Protein AF-A0A6A6ZUF0-F1 (afdb_monomer_lite)

Foldseek 3Di:
DDDDDDDDDDPPPCVVVVVVVVVVVVVVCVPDDPVRNVVVVVVVVVVVDDDDDDDDDDDDDDDDDDDPDDPPPVVVVVVVCCVVCVVVVVVVVVVVVVVVVVVVVVVPPPDDDDDDPDDDDDDDDDDDDDDDDDDDPPPPPDPVVVVVVVVVVVVVVVVVVVVVVVVVVVVVVVVVVVVVVVVVVVVVVVVVVVVVVVVVVVLVVVLVVLVVVLVVLVVVLVVLVVVLVVLVVVLVVVVVVPPVVVNVVSVVVSVVSVVVSVVSVVVSVVSVVVSVVSVVVVVVVVVVVVVVVVVVVVVCVVVVVVVVVVVVVVVVVVVVVVVVVVVLVVVVVVLVVVVVVVVVPPPPCPPVVVVSVVVVVVVVVVVVVVVVVVVVVVVVVVVVVVVVVVVVVVVVVVVVVVVVVVVVVVVVVVVVVVVVVVVVVVVPDPVVVVCPPVVVNVVVLVVVVVVLVPDDDDPVSVVVVVVSVVVVVVVVVVVVVVVVVVVVVVVVVVVVVVVVVVVVVVVVVVVVVVVVVVCCVVVPVVVVVVVVCPCCVVPPPPDLDCPPVVQVVCVVPPDPQWHWDDDPSDTDIDRNPPPPDVVVVVVVVVVVVVVVVVVVVVVVVVVVVVPDDPPDDDDDDDDDDDDDDDDDDDDDDDDDDDDDDDDDDDDDDDDDDDDDDDDDDDDDDDDPCVVVVVVVVVVVVVVVVVVVVD

Secondary structure (DSSP, 8-state):
---PPP----SSSHHHHHHHHHHHHHHHHHHS-HHHHHHHHHHHHHHHS----------------PPP----HHHHHHHHHHHHHHHHHHHHHHHHHHHHHHHHHHTTSS----------PPPP-------------------HHHHHHHHHHHHHHHHHHHHHHHHHHHHHHHHHHHHHHHHHHHHHHHHHHHHHHHHHHHHHHHHHHHHHHHHHHHHHHHHHHHHHHHHHHHHHHHHHTT-HHHHHHHHHHHHHHHHHHHHHHHHHHHHHHHHHHHHHHHHHHHHHHHHHHHHHHHHHHHHHHHHHHHHHHHHHHHHH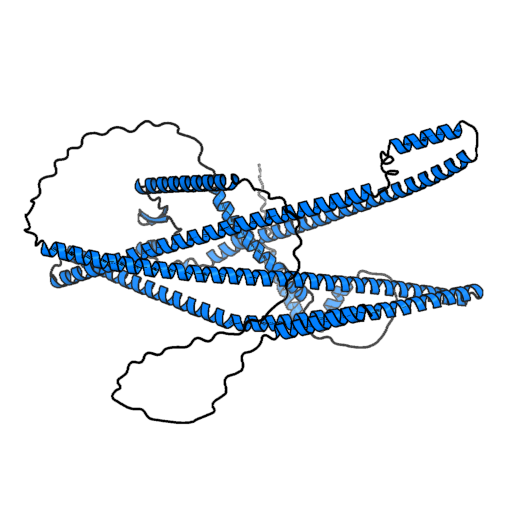HHHHHHHHHHHHHHHHHHHHHHTTT----HHHHHHHHHHHHHHHHHHHHHHHHHHHHHHHHHHHHHHHHHHHHHHHHHHHHHHHHHHHHHHHHHHHHHHHHHHHHHHS-TTTTTT--HHHHHHHHHHHHHHHTTS---HHHHHHHHHHHHHHHHHHHHHHHHHHHHHHHHHHHHHHHHHHHHHHHHHHHHHHHHHHHHIIIIIIIHHHHHHHS-GGGS-TT--TT-HHHHHHHHHHHSPTTEEEEEETTEEEEEE------HHHHHHHHHHHHHHHHHHHHHHHHHHHHTT----------------------------------------------------PPPPPP---HHHHHHHHHHHHHHHHHHHTT-

Radius of gyration: 46.98 Å; chains: 1; bounding box: 115×101×142 Å

pLDDT: mean 70.3, std 18.19, range [28.73, 95.44]

Structure (mmCIF, N/CA/C/O backbone):
data_AF-A0A6A6ZUF0-F1
#
_entry.id   AF-A0A6A6ZUF0-F1
#
loop_
_atom_site.group_PDB
_atom_site.id
_atom_site.type_symbol
_atom_site.label_atom_id
_atom_site.label_alt_id
_atom_site.label_comp_id
_atom_site.label_asym_id
_atom_site.label_entity_id
_atom_site.label_seq_id
_atom_site.pdbx_PDB_ins_code
_atom_site.Cartn_x
_atom_site.Cartn_y
_atom_site.Cartn_z
_atom_site.occupancy
_atom_site.B_iso_or_equiv
_atom_site.auth_seq_id
_atom_site.auth_comp_id
_atom_site.auth_asym_id
_atom_site.auth_atom_id
_atom_site.pdbx_PDB_model_num
ATOM 1 N N . MET A 1 1 ? -66.809 16.656 -31.726 1.00 38.41 1 MET A N 1
ATOM 2 C CA . MET A 1 1 ? -65.354 16.858 -31.565 1.00 38.41 1 MET A CA 1
ATOM 3 C C . MET A 1 1 ? -64.767 15.587 -30.982 1.00 38.41 1 MET A C 1
ATOM 5 O O . MET A 1 1 ? -65.047 15.260 -29.838 1.00 38.41 1 MET A O 1
ATOM 9 N N . GLN A 1 2 ? -64.094 14.810 -31.830 1.00 30.58 2 GLN A N 1
ATOM 10 C CA . GLN A 1 2 ? -63.492 13.518 -31.505 1.00 30.58 2 GLN A CA 1
ATOM 11 C C . GLN A 1 2 ? -62.070 13.739 -30.979 1.00 30.58 2 GLN A C 1
ATOM 13 O O . GLN A 1 2 ? -61.274 14.402 -31.637 1.00 30.58 2 GLN A O 1
ATOM 18 N N . GLY A 1 3 ? -61.758 13.173 -29.813 1.00 28.73 3 GLY A N 1
ATOM 19 C CA . GLY A 1 3 ? -60.400 13.037 -29.292 1.00 28.73 3 GLY A CA 1
ATOM 20 C C . GLY A 1 3 ? -60.059 11.555 -29.195 1.00 28.73 3 GLY A C 1
ATOM 21 O O . GLY A 1 3 ? -60.606 10.844 -28.357 1.00 28.73 3 GLY A O 1
ATOM 22 N N . VAL A 1 4 ? -59.207 11.094 -30.107 1.00 29.83 4 VAL A N 1
ATOM 23 C CA . VAL A 1 4 ? -58.737 9.712 -30.249 1.00 29.83 4 VAL A CA 1
ATOM 24 C C . VAL A 1 4 ? -57.645 9.430 -29.212 1.00 29.83 4 VAL A C 1
ATOM 26 O O . VAL A 1 4 ? -56.634 10.125 -29.172 1.00 29.83 4 VAL A O 1
ATOM 29 N N . LEU A 1 5 ? -57.831 8.387 -28.399 1.00 31.42 5 LEU A N 1
ATOM 30 C CA . LEU A 1 5 ? -56.799 7.807 -27.534 1.00 31.42 5 LEU A CA 1
ATOM 31 C C . LEU A 1 5 ? -56.045 6.710 -28.302 1.00 31.42 5 LEU A C 1
ATOM 33 O O . LEU A 1 5 ? -56.640 5.720 -28.724 1.00 31.42 5 LEU A O 1
ATOM 37 N N . ILE A 1 6 ? -54.729 6.874 -28.454 1.00 33.38 6 ILE A N 1
ATOM 38 C CA . ILE A 1 6 ? -53.804 5.853 -28.970 1.00 33.38 6 ILE A CA 1
ATOM 39 C C . ILE A 1 6 ? -53.139 5.152 -27.771 1.00 33.38 6 ILE A C 1
ATOM 41 O O . ILE A 1 6 ? -52.513 5.839 -26.960 1.00 33.38 6 ILE A O 1
ATOM 45 N N . PRO A 1 7 ? -53.199 3.812 -27.636 1.00 42.06 7 PRO A N 1
ATOM 46 C CA . PRO A 1 7 ? -52.486 3.102 -26.581 1.00 42.06 7 PRO A CA 1
ATOM 47 C C . PRO A 1 7 ? -51.075 2.697 -27.037 1.00 42.06 7 PRO A C 1
ATOM 49 O O . PRO A 1 7 ? -50.896 1.853 -27.914 1.00 42.06 7 PRO A O 1
ATOM 52 N N . ASN A 1 8 ? -50.050 3.256 -26.389 1.00 37.62 8 ASN A N 1
ATOM 53 C CA . ASN A 1 8 ? -48.665 2.795 -26.503 1.00 37.62 8 ASN A CA 1
ATOM 54 C C . ASN A 1 8 ? -48.417 1.624 -2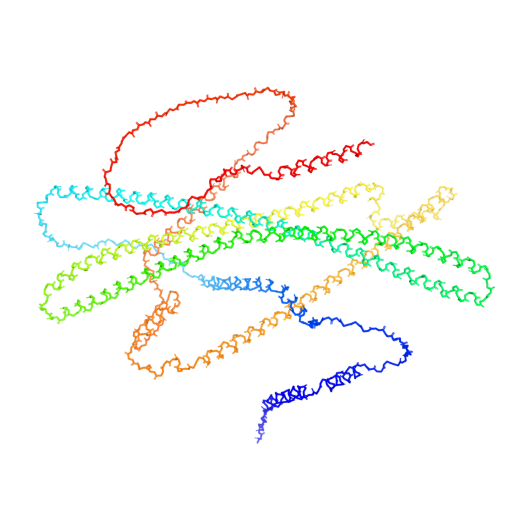5.541 1.00 37.62 8 ASN A C 1
ATOM 56 O O . ASN A 1 8 ? -48.189 1.817 -24.349 1.00 37.62 8 ASN A O 1
ATOM 60 N N . GLY A 1 9 ? -48.413 0.398 -26.066 1.00 41.53 9 GLY A N 1
ATOM 61 C CA . GLY A 1 9 ? -48.099 -0.802 -25.291 1.00 41.53 9 GLY A CA 1
ATOM 62 C C . GLY A 1 9 ? -47.485 -1.910 -26.138 1.00 41.53 9 GLY A C 1
ATOM 63 O O . GLY A 1 9 ? -48.161 -2.888 -26.415 1.00 41.53 9 GLY A O 1
ATOM 64 N N . ASN A 1 10 ? -46.208 -1.789 -26.532 1.00 42.38 10 ASN A N 1
ATOM 65 C CA . ASN A 1 10 ? -45.509 -2.859 -27.272 1.00 42.38 10 ASN A CA 1
ATOM 66 C C . ASN A 1 10 ? -44.049 -3.148 -26.857 1.00 42.38 10 ASN A C 1
ATOM 68 O O . ASN A 1 10 ? -43.390 -3.977 -27.479 1.00 42.38 10 ASN A O 1
ATOM 72 N N . ALA A 1 11 ? -43.532 -2.579 -25.763 1.00 45.72 11 ALA A N 1
ATOM 73 C CA . ALA A 1 11 ? -42.140 -2.832 -25.350 1.00 45.72 11 ALA A CA 1
ATOM 74 C C . ALA A 1 11 ? -41.934 -4.064 -24.434 1.00 45.72 11 ALA A C 1
ATOM 76 O O . ALA A 1 11 ? -40.800 -4.499 -24.230 1.00 45.72 11 ALA A O 1
ATOM 77 N N . LEU A 1 12 ? -42.996 -4.672 -23.887 1.00 48.22 12 LEU A N 1
ATOM 78 C CA . LEU A 1 12 ? -42.867 -5.725 -22.859 1.00 48.22 12 LEU A CA 1
ATOM 79 C C . LEU A 1 12 ? -43.007 -7.174 -23.365 1.00 48.22 12 LEU A C 1
ATOM 81 O O . LEU A 1 12 ? -42.746 -8.102 -22.601 1.00 48.22 12 LEU A O 1
ATOM 85 N N . ARG A 1 13 ? -43.324 -7.411 -24.648 1.00 47.38 13 ARG A N 1
ATOM 86 C CA . ARG A 1 13 ? -43.519 -8.781 -25.180 1.00 47.38 13 ARG A CA 1
ATOM 87 C C . ARG A 1 13 ? -42.275 -9.449 -25.788 1.00 47.38 13 ARG A C 1
ATOM 89 O O . ARG A 1 13 ? -42.285 -10.661 -25.981 1.00 47.38 13 ARG A O 1
ATOM 96 N N . CYS A 1 14 ? -41.168 -8.735 -26.012 1.00 49.38 14 CYS A N 1
ATOM 97 C CA . CYS A 1 14 ? -39.991 -9.315 -26.690 1.00 49.38 14 CYS A CA 1
ATOM 98 C C . CYS A 1 14 ? -38.999 -10.049 -25.762 1.00 49.38 14 CYS A C 1
ATOM 100 O O . CYS A 1 14 ? -38.208 -10.875 -26.222 1.00 49.38 14 CYS A O 1
ATOM 102 N N . ARG A 1 15 ? -39.027 -9.802 -24.445 1.00 53.56 15 ARG A N 1
ATOM 103 C CA . ARG A 1 15 ? -38.049 -10.386 -23.500 1.00 53.56 15 ARG A CA 1
ATOM 104 C C . ARG A 1 15 ? -38.142 -11.914 -23.334 1.00 53.56 15 ARG A C 1
ATOM 106 O O . ARG A 1 15 ? -37.086 -12.552 -23.308 1.00 53.56 15 ARG A O 1
ATOM 113 N N . PRO A 1 16 ? -39.335 -12.534 -23.252 1.00 64.69 16 PRO A N 1
ATOM 114 C CA . PRO A 1 16 ? -39.445 -13.993 -23.163 1.00 64.69 16 PRO A CA 1
ATOM 115 C C . PRO A 1 16 ? -38.970 -14.697 -24.442 1.00 64.69 16 PRO A C 1
ATOM 117 O O . PRO A 1 16 ? -38.334 -15.749 -24.369 1.00 64.69 16 PRO A O 1
ATOM 120 N N . TYR A 1 17 ? -39.216 -14.087 -25.605 1.00 69.19 17 TYR A N 1
ATOM 121 C CA . TYR A 1 17 ? -38.825 -14.625 -26.907 1.00 69.19 17 TYR A CA 1
ATOM 122 C C . TYR A 1 17 ? -37.302 -14.648 -27.088 1.00 69.19 17 TYR A C 1
ATOM 124 O O . TYR A 1 17 ? -36.738 -15.683 -27.440 1.00 69.19 17 TYR A O 1
ATOM 132 N N . ILE A 1 18 ? -36.613 -13.555 -26.740 1.00 65.75 18 ILE A N 1
ATOM 133 C CA . ILE A 1 18 ? -35.144 -13.478 -26.817 1.00 65.75 18 ILE A CA 1
ATOM 134 C C . ILE A 1 18 ? -34.495 -14.493 -25.865 1.00 65.75 18 ILE A C 1
ATOM 136 O O . ILE A 1 18 ? -33.563 -15.194 -26.256 1.00 65.75 18 ILE A O 1
ATOM 140 N N . ARG A 1 19 ? -35.024 -14.653 -24.642 1.00 71.31 19 ARG A N 1
ATOM 141 C CA . ARG A 1 19 ? -34.520 -15.664 -23.695 1.00 71.31 19 ARG A CA 1
ATOM 142 C C . ARG A 1 19 ? -34.711 -17.093 -24.206 1.00 71.31 19 ARG A C 1
ATOM 144 O O . ARG A 1 19 ? -33.786 -17.893 -24.076 1.00 71.31 19 ARG A O 1
ATOM 151 N N . ARG A 1 20 ? -35.861 -17.418 -24.814 1.00 77.38 20 ARG A N 1
ATOM 152 C CA . ARG A 1 20 ? -36.068 -18.732 -25.452 1.00 77.38 20 ARG A CA 1
ATOM 153 C C . ARG A 1 20 ? -35.110 -18.944 -26.620 1.00 77.38 20 ARG A C 1
ATOM 155 O O . ARG A 1 20 ? -34.515 -20.014 -26.707 1.00 77.38 20 ARG A O 1
ATOM 162 N N . LYS A 1 21 ? -34.896 -17.933 -27.465 1.00 78.31 21 LYS A N 1
ATOM 163 C CA . LYS A 1 21 ? -34.011 -18.042 -28.633 1.00 78.31 21 LYS A CA 1
ATOM 164 C C . LYS A 1 21 ? -32.548 -18.264 -28.229 1.00 78.31 21 LYS A C 1
ATOM 166 O O . LYS A 1 21 ? -31.920 -19.176 -28.749 1.00 78.31 21 LYS A O 1
ATOM 171 N N . ILE A 1 22 ? -32.055 -17.540 -27.219 1.00 75.44 22 ILE A N 1
ATOM 172 C CA . ILE A 1 22 ? -30.700 -17.734 -26.665 1.00 75.44 22 ILE A CA 1
ATOM 173 C C . ILE A 1 22 ? -30.556 -19.121 -26.029 1.00 75.44 22 ILE A C 1
ATOM 175 O O . ILE A 1 22 ? -29.549 -19.794 -26.240 1.00 75.44 22 ILE A O 1
ATOM 179 N N . LYS A 1 23 ? -31.563 -19.582 -25.273 1.00 83.62 23 LYS A N 1
ATOM 180 C CA . LYS A 1 23 ? -31.531 -20.917 -24.656 1.00 83.62 23 LYS A CA 1
ATOM 181 C C . LYS A 1 23 ? -31.507 -22.026 -25.716 1.00 83.62 23 LYS A C 1
ATOM 183 O O . LYS A 1 23 ? -30.750 -22.978 -25.570 1.00 83.62 23 LYS A O 1
ATOM 188 N N . THR A 1 24 ? -32.269 -21.858 -26.795 1.00 83.88 24 THR A N 1
ATOM 189 C CA . THR A 1 24 ? -32.324 -22.812 -27.915 1.00 83.88 24 THR A CA 1
ATOM 190 C C . THR A 1 24 ? -31.006 -22.835 -28.690 1.00 83.88 24 THR A C 1
ATOM 192 O O . THR A 1 24 ? -30.477 -23.907 -28.942 1.00 83.88 24 THR A O 1
ATOM 195 N N . GLN A 1 25 ? -30.415 -21.671 -28.980 1.00 82.75 25 GLN A N 1
ATOM 196 C CA . GLN A 1 25 ? -29.112 -21.584 -29.653 1.00 82.75 25 GLN A CA 1
ATOM 197 C C . GLN A 1 25 ? -27.974 -22.167 -28.805 1.00 82.75 25 GLN A C 1
ATOM 199 O O . GLN A 1 25 ? -27.076 -22.815 -29.334 1.00 82.75 25 GLN A O 1
ATOM 204 N N . LYS A 1 26 ? -28.025 -21.988 -27.479 1.00 82.69 26 LYS A N 1
ATOM 205 C CA . LYS A 1 26 ? -27.049 -22.593 -26.567 1.00 82.69 26 LYS A CA 1
ATOM 206 C C . LYS A 1 26 ? -27.181 -24.115 -26.522 1.00 82.69 26 LYS A C 1
ATOM 208 O O . LYS A 1 26 ? -26.163 -24.793 -26.498 1.00 82.69 26 LYS A O 1
ATOM 213 N N . GLN A 1 27 ? -28.407 -24.639 -26.532 1.00 82.94 27 GLN A N 1
ATOM 214 C CA . GLN A 1 27 ? -28.634 -26.082 -26.573 1.00 82.94 27 GLN A CA 1
ATOM 215 C C . GLN A 1 27 ? -28.185 -26.676 -27.915 1.00 82.94 27 GLN A C 1
ATOM 217 O O . GLN A 1 27 ? -27.422 -27.631 -27.917 1.00 82.94 27 GLN A O 1
ATOM 222 N N . GLN A 1 28 ? -28.517 -26.028 -29.037 1.00 87.44 28 GLN A N 1
ATOM 223 C CA . GLN A 1 28 ? -28.023 -26.416 -30.363 1.00 87.44 28 GLN A CA 1
ATOM 224 C C . GLN A 1 28 ? -26.489 -26.452 -30.419 1.00 87.44 28 GLN A C 1
ATOM 226 O O . GLN A 1 28 ? -25.923 -27.394 -30.954 1.00 87.44 28 GLN A O 1
ATOM 231 N N . TRP A 1 29 ? -25.800 -25.484 -29.806 1.00 83.62 29 TRP A N 1
ATOM 232 C CA . TRP A 1 29 ? -24.336 -25.499 -29.716 1.00 83.62 29 TRP A CA 1
ATOM 233 C C . TRP A 1 29 ? -23.782 -26.651 -28.862 1.00 83.62 29 TRP A C 1
ATOM 235 O O . TRP A 1 29 ? -22.682 -27.142 -29.120 1.00 83.62 29 TRP A O 1
ATOM 245 N N . ILE A 1 30 ? -24.499 -27.059 -27.811 1.00 86.38 30 ILE A N 1
ATOM 246 C CA . ILE A 1 30 ? -24.106 -28.183 -26.949 1.00 86.38 30 ILE A CA 1
ATOM 247 C C . ILE A 1 30 ? -24.278 -29.510 -27.694 1.00 86.38 30 ILE A C 1
ATOM 249 O O . ILE A 1 30 ? -23.374 -30.343 -27.624 1.00 86.38 30 ILE A O 1
ATOM 253 N N . ASP A 1 31 ? -25.382 -29.647 -28.430 1.00 88.25 31 ASP A N 1
ATOM 254 C CA . ASP A 1 31 ? -25.768 -30.864 -29.150 1.00 88.25 31 ASP A CA 1
ATOM 255 C C . ASP A 1 31 ? -24.970 -31.072 -30.453 1.00 88.25 31 ASP A C 1
ATOM 257 O O . ASP A 1 31 ? -24.949 -32.173 -30.999 1.00 88.25 31 ASP A O 1
ATOM 261 N N . MET A 1 32 ? -24.275 -30.043 -30.952 1.00 94.25 32 MET A N 1
ATOM 262 C CA . MET A 1 32 ? -23.361 -30.181 -32.088 1.00 94.25 32 MET A CA 1
ATOM 263 C C . MET A 1 32 ? -22.147 -31.045 -31.728 1.00 94.25 32 MET A C 1
ATOM 265 O O . MET A 1 32 ? -21.489 -30.853 -30.698 1.00 94.25 32 MET A O 1
ATOM 269 N N . SER A 1 33 ? -21.781 -31.960 -32.624 1.00 89.56 33 SER A N 1
ATOM 270 C CA . SER A 1 33 ? -20.521 -32.702 -32.504 1.00 89.56 33 SER A CA 1
ATOM 271 C C . SER A 1 33 ? -19.310 -31.747 -32.519 1.00 89.56 33 SER A C 1
ATOM 273 O O . SER A 1 33 ? -19.416 -30.620 -33.022 1.00 89.56 33 SER A O 1
ATOM 275 N N . PRO A 1 34 ? -18.157 -32.141 -31.944 1.00 85.38 34 PRO A N 1
ATOM 276 C CA . PRO A 1 34 ? -16.940 -31.327 -31.977 1.00 85.38 34 PRO A CA 1
ATOM 277 C C . PRO A 1 34 ? -16.562 -30.872 -33.395 1.00 85.38 34 PRO A C 1
ATOM 279 O O . PRO A 1 34 ? -16.289 -29.689 -33.589 1.00 85.38 34 PRO A O 1
ATOM 282 N N . ASP A 1 35 ? -16.678 -31.762 -34.385 1.00 84.50 35 ASP A N 1
ATOM 283 C CA . ASP A 1 35 ? -16.371 -31.460 -35.788 1.00 84.50 35 ASP A CA 1
ATOM 284 C C . ASP A 1 35 ? -17.317 -30.399 -36.361 1.00 84.50 35 ASP A C 1
ATOM 286 O O . ASP A 1 35 ? -16.871 -29.419 -36.948 1.00 84.50 35 ASP A O 1
ATOM 290 N N . GLN A 1 36 ? -18.625 -30.507 -36.098 1.00 89.25 36 GLN A N 1
ATOM 291 C CA . GLN A 1 36 ? -19.599 -29.497 -36.528 1.00 89.25 36 GLN A CA 1
ATOM 292 C C . GLN A 1 36 ? -19.348 -28.129 -35.881 1.00 89.25 36 GLN A C 1
ATOM 294 O O . GLN A 1 36 ? -19.533 -27.096 -36.529 1.00 89.25 36 GLN A O 1
ATOM 299 N N . ARG A 1 37 ? -18.938 -28.096 -34.604 1.00 93.56 37 ARG A N 1
ATOM 300 C CA . ARG A 1 37 ? -18.565 -26.842 -33.928 1.00 93.56 37 ARG A CA 1
ATOM 301 C C . ARG A 1 37 ? -17.324 -26.232 -34.566 1.00 93.56 37 ARG A C 1
ATOM 303 O O . ARG A 1 37 ? -17.296 -25.021 -34.768 1.00 93.56 37 ARG A O 1
ATOM 310 N N . GLN A 1 38 ? -16.344 -27.056 -34.921 1.00 84.38 38 GLN A N 1
ATOM 311 C CA . GLN A 1 38 ? -15.128 -26.612 -35.587 1.00 84.38 38 GLN A CA 1
ATOM 312 C C . GLN A 1 38 ? -15.422 -26.053 -36.986 1.00 84.38 38 GLN A C 1
ATOM 314 O O . GLN A 1 38 ? -15.033 -24.922 -37.270 1.00 84.38 38 GLN A O 1
ATOM 319 N N . THR A 1 39 ? -16.225 -26.747 -37.798 1.00 88.56 39 THR A N 1
ATOM 320 C CA . THR A 1 39 ? -16.657 -26.260 -39.119 1.00 88.56 39 THR A CA 1
ATOM 321 C C . THR A 1 39 ? -17.448 -24.952 -39.025 1.00 88.56 39 THR A C 1
ATOM 323 O O . THR A 1 39 ? -17.256 -24.046 -39.834 1.00 88.56 39 THR A O 1
ATOM 326 N N . LEU A 1 40 ? -18.324 -24.804 -38.023 1.00 87.44 40 LEU A N 1
ATOM 327 C CA . LEU A 1 40 ? -19.092 -23.571 -37.824 1.00 87.44 40 LEU A CA 1
ATOM 328 C C . LEU A 1 40 ? -18.191 -22.396 -37.408 1.00 87.44 40 LEU A C 1
ATOM 330 O O . LEU A 1 40 ? -18.410 -21.271 -37.855 1.00 87.44 40 LEU A O 1
ATOM 334 N N . VAL A 1 41 ? -17.167 -22.643 -36.584 1.00 84.94 41 VAL A N 1
ATOM 335 C CA . VAL A 1 41 ? -16.163 -21.631 -36.215 1.00 84.94 41 VAL A CA 1
ATOM 336 C C . VAL A 1 41 ? -15.321 -21.236 -37.425 1.00 84.94 41 VAL A C 1
ATOM 338 O O . VAL A 1 41 ? -15.147 -20.043 -37.663 1.00 84.94 41 VAL A O 1
ATOM 341 N N . GLU A 1 42 ? -14.855 -22.200 -38.217 1.00 83.88 42 GLU A N 1
ATOM 342 C CA . GLU A 1 42 ? -14.097 -21.948 -39.448 1.00 83.88 42 GLU A CA 1
ATOM 343 C C . GLU A 1 42 ? -14.916 -21.141 -40.461 1.00 83.88 42 GLU A C 1
ATOM 345 O O . GLU A 1 42 ? -14.409 -20.170 -41.016 1.00 83.88 42 GLU A O 1
ATOM 350 N N . HIS A 1 43 ? -16.205 -21.448 -40.616 1.00 83.94 43 HIS A N 1
ATOM 351 C CA . HIS A 1 43 ? -17.113 -20.690 -41.477 1.00 83.94 43 HIS A CA 1
ATOM 352 C C . HIS A 1 43 ? -17.369 -19.256 -40.968 1.00 83.94 43 HIS A C 1
ATOM 354 O O . HIS A 1 43 ? -17.415 -18.303 -41.744 1.00 83.94 43 HIS A O 1
ATOM 360 N N . ILE A 1 44 ? -17.500 -19.050 -39.651 1.00 79.38 44 ILE A N 1
ATOM 361 C CA . ILE A 1 44 ? -17.626 -17.697 -39.073 1.00 79.38 44 ILE A CA 1
ATOM 362 C C . ILE A 1 44 ? -16.328 -16.897 -39.263 1.00 79.38 44 ILE A C 1
ATOM 364 O O . ILE A 1 44 ? -16.374 -15.688 -39.506 1.00 79.38 44 ILE A O 1
ATOM 368 N N . LEU A 1 45 ? -15.172 -17.555 -39.161 1.00 71.31 45 LEU A N 1
ATOM 369 C CA . LEU A 1 45 ? -13.870 -16.933 -39.392 1.00 71.31 45 LEU A CA 1
ATOM 370 C C . LEU A 1 45 ? -13.651 -16.611 -40.876 1.00 71.31 45 LEU A C 1
ATOM 372 O O . LEU A 1 45 ? -13.155 -15.525 -41.173 1.00 71.31 45 LEU A O 1
ATOM 376 N N . SER A 1 46 ? -14.099 -17.472 -41.796 1.00 73.94 46 SER A N 1
ATOM 377 C CA . SER A 1 46 ? -14.036 -17.206 -43.237 1.00 73.94 46 SER A CA 1
ATOM 378 C C . SER A 1 46 ? -14.952 -16.052 -43.649 1.00 73.94 46 SER A C 1
ATOM 380 O O . SER A 1 46 ? -14.572 -15.247 -44.487 1.00 73.94 46 SER A O 1
ATOM 382 N N . LEU A 1 47 ? -16.120 -15.896 -43.014 1.00 67.38 47 LEU A N 1
ATOM 383 C CA . LEU A 1 47 ? -17.011 -14.748 -43.240 1.00 67.38 47 LEU A CA 1
ATOM 384 C C . LEU A 1 47 ? -16.462 -13.425 -42.678 1.00 67.38 47 LEU A C 1
ATOM 386 O O . LEU A 1 47 ? -16.884 -12.352 -43.107 1.00 67.38 47 LEU A O 1
ATOM 390 N N . ARG A 1 48 ? -15.530 -13.476 -41.716 1.00 59.88 48 ARG A N 1
ATOM 391 C CA . ARG A 1 48 ? -14.842 -12.287 -41.181 1.00 59.88 48 ARG A CA 1
ATOM 392 C C . ARG A 1 48 ? -13.661 -11.835 -42.032 1.00 59.88 48 ARG A C 1
ATOM 394 O O . ARG A 1 48 ? -13.250 -10.683 -41.909 1.00 59.88 48 ARG A O 1
ATOM 401 N N . GLN A 1 49 ? -13.124 -12.710 -42.872 1.00 53.34 49 GLN A N 1
ATOM 402 C CA . GLN A 1 49 ? -12.104 -12.351 -43.845 1.00 53.34 49 GLN A CA 1
ATOM 403 C C . GLN A 1 49 ? -12.812 -11.914 -45.131 1.00 53.34 49 GLN A C 1
ATOM 405 O O . GLN A 1 49 ? -13.151 -12.721 -45.989 1.00 53.34 49 GLN A O 1
ATOM 410 N N . GLY A 1 50 ? -13.094 -10.612 -45.231 1.00 49.25 50 GLY A N 1
ATOM 411 C CA . GLY A 1 50 ? -13.522 -10.002 -46.492 1.00 49.25 50 GLY A CA 1
ATOM 412 C C . GLY A 1 50 ? -12.479 -10.225 -47.601 1.00 49.25 50 GLY A C 1
ATOM 413 O O . GLY A 1 50 ? -11.323 -10.530 -47.299 1.00 49.25 50 GLY A O 1
ATOM 414 N N . PRO A 1 51 ? -12.861 -10.089 -48.882 1.00 43.97 51 PRO A N 1
ATOM 415 C CA . PRO A 1 51 ? -12.042 -10.527 -50.005 1.00 43.97 51 PRO A CA 1
ATOM 416 C C . PRO A 1 51 ? -10.798 -9.643 -50.154 1.00 43.97 51 PRO A C 1
ATOM 418 O O . PRO A 1 51 ? -10.840 -8.587 -50.780 1.00 43.97 51 PRO A O 1
ATOM 421 N N . ALA A 1 52 ? -9.674 -10.092 -49.598 1.00 39.31 52 ALA A N 1
ATOM 422 C CA . ALA A 1 52 ? -8.356 -9.618 -49.983 1.00 39.31 52 ALA A CA 1
ATOM 423 C C . ALA A 1 52 ? -7.933 -10.400 -51.231 1.00 39.31 52 ALA A C 1
ATOM 425 O O . ALA A 1 52 ? -7.659 -11.601 -51.184 1.00 39.31 52 ALA A O 1
ATOM 426 N N . GLN A 1 53 ? -7.959 -9.719 -52.372 1.00 39.53 53 GLN A N 1
ATOM 427 C CA . GLN A 1 53 ? -7.443 -10.239 -53.627 1.00 39.53 53 GLN A CA 1
ATOM 428 C C . GLN A 1 53 ? -5.931 -10.481 -53.517 1.00 39.53 53 GLN A C 1
ATOM 430 O O . GLN A 1 53 ? -5.182 -9.584 -53.149 1.00 39.53 53 GLN A O 1
ATOM 435 N N . GLY A 1 54 ? -5.515 -11.685 -53.913 1.00 41.16 54 GLY A N 1
ATOM 436 C CA . GLY A 1 54 ? -4.223 -11.946 -54.544 1.00 41.16 54 GLY A CA 1
ATOM 437 C C . GLY A 1 54 ? -2.988 -11.950 -53.646 1.00 41.16 54 GLY A C 1
ATOM 438 O O . GLY A 1 54 ? -2.280 -10.958 -53.576 1.00 41.16 54 GLY A O 1
ATOM 439 N N . ALA A 1 55 ? -2.632 -13.117 -53.104 1.00 33.97 55 ALA A N 1
ATOM 440 C CA . ALA A 1 55 ? -1.231 -13.535 -53.008 1.00 33.97 55 ALA A CA 1
ATOM 441 C C . ALA A 1 55 ? -1.141 -15.055 -52.819 1.00 33.97 55 ALA A C 1
ATOM 443 O O . ALA A 1 55 ? -1.957 -15.674 -52.140 1.00 33.97 55 ALA A O 1
ATOM 444 N N . GLN A 1 56 ? -0.170 -15.641 -53.509 1.00 33.25 56 GLN A N 1
ATOM 445 C CA . GLN A 1 56 ? -0.015 -17.060 -53.802 1.00 33.25 56 GLN A CA 1
ATOM 446 C C . GLN A 1 56 ? 0.225 -17.953 -52.577 1.00 33.25 56 GLN A C 1
ATOM 448 O O . GLN A 1 56 ? 0.945 -17.608 -51.644 1.00 33.25 56 GLN A O 1
ATOM 453 N N . LYS A 1 57 ? -0.327 -19.170 -52.682 1.00 37.62 57 LYS A N 1
ATOM 454 C CA . LYS A 1 57 ? 0.067 -20.379 -51.951 1.00 37.62 57 LYS A CA 1
ATOM 455 C C . LYS A 1 57 ? 1.589 -20.559 -51.961 1.00 37.62 57 LYS A C 1
ATOM 457 O O . LYS A 1 57 ? 2.172 -20.708 -53.033 1.00 37.62 57 LYS A O 1
ATOM 462 N N . VAL A 1 58 ? 2.179 -20.709 -50.779 1.00 34.09 58 VAL A N 1
ATOM 463 C CA . VAL A 1 58 ? 3.406 -21.489 -50.589 1.00 34.09 58 VAL A CA 1
ATOM 464 C C . VAL A 1 58 ? 3.118 -22.521 -49.506 1.00 34.09 58 VAL A C 1
ATOM 466 O O . VAL A 1 58 ? 2.850 -22.187 -48.354 1.00 34.09 58 VAL A O 1
ATOM 469 N N . GLU A 1 59 ? 3.101 -23.783 -49.922 1.00 36.75 59 GLU A N 1
ATOM 470 C CA . GLU A 1 59 ? 3.062 -24.952 -49.052 1.00 36.75 59 GLU A CA 1
ATOM 471 C C . GLU A 1 59 ? 4.438 -25.146 -48.414 1.00 36.75 59 GLU A C 1
ATOM 473 O O . GLU A 1 59 ? 5.431 -25.284 -49.125 1.00 36.75 59 GLU A O 1
ATOM 478 N N . THR A 1 60 ? 4.500 -25.245 -47.087 1.00 33.81 60 THR A N 1
ATOM 479 C CA . THR A 1 60 ? 5.579 -25.976 -46.418 1.00 33.81 60 THR A CA 1
ATOM 480 C C . THR A 1 60 ? 5.028 -26.826 -45.279 1.00 33.81 60 THR A C 1
ATOM 482 O O . THR A 1 60 ? 4.275 -26.404 -44.403 1.00 33.81 60 THR A O 1
ATOM 485 N N . SER A 1 61 ? 5.390 -28.096 -45.367 1.00 34.25 61 SER A N 1
ATOM 486 C CA . SER A 1 61 ? 5.056 -29.200 -44.487 1.00 34.25 61 SER A CA 1
ATOM 487 C C . SER A 1 61 ? 5.886 -29.205 -43.199 1.00 34.25 61 SER A C 1
ATOM 489 O O . SER A 1 61 ? 7.104 -29.069 -43.254 1.00 34.25 61 SER A O 1
ATOM 491 N N . GLY A 1 62 ? 5.246 -29.575 -42.085 1.00 32.62 62 GLY A N 1
ATOM 492 C CA . GLY A 1 62 ? 5.836 -30.491 -41.101 1.00 32.62 62 GLY A CA 1
ATOM 493 C C . GLY A 1 62 ? 6.425 -29.895 -39.817 1.00 32.62 62 GLY A C 1
ATOM 494 O O . GLY A 1 62 ? 7.592 -29.539 -39.772 1.00 32.62 62 GLY A O 1
ATOM 495 N N . ARG A 1 63 ? 5.663 -29.965 -38.716 1.00 29.17 63 ARG A N 1
ATOM 496 C CA . ARG A 1 63 ? 5.921 -30.803 -37.516 1.00 29.17 63 ARG A CA 1
ATOM 497 C C . ARG A 1 63 ? 4.948 -30.402 -36.402 1.00 29.17 63 ARG A C 1
ATOM 499 O O . ARG A 1 63 ? 4.832 -29.236 -36.047 1.00 29.17 63 ARG A O 1
ATOM 506 N N . ARG A 1 64 ? 4.231 -31.391 -35.858 1.00 37.78 64 ARG A N 1
ATOM 507 C CA . ARG A 1 64 ? 3.309 -31.221 -34.727 1.00 37.78 64 ARG A CA 1
ATOM 508 C C . ARG A 1 64 ? 4.111 -31.148 -33.429 1.00 37.78 64 ARG A C 1
ATOM 510 O O . ARG A 1 64 ? 4.809 -32.102 -33.099 1.00 37.78 64 ARG A O 1
ATOM 517 N N . TYR A 1 65 ? 3.940 -30.064 -32.682 1.00 30.00 65 TYR A N 1
ATOM 518 C CA . TYR A 1 65 ? 4.226 -29.997 -31.251 1.00 30.00 65 TYR A CA 1
ATOM 519 C C . TYR A 1 65 ? 2.926 -29.574 -30.555 1.00 30.00 65 TYR A C 1
ATOM 521 O O . TYR A 1 65 ? 2.373 -28.522 -30.867 1.00 30.00 65 TYR A O 1
ATOM 529 N N . CYS A 1 66 ? 2.395 -30.419 -29.670 1.00 33.47 66 CYS A N 1
ATOM 530 C CA . CYS A 1 66 ? 1.271 -30.069 -28.797 1.00 33.47 66 CYS A CA 1
ATOM 531 C C . CYS A 1 66 ? 1.806 -29.333 -27.559 1.00 33.47 66 CYS A C 1
ATOM 533 O O . CYS A 1 66 ? 2.619 -29.926 -26.848 1.00 33.47 66 CYS A O 1
ATOM 535 N N . PRO A 1 67 ? 1.350 -28.108 -27.238 1.00 34.25 67 PRO A N 1
ATOM 536 C CA . PRO A 1 67 ? 1.542 -27.538 -25.913 1.00 34.25 67 PRO A CA 1
ATOM 537 C C . PRO A 1 67 ? 0.355 -27.891 -24.990 1.00 34.25 67 PRO A C 1
ATOM 539 O O . PRO A 1 67 ? -0.760 -28.123 -25.470 1.00 34.25 67 PRO A O 1
ATOM 542 N N . PRO A 1 68 ? 0.562 -27.936 -23.662 1.00 38.62 68 PRO A N 1
ATOM 543 C CA . PRO A 1 68 ? -0.484 -28.284 -22.713 1.00 38.62 68 PRO A CA 1
ATOM 544 C C . PRO A 1 68 ? -1.462 -27.118 -22.506 1.00 38.62 68 PRO A C 1
ATOM 546 O O . PRO A 1 68 ? -1.061 -25.963 -22.389 1.00 38.62 68 PRO A O 1
ATOM 549 N N . VAL A 1 69 ? -2.750 -27.475 -22.465 1.00 43.47 69 VAL A N 1
ATOM 550 C CA . VAL A 1 69 ? -3.922 -26.759 -21.925 1.00 43.47 69 VAL A CA 1
ATOM 551 C C . VAL A 1 69 ? -3.730 -25.247 -21.736 1.00 43.47 69 VAL A C 1
ATOM 553 O O . VAL A 1 69 ? -3.403 -24.757 -20.655 1.00 43.47 69 VAL A O 1
ATOM 556 N N . ALA A 1 70 ? -4.001 -24.494 -22.803 1.00 37.50 70 ALA A N 1
ATOM 557 C CA . ALA A 1 70 ? -4.121 -23.047 -22.742 1.00 37.50 70 ALA A CA 1
ATOM 558 C C . ALA A 1 70 ? -5.336 -22.664 -21.880 1.00 37.50 70 ALA A C 1
ATOM 560 O O . ALA A 1 70 ? -6.483 -22.737 -22.324 1.00 37.50 70 ALA A O 1
ATOM 561 N N . VAL A 1 71 ? -5.086 -22.218 -20.646 1.00 48.38 71 VAL A N 1
ATOM 562 C CA . VAL A 1 71 ? -6.038 -21.366 -19.925 1.00 48.38 71 VAL A CA 1
ATOM 563 C C . VAL A 1 71 ? -6.270 -20.150 -20.814 1.00 48.38 71 VAL A C 1
ATOM 565 O O . VAL A 1 71 ? -5.316 -19.432 -21.126 1.00 48.38 71 VAL A O 1
ATOM 568 N N . SER A 1 72 ? -7.516 -19.978 -21.263 1.00 62.59 72 SER A N 1
ATOM 569 C CA . SER A 1 72 ? -7.957 -18.917 -22.167 1.00 62.59 72 SER A CA 1
ATOM 570 C C . SER A 1 72 ? -7.277 -17.596 -21.813 1.00 62.59 72 SER A C 1
ATOM 572 O O . SER A 1 72 ? -7.329 -17.147 -20.668 1.00 62.59 72 SER A O 1
ATOM 574 N N . LEU A 1 73 ? -6.650 -16.948 -22.798 1.00 51.91 73 LEU A N 1
ATOM 575 C CA . LEU A 1 73 ? -6.011 -15.636 -22.643 1.00 51.91 73 LEU A CA 1
ATOM 576 C C . LEU A 1 73 ? -6.966 -14.621 -21.980 1.00 51.91 73 LEU A C 1
ATOM 578 O O . LEU A 1 73 ? -6.528 -13.749 -21.235 1.00 51.91 73 LEU A O 1
ATOM 582 N N . LYS A 1 74 ? -8.285 -14.785 -22.173 1.00 54.41 74 LYS A N 1
ATOM 583 C CA . LYS A 1 74 ? -9.314 -13.985 -21.496 1.00 54.41 74 LYS A CA 1
ATOM 584 C C . LYS A 1 74 ? -9.353 -14.210 -19.986 1.00 54.41 74 LYS A C 1
ATOM 586 O O . LYS A 1 74 ? -9.519 -13.237 -19.263 1.00 54.41 74 LYS A O 1
ATOM 591 N N . ASP A 1 75 ? -9.151 -15.434 -19.509 1.00 52.00 75 ASP A N 1
ATOM 592 C CA . ASP A 1 75 ? -9.139 -15.755 -18.079 1.00 52.00 75 ASP A CA 1
ATOM 593 C C . ASP A 1 75 ? -7.838 -15.282 -17.427 1.00 52.00 75 ASP A C 1
ATOM 595 O O . ASP A 1 75 ? -7.852 -14.801 -16.297 1.00 52.00 75 ASP A O 1
ATOM 599 N N . GLN A 1 76 ? -6.717 -15.307 -18.155 1.00 61.22 76 GLN A N 1
ATOM 600 C CA . GLN A 1 76 ? -5.456 -14.733 -17.674 1.00 61.22 76 GLN A CA 1
ATOM 601 C C . GLN A 1 76 ? -5.524 -13.204 -17.589 1.00 61.22 76 GLN A C 1
ATOM 603 O O . GLN A 1 76 ? -5.063 -12.621 -16.608 1.00 61.22 76 GLN A O 1
ATOM 608 N N . ILE A 1 77 ? -6.135 -12.553 -18.582 1.00 63.75 77 ILE A N 1
ATOM 609 C CA . ILE A 1 77 ? -6.357 -11.103 -18.585 1.00 63.75 77 ILE A CA 1
ATOM 610 C C . ILE A 1 77 ? -7.363 -10.716 -17.495 1.00 63.75 77 ILE A C 1
ATOM 612 O O . ILE A 1 77 ? -7.081 -9.807 -16.723 1.00 63.75 77 ILE A O 1
ATOM 616 N N . ALA A 1 78 ? -8.480 -11.435 -17.353 1.00 56.88 78 ALA A N 1
ATOM 617 C CA . ALA A 1 78 ? -9.461 -11.193 -16.295 1.00 56.88 78 ALA A CA 1
ATOM 618 C C . ALA A 1 78 ? -8.847 -11.371 -14.898 1.00 56.88 78 ALA A C 1
ATOM 620 O O . ALA A 1 78 ? -9.035 -10.520 -14.032 1.00 56.88 78 ALA A O 1
ATOM 621 N N . THR A 1 79 ? -8.045 -12.419 -14.689 1.00 63.97 79 THR A N 1
ATOM 622 C CA . THR A 1 79 ? -7.358 -12.658 -13.409 1.00 63.97 79 THR A CA 1
ATOM 623 C C . THR A 1 79 ? -6.313 -11.575 -13.119 1.00 63.97 79 THR A C 1
ATOM 625 O O . THR A 1 79 ? -6.239 -11.083 -11.994 1.00 63.97 79 THR A O 1
ATOM 628 N N . LYS A 1 80 ? -5.553 -11.131 -14.131 1.00 70.69 80 LYS A N 1
ATOM 629 C CA . LYS A 1 80 ? -4.588 -10.025 -13.996 1.00 70.69 80 LYS A CA 1
ATOM 630 C C . LYS A 1 80 ? -5.271 -8.682 -13.724 1.00 70.69 80 LYS A C 1
ATOM 632 O O . LYS A 1 80 ? -4.770 -7.924 -12.902 1.00 70.69 80 LYS A O 1
ATOM 637 N N . ILE A 1 81 ? -6.416 -8.402 -14.351 1.00 67.12 81 ILE A N 1
ATOM 638 C CA . ILE A 1 81 ? -7.213 -7.192 -14.095 1.00 67.12 81 ILE A CA 1
ATOM 639 C C . ILE A 1 81 ? -7.786 -7.228 -12.675 1.00 67.12 81 ILE A C 1
ATOM 641 O O . ILE A 1 81 ? -7.628 -6.267 -11.932 1.00 67.12 81 ILE A O 1
ATOM 645 N N . VAL A 1 82 ? -8.371 -8.351 -12.247 1.00 62.03 82 VAL A N 1
ATOM 646 C CA . VAL A 1 82 ? -8.919 -8.493 -10.888 1.00 62.03 82 VAL A CA 1
ATOM 647 C C . VAL A 1 82 ? -7.824 -8.365 -9.827 1.00 62.03 82 VAL A C 1
ATOM 649 O O . VAL A 1 82 ? -8.034 -7.680 -8.832 1.00 62.03 82 VAL A O 1
ATOM 652 N N . LEU A 1 83 ? -6.644 -8.961 -10.029 1.00 65.12 83 LEU A N 1
ATOM 653 C CA . LEU A 1 83 ? -5.529 -8.844 -9.080 1.00 65.12 83 LEU A CA 1
ATOM 654 C C . LEU A 1 83 ? -4.915 -7.439 -9.048 1.00 65.12 83 LEU A C 1
ATOM 656 O O . LEU A 1 83 ? -4.524 -6.991 -7.974 1.00 65.12 83 LEU A O 1
ATOM 660 N N . LYS A 1 84 ? -4.868 -6.736 -10.187 1.00 75.69 84 LYS A N 1
ATOM 661 C CA . LYS A 1 84 ? -4.349 -5.364 -10.271 1.00 75.69 84 LYS A CA 1
ATOM 662 C C . LYS A 1 84 ? -5.317 -4.340 -9.675 1.00 75.69 84 LYS A C 1
ATOM 664 O O . LYS A 1 84 ? -4.873 -3.426 -9.003 1.00 75.69 84 LYS A O 1
ATOM 669 N N . CYS A 1 85 ? -6.624 -4.518 -9.869 1.00 59.91 85 CYS A N 1
ATOM 670 C CA . CYS A 1 85 ? -7.633 -3.556 -9.420 1.00 59.91 85 CYS A CA 1
ATOM 671 C C . CYS A 1 85 ? -8.120 -3.788 -7.981 1.00 59.91 85 CYS A C 1
ATOM 673 O O . CYS A 1 85 ? -8.760 -2.908 -7.419 1.00 59.91 85 CYS A O 1
ATOM 675 N N . LYS A 1 86 ? -7.860 -4.952 -7.368 1.00 67.94 86 LYS A N 1
ATOM 676 C CA . LYS A 1 86 ? -8.342 -5.280 -6.012 1.00 67.94 86 LYS A CA 1
ATOM 677 C C . LYS A 1 86 ? -7.808 -4.352 -4.902 1.00 67.94 86 LYS A C 1
ATOM 679 O O . LYS A 1 86 ? -8.626 -3.984 -4.058 1.00 67.94 86 LYS A O 1
ATOM 684 N N . PRO A 1 87 ? -6.520 -3.954 -4.875 1.00 71.44 87 PRO A N 1
ATOM 685 C CA . PRO A 1 87 ? -6.010 -3.001 -3.885 1.00 71.44 87 PRO A CA 1
ATOM 686 C C . PRO A 1 87 ? -6.649 -1.617 -4.052 1.00 71.44 87 PRO A C 1
ATOM 688 O O . PRO A 1 87 ? -7.168 -1.063 -3.086 1.00 71.44 87 PRO A O 1
ATOM 691 N N . ASP A 1 88 ? -6.734 -1.125 -5.292 1.00 71.69 88 ASP A N 1
ATOM 692 C CA . ASP A 1 88 ? -7.348 0.168 -5.624 1.00 71.69 88 ASP A CA 1
ATOM 693 C C . ASP A 1 88 ? -8.837 0.200 -5.247 1.00 71.69 88 ASP A C 1
ATOM 695 O O . ASP A 1 88 ? -9.342 1.190 -4.721 1.00 71.69 88 ASP A O 1
ATOM 699 N N . TRP A 1 89 ? -9.546 -0.920 -5.432 1.00 65.31 89 TRP A N 1
ATOM 700 C CA . TRP A 1 89 ? -10.945 -1.063 -5.022 1.00 65.31 89 TRP A CA 1
ATOM 701 C C . TRP A 1 89 ? -11.124 -1.071 -3.500 1.00 65.31 89 TRP A C 1
ATOM 703 O O . TRP A 1 89 ? -12.132 -0.572 -2.997 1.00 65.31 89 TRP A O 1
ATOM 713 N N . GLN A 1 90 ? -10.182 -1.658 -2.757 1.00 63.81 90 GLN A N 1
ATOM 714 C CA . GLN A 1 90 ? -10.201 -1.663 -1.291 1.00 63.81 90 GLN A CA 1
ATOM 715 C C . GLN A 1 90 ? -9.900 -0.269 -0.728 1.00 63.81 90 GLN A C 1
ATOM 717 O O . GLN A 1 90 ? -10.611 0.166 0.181 1.00 63.81 90 GLN A O 1
ATOM 722 N N . GLN A 1 91 ? -8.943 0.448 -1.324 1.00 73.00 91 GLN A N 1
ATOM 723 C CA . GLN A 1 91 ? -8.612 1.832 -0.984 1.00 73.00 91 GLN A CA 1
ATOM 724 C C . GLN A 1 91 ? -9.789 2.777 -1.273 1.00 73.00 91 GLN A C 1
ATOM 726 O O . GLN A 1 91 ? -10.239 3.499 -0.388 1.00 73.00 91 GLN A O 1
ATOM 731 N N . LEU A 1 92 ? -10.395 2.679 -2.460 1.00 66.94 92 LEU A N 1
ATOM 732 C CA . LEU A 1 92 ? -11.571 3.471 -2.832 1.00 66.94 92 LEU A CA 1
ATOM 733 C C . LEU A 1 92 ? -12.777 3.190 -1.916 1.00 66.94 92 LEU A C 1
ATOM 735 O O . LEU A 1 92 ? -13.539 4.096 -1.580 1.00 66.94 92 LEU A O 1
ATOM 739 N N . ARG A 1 93 ? -12.956 1.940 -1.461 1.00 65.12 93 ARG A N 1
ATOM 740 C CA . ARG A 1 93 ? -13.991 1.588 -0.471 1.00 65.12 93 ARG A CA 1
ATOM 741 C C . ARG A 1 93 ? -13.750 2.244 0.887 1.00 65.12 93 ARG A C 1
ATOM 743 O O . ARG A 1 93 ? -14.728 2.594 1.549 1.00 65.12 93 ARG A O 1
ATOM 750 N N . ALA A 1 94 ? -12.494 2.359 1.312 1.00 66.31 94 ALA A N 1
ATOM 751 C CA . ALA A 1 94 ? -12.131 3.050 2.543 1.00 66.31 94 ALA A CA 1
ATOM 752 C C . ALA A 1 94 ? -12.390 4.561 2.411 1.00 66.31 94 ALA A C 1
ATOM 754 O O . ALA A 1 94 ? -13.066 5.125 3.269 1.00 66.31 94 ALA A O 1
ATOM 755 N N . ASP A 1 95 ? -11.997 5.165 1.286 1.00 67.31 95 ASP A N 1
ATOM 756 C CA . ASP A 1 95 ? -12.177 6.596 1.000 1.00 67.31 95 ASP A CA 1
ATOM 757 C C . ASP A 1 95 ? -13.653 7.014 0.874 1.00 67.31 95 ASP A C 1
ATOM 759 O O . ASP A 1 95 ? -14.062 8.088 1.322 1.00 67.31 95 ASP A O 1
ATOM 763 N N . ILE A 1 96 ? -14.501 6.155 0.298 1.00 66.81 96 ILE A N 1
ATOM 764 C CA . ILE A 1 96 ? -15.950 6.400 0.234 1.00 66.81 96 ILE A CA 1
ATOM 765 C C . ILE A 1 96 ? -16.579 6.332 1.634 1.00 66.81 96 ILE A C 1
ATOM 767 O O . ILE A 1 96 ? -17.491 7.106 1.929 1.00 66.81 96 ILE A O 1
ATOM 771 N N . ARG A 1 97 ? -16.107 5.437 2.518 1.00 62.75 97 ARG A N 1
ATOM 772 C CA . ARG A 1 97 ? -16.607 5.356 3.904 1.00 62.75 97 ARG A CA 1
ATOM 773 C C . ARG A 1 97 ? -16.231 6.593 4.716 1.00 62.75 97 ARG A C 1
ATOM 775 O O . ARG A 1 97 ? -17.080 7.092 5.448 1.00 62.75 97 ARG A O 1
ATOM 782 N N . THR A 1 98 ? -15.011 7.106 4.564 1.00 66.62 98 THR A N 1
ATOM 783 C CA . THR A 1 98 ? -14.556 8.321 5.258 1.00 66.62 98 THR A CA 1
ATOM 784 C C . THR A 1 98 ? -15.248 9.580 4.741 1.00 66.62 98 THR A C 1
ATOM 786 O O . THR A 1 98 ? -15.677 10.398 5.552 1.00 66.62 98 THR A O 1
ATOM 789 N N . ARG A 1 99 ? -15.475 9.720 3.425 1.00 63.28 99 ARG A N 1
ATOM 790 C CA . ARG A 1 99 ? -16.251 10.856 2.879 1.00 63.28 99 ARG A CA 1
ATOM 791 C C . ARG A 1 99 ? -17.703 10.873 3.345 1.00 63.28 99 ARG A C 1
ATOM 793 O O . ARG A 1 99 ? -18.212 11.928 3.699 1.00 63.28 99 ARG A O 1
ATOM 800 N N . LYS A 1 100 ? -18.353 9.707 3.426 1.00 59.34 100 LYS A N 1
ATOM 801 C CA . LYS A 1 100 ? -19.743 9.610 3.902 1.00 59.34 100 LYS A CA 1
ATOM 802 C C . LYS A 1 100 ? -19.894 10.028 5.373 1.00 59.34 100 LYS A C 1
ATOM 804 O O . LYS A 1 100 ? -20.946 10.530 5.751 1.00 59.34 100 LYS A O 1
ATOM 809 N N . TYR A 1 101 ? -18.842 9.847 6.172 1.00 51.44 101 TYR A N 1
ATOM 810 C CA . TYR A 1 101 ? -18.777 10.306 7.561 1.00 51.44 101 TYR A CA 1
ATOM 811 C C . TYR A 1 101 ? -18.589 11.828 7.666 1.00 51.44 101 TYR A C 1
ATOM 813 O O . TYR A 1 101 ? -19.200 12.461 8.522 1.00 51.44 101 TYR A O 1
ATOM 821 N N . LEU A 1 102 ? -17.792 12.422 6.773 1.00 60.50 102 LEU A N 1
ATOM 822 C CA . LEU A 1 102 ? -17.565 13.872 6.719 1.00 60.50 102 LEU A CA 1
ATOM 823 C C . LEU A 1 102 ? -18.806 14.639 6.236 1.00 60.50 102 LEU A C 1
ATOM 825 O O . LEU A 1 102 ? -19.154 15.660 6.825 1.00 60.50 102 LEU A O 1
ATOM 829 N N . ASP A 1 103 ? -19.524 14.113 5.240 1.00 53.91 103 ASP A N 1
ATOM 830 C CA . ASP A 1 103 ? -20.771 14.721 4.749 1.00 53.91 103 ASP A CA 1
ATOM 831 C C . ASP A 1 103 ? -21.919 14.622 5.770 1.00 53.91 103 ASP A C 1
ATOM 833 O O . ASP A 1 103 ? -22.806 15.468 5.798 1.00 53.91 103 ASP A O 1
ATOM 837 N N . GLN A 1 104 ? -21.903 13.621 6.659 1.00 50.75 104 GLN A N 1
ATOM 838 C CA . GLN A 1 104 ? -22.867 13.537 7.764 1.00 50.75 104 GLN A CA 1
ATOM 839 C C . GLN A 1 104 ? -22.567 14.525 8.901 1.00 50.75 104 GLN A C 1
ATOM 841 O O . GLN A 1 104 ? -23.494 14.918 9.603 1.00 50.75 104 GLN A O 1
ATOM 846 N N . GLN A 1 105 ? -21.313 14.963 9.064 1.00 49.84 105 GLN A N 1
ATOM 847 C CA . GLN A 1 105 ? -20.934 15.965 10.069 1.00 49.84 105 GLN A CA 1
ATOM 848 C C . GLN A 1 105 ? -21.121 17.412 9.586 1.00 49.84 105 GLN A C 1
ATOM 850 O O . GLN A 1 105 ? -21.391 18.295 10.401 1.00 49.84 105 GLN A O 1
ATOM 855 N N . SER A 1 106 ? -21.024 17.672 8.279 1.00 46.09 106 SER A N 1
ATOM 856 C CA . SER A 1 106 ? -21.216 19.016 7.707 1.00 46.09 106 SER A CA 1
ATOM 857 C C . SER A 1 106 ? -22.687 19.441 7.603 1.00 46.09 106 SER A C 1
ATOM 859 O O . SER A 1 106 ? -22.976 20.633 7.543 1.00 46.09 106 SER A O 1
ATOM 861 N N . ILE A 1 107 ? -23.630 18.492 7.645 1.00 45.62 107 ILE A N 1
ATOM 862 C CA . ILE A 1 107 ? -25.077 18.775 7.609 1.00 45.62 107 ILE A CA 1
ATOM 863 C C . ILE A 1 107 ? -25.614 19.236 8.982 1.00 45.62 107 ILE A C 1
ATOM 865 O O . ILE A 1 107 ? -26.671 19.858 9.052 1.00 45.62 107 ILE A O 1
ATOM 869 N N . THR A 1 108 ? -24.879 19.020 10.079 1.00 45.00 108 THR A N 1
ATOM 870 C CA . THR A 1 108 ? -25.303 19.409 11.441 1.00 45.00 108 THR A CA 1
ATOM 871 C C . THR A 1 108 ? -24.861 20.803 11.903 1.00 45.00 108 THR A C 1
ATOM 873 O O . THR A 1 108 ? -25.198 21.194 13.016 1.00 45.00 108 THR A O 1
ATOM 876 N N . THR A 1 109 ? -24.135 21.576 11.089 1.00 44.31 109 THR A N 1
ATOM 877 C CA . THR A 1 109 ? -23.562 22.877 11.505 1.00 44.31 109 THR A CA 1
ATOM 878 C C . THR A 1 109 ? -24.116 24.102 10.779 1.00 44.31 109 THR A C 1
ATOM 880 O O . THR A 1 109 ? -23.674 25.213 11.051 1.00 44.31 109 THR A O 1
ATOM 883 N N . TYR A 1 110 ? -25.121 23.948 9.917 1.00 39.81 110 TYR A N 1
ATOM 884 C CA . TYR A 1 110 ? -25.747 25.070 9.212 1.00 39.81 110 TYR A CA 1
ATOM 885 C C . TYR A 1 110 ? -27.242 25.122 9.519 1.00 39.81 110 TYR A C 1
ATOM 887 O O . TYR A 1 110 ? -28.044 24.625 8.743 1.00 39.81 110 TYR A O 1
ATOM 895 N N . ASN A 1 111 ? -27.591 25.640 10.701 1.00 46.34 111 ASN A N 1
ATOM 896 C CA . ASN A 1 111 ? -28.856 26.320 11.013 1.00 46.34 111 ASN A CA 1
ATOM 897 C C . ASN A 1 111 ? -28.826 26.773 12.483 1.00 46.34 111 ASN A C 1
ATOM 899 O O . ASN A 1 111 ? -29.332 26.091 13.368 1.00 46.34 111 ASN A O 1
ATOM 903 N N . SER A 1 112 ? -28.230 27.933 12.741 1.00 39.12 112 SER A N 1
ATOM 904 C CA . SER A 1 112 ? -28.607 28.771 13.882 1.00 39.12 112 SER A CA 1
ATOM 905 C C . SER A 1 112 ? -28.386 30.211 13.456 1.00 39.12 112 SER A C 1
ATOM 907 O O . SER A 1 112 ? -27.285 30.743 13.544 1.00 39.12 112 SER A O 1
ATOM 909 N N . ILE A 1 113 ? -29.444 30.753 12.866 1.00 39.72 113 ILE A N 1
ATOM 910 C CA . ILE A 1 113 ? -29.619 32.158 12.525 1.00 39.72 113 ILE A CA 1
ATOM 911 C C . ILE A 1 113 ? -29.653 32.961 13.827 1.00 39.72 113 ILE A C 1
ATOM 913 O O . ILE A 1 113 ? -30.250 32.521 14.810 1.00 39.72 113 ILE A O 1
ATOM 917 N N . ASP A 1 114 ? -28.972 34.102 13.790 1.00 48.06 114 ASP A N 1
ATOM 918 C CA . ASP A 1 114 ? -29.003 35.171 14.778 1.00 48.06 114 ASP A CA 1
ATOM 919 C C . ASP A 1 114 ? -30.439 35.513 15.186 1.00 48.06 114 ASP A C 1
ATOM 921 O O . ASP A 1 114 ? -31.233 35.900 14.335 1.00 48.06 114 ASP A O 1
ATOM 925 N N . ASP A 1 115 ? -30.762 35.403 16.474 1.00 47.47 115 ASP A N 1
ATOM 926 C CA . ASP A 1 115 ? -31.738 36.280 17.119 1.00 47.47 115 ASP A CA 1
ATOM 927 C C . ASP A 1 115 ? -31.705 36.109 18.647 1.00 47.47 115 ASP A C 1
ATOM 929 O O . ASP A 1 115 ? -31.591 34.999 19.166 1.00 47.47 115 ASP A O 1
ATOM 933 N N . TYR A 1 116 ? -31.876 37.241 19.336 1.00 38.78 116 TYR A N 1
ATOM 934 C CA . TYR A 1 116 ? -31.998 37.462 20.787 1.00 38.78 116 TYR A CA 1
ATOM 935 C C . TYR A 1 116 ? -30.750 37.862 21.578 1.00 38.78 116 TYR A C 1
ATOM 937 O O . TYR A 1 116 ? -30.304 37.210 22.518 1.00 38.78 116 TYR A O 1
ATOM 945 N N . ASP A 1 117 ? -30.328 39.087 21.283 1.00 43.69 117 ASP A N 1
ATOM 946 C CA . ASP A 1 117 ? -29.746 40.019 22.242 1.00 43.69 117 ASP A CA 1
ATOM 947 C C . ASP A 1 117 ? -30.891 40.706 23.028 1.00 43.69 117 ASP A C 1
ATOM 949 O O . ASP A 1 117 ? -31.494 41.664 22.540 1.00 43.69 117 ASP A O 1
ATOM 953 N N . ARG A 1 118 ? -31.293 40.148 24.184 1.00 50.47 118 ARG A N 1
ATOM 954 C CA . ARG A 1 118 ? -32.111 40.792 25.247 1.00 50.47 118 ARG A CA 1
ATOM 955 C C . ARG A 1 118 ? -32.373 39.812 26.400 1.00 50.47 118 ARG A C 1
ATOM 957 O O . ARG A 1 118 ? -33.186 38.915 26.232 1.00 50.47 118 ARG A O 1
ATOM 964 N N . SER A 1 119 ? -31.745 40.037 27.560 1.00 39.19 119 SER A N 1
ATOM 965 C CA . SER A 1 119 ? -32.340 39.886 28.910 1.00 39.19 119 SER A CA 1
ATOM 966 C C . SER A 1 119 ? -31.291 40.177 29.997 1.00 39.19 119 SER A C 1
ATOM 968 O O . SER A 1 119 ? -30.241 39.551 30.021 1.00 39.19 119 SER A O 1
ATOM 970 N N . THR A 1 120 ? -31.393 41.312 30.698 1.00 47.56 120 THR A N 1
ATOM 971 C CA . THR A 1 120 ? -31.978 41.526 32.051 1.00 47.56 120 THR A CA 1
ATOM 972 C C . THR A 1 120 ? -31.256 40.825 33.222 1.00 47.56 120 THR A C 1
ATOM 974 O O . THR A 1 120 ? -31.044 39.618 33.161 1.00 47.56 120 THR A O 1
ATOM 977 N N . PRO A 1 121 ? -30.914 41.561 34.305 1.00 51.00 121 PRO A N 1
ATOM 978 C CA . PRO A 1 121 ? -30.243 41.020 35.492 1.00 51.00 121 PRO A CA 1
ATOM 979 C C . PRO A 1 121 ? -31.190 40.175 36.374 1.00 51.00 121 PRO A C 1
ATOM 981 O O . PRO A 1 121 ? -32.410 40.340 36.283 1.00 51.00 121 PRO A O 1
ATOM 984 N N . PRO A 1 122 ? -30.648 39.273 37.217 1.00 49.28 122 PRO A N 1
ATOM 985 C CA . PRO A 1 122 ? -31.438 38.326 38.003 1.00 49.28 122 PRO A CA 1
ATOM 986 C C . PRO A 1 122 ? -32.176 39.009 39.169 1.00 49.28 122 PRO A C 1
ATOM 988 O O . PRO A 1 122 ? -31.658 39.979 39.727 1.00 49.28 122 PRO A O 1
ATOM 991 N N . PRO A 1 123 ? -33.364 38.509 39.563 1.00 53.84 123 PRO A N 1
ATOM 992 C CA . PRO A 1 123 ? -34.087 39.022 40.715 1.00 53.84 123 PRO A CA 1
ATOM 993 C C . PRO A 1 123 ? -33.502 38.464 42.017 1.00 53.84 123 PRO A C 1
ATOM 995 O O . PRO A 1 123 ? -33.325 37.256 42.180 1.00 53.84 123 PRO A O 1
ATOM 998 N N . GLU A 1 124 ? -33.254 39.369 42.956 1.00 49.03 124 GLU A N 1
ATOM 999 C CA . GLU A 1 124 ? -33.149 39.067 44.378 1.00 49.03 124 GLU A CA 1
ATOM 1000 C C . GLU A 1 124 ? -34.474 38.450 44.838 1.00 49.03 124 GLU A C 1
ATOM 1002 O O . GLU A 1 124 ? -35.520 39.093 44.760 1.00 49.03 124 GLU A O 1
ATOM 1007 N N . ASN A 1 125 ? -34.438 37.202 45.305 1.00 42.75 125 ASN A N 1
ATOM 1008 C CA . ASN A 1 125 ? -35.541 36.621 46.059 1.00 42.75 125 ASN A CA 1
ATOM 1009 C C . ASN A 1 125 ? -35.059 36.289 47.463 1.00 42.75 125 ASN A C 1
ATOM 1011 O O . ASN A 1 125 ? -34.476 35.242 47.744 1.00 42.75 125 ASN A O 1
ATOM 1015 N N . ASP A 1 126 ? -35.326 37.269 48.310 1.00 49.84 126 ASP A N 1
ATOM 1016 C CA . ASP A 1 126 ? -35.401 37.184 49.748 1.00 49.84 126 ASP A CA 1
ATOM 1017 C C . ASP A 1 126 ? -36.713 36.486 50.169 1.00 49.84 126 ASP A C 1
ATOM 1019 O O . ASP A 1 126 ? -37.715 36.509 49.451 1.00 49.84 126 ASP A O 1
ATOM 1023 N N . SER A 1 127 ? -36.719 35.948 51.389 1.00 56.25 127 SER A N 1
ATOM 1024 C CA . SER A 1 127 ? -37.872 35.459 52.168 1.00 56.25 127 SER A CA 1
ATOM 1025 C C . SER A 1 127 ? -38.532 34.109 51.804 1.00 56.25 127 SER A C 1
ATOM 1027 O O . SER A 1 127 ? -39.321 33.956 50.877 1.00 56.25 127 SER A O 1
ATOM 1029 N N . GLY A 1 128 ? -38.293 33.120 52.675 1.00 41.16 128 GLY A N 1
ATOM 1030 C CA . GLY A 1 128 ? -38.980 31.825 52.680 1.00 41.16 128 GLY A CA 1
ATOM 1031 C C . GLY A 1 128 ? -38.788 31.059 53.989 1.00 41.16 128 GLY A C 1
ATOM 1032 O O . GLY A 1 128 ? -38.384 29.901 53.987 1.00 41.16 128 GLY A O 1
ATOM 1033 N N . ARG A 1 129 ? -39.028 31.737 55.117 1.00 49.72 129 ARG A N 1
ATOM 1034 C CA . ARG A 1 129 ? -39.027 31.203 56.489 1.00 49.72 129 ARG A CA 1
ATOM 1035 C C . ARG A 1 129 ? -40.154 30.173 56.648 1.00 49.72 129 ARG A C 1
ATOM 1037 O O . ARG A 1 129 ? -41.265 30.527 57.022 1.00 49.72 129 ARG A O 1
ATOM 1044 N N . GLY A 1 130 ? -39.872 28.914 56.327 1.00 41.94 130 GLY A N 1
ATOM 1045 C CA . GLY A 1 130 ? -40.741 27.774 56.612 1.00 41.94 130 GLY A CA 1
ATOM 1046 C C . GLY A 1 130 ? -40.310 27.089 57.903 1.00 41.94 130 GLY A C 1
ATOM 1047 O O . GLY A 1 130 ? -39.295 26.396 57.924 1.00 41.94 130 GLY A O 1
ATOM 1048 N N . GLU A 1 131 ? -41.076 27.309 58.969 1.00 51.28 131 GLU A N 1
ATOM 1049 C CA . GLU A 1 131 ? -40.997 26.592 60.242 1.00 51.28 131 GLU A CA 1
ATOM 1050 C C . GLU A 1 131 ? -41.028 25.074 59.997 1.00 51.28 131 GLU A C 1
ATOM 1052 O O . GLU A 1 131 ? -42.046 24.513 59.593 1.00 51.28 131 GLU A O 1
ATOM 1057 N N . ARG A 1 132 ? -39.894 24.400 60.225 1.00 42.56 132 ARG A N 1
ATOM 1058 C CA . ARG A 1 132 ? -39.852 22.945 60.373 1.00 42.56 132 ARG A CA 1
ATOM 1059 C C . ARG A 1 132 ? -39.879 22.619 61.857 1.00 42.56 132 ARG A C 1
ATOM 1061 O O . ARG A 1 132 ? -38.943 22.919 62.589 1.00 42.56 132 ARG A O 1
ATOM 1068 N N . SER A 1 133 ? -41.002 22.024 62.230 1.00 44.75 133 SER A N 1
ATOM 1069 C CA . SER A 1 133 ? -41.312 21.347 63.479 1.00 44.75 133 SER A CA 1
ATOM 1070 C C . SER A 1 133 ? -40.128 20.568 64.049 1.00 44.75 133 SER A C 1
ATOM 1072 O O . SER A 1 133 ? -39.585 19.676 63.394 1.00 44.75 133 SER A O 1
ATOM 1074 N N . GLU A 1 134 ? -39.804 20.907 65.292 1.00 46.00 134 GLU A N 1
ATOM 1075 C CA . GLU A 1 134 ? -39.011 20.138 66.242 1.00 46.00 134 GLU A CA 1
ATOM 1076 C C . GLU A 1 134 ? -39.529 18.693 66.302 1.00 46.00 134 GLU A C 1
ATOM 1078 O O . GLU A 1 134 ? -40.596 18.420 66.847 1.00 46.00 134 GLU A O 1
ATOM 1083 N N . THR A 1 135 ? -38.786 17.757 65.716 1.00 50.41 135 THR A N 1
ATOM 1084 C CA . THR A 1 135 ? -38.913 16.335 66.040 1.00 50.41 135 THR A CA 1
ATOM 1085 C C . THR A 1 135 ? -37.794 15.970 66.998 1.00 50.41 135 THR A C 1
ATOM 1087 O O . THR A 1 135 ? -36.622 16.025 66.624 1.00 50.41 135 THR A O 1
ATOM 1090 N N . ASP A 1 136 ? -38.208 15.652 68.223 1.00 43.84 136 ASP A N 1
ATOM 1091 C CA . ASP A 1 136 ? -37.555 14.832 69.241 1.00 43.84 136 ASP A CA 1
ATOM 1092 C C . ASP A 1 136 ? -36.105 14.429 68.953 1.00 43.84 136 ASP A C 1
ATOM 1094 O O . ASP A 1 136 ? -35.809 13.420 68.309 1.00 43.84 136 ASP A O 1
ATOM 1098 N N . TRP A 1 137 ? -35.187 15.186 69.551 1.00 45.00 137 TRP A N 1
ATOM 1099 C CA . TRP A 1 137 ? -33.867 14.688 69.900 1.00 45.00 137 TRP A CA 1
ATOM 1100 C C . TRP A 1 137 ? -34.025 13.684 71.042 1.00 45.00 137 TRP A C 1
ATOM 1102 O O . TRP A 1 137 ? -33.900 14.021 72.220 1.00 45.00 137 TRP A O 1
ATOM 1112 N N . THR A 1 138 ? -34.300 12.425 70.704 1.00 51.19 138 THR A N 1
ATOM 1113 C CA . THR A 1 138 ? -34.011 11.322 71.618 1.00 51.19 138 THR A CA 1
ATOM 1114 C C . THR A 1 138 ? -32.502 11.267 71.804 1.00 51.19 138 THR A C 1
ATOM 1116 O O . THR A 1 138 ? -31.773 10.767 70.948 1.00 51.19 138 THR A O 1
ATOM 1119 N N . SER A 1 139 ? -32.068 11.834 72.928 1.00 47.69 139 SER A N 1
ATOM 1120 C CA . SER A 1 139 ? -30.788 11.625 73.596 1.00 47.69 139 SER A CA 1
ATOM 1121 C C . SER A 1 139 ? -30.513 10.126 73.723 1.00 47.69 139 SER A C 1
ATOM 1123 O O . SER A 1 139 ? -30.838 9.496 74.726 1.00 47.69 139 SER A O 1
ATOM 1125 N N . SER A 1 140 ? -29.961 9.537 72.667 1.00 45.81 140 SER A N 1
ATOM 1126 C CA . SER A 1 140 ? -29.260 8.269 72.750 1.00 45.81 140 SER A CA 1
ATOM 1127 C C . SER A 1 140 ? -27.918 8.600 73.379 1.00 45.81 140 SER A C 1
ATOM 1129 O O . SER A 1 140 ? -27.069 9.173 72.699 1.00 45.81 140 SER A O 1
ATOM 1131 N N . ASP A 1 141 ? -27.748 8.270 74.661 1.00 46.75 141 ASP A N 1
ATOM 1132 C CA . ASP A 1 141 ? -26.440 8.133 75.306 1.00 46.75 141 ASP A CA 1
ATOM 1133 C C . ASP A 1 141 ? -25.627 7.122 74.481 1.00 46.75 141 ASP A C 1
ATOM 1135 O O . ASP A 1 141 ? -25.694 5.906 74.669 1.00 46.75 141 ASP A O 1
ATOM 1139 N N . GLY A 1 142 ? -24.980 7.638 73.440 1.00 53.22 142 GLY A N 1
ATOM 1140 C CA . GLY A 1 142 ? -24.217 6.889 72.466 1.00 53.22 142 GLY A CA 1
ATOM 1141 C C . GLY A 1 142 ? -22.898 6.502 73.097 1.00 53.22 142 GLY A C 1
ATOM 1142 O O . GLY A 1 142 ? -22.117 7.358 73.494 1.00 53.22 142 GLY A O 1
ATOM 1143 N N . ASP A 1 143 ? -22.673 5.199 73.199 1.00 58.34 143 ASP A N 1
ATOM 1144 C CA . ASP A 1 143 ? -21.387 4.592 73.514 1.00 58.34 143 ASP A CA 1
ATOM 1145 C C . ASP A 1 143 ? -20.298 5.201 72.605 1.00 58.34 143 ASP A C 1
ATOM 1147 O O . ASP A 1 143 ? -20.145 4.788 71.455 1.00 58.34 143 ASP A O 1
ATOM 1151 N N . GLU A 1 144 ? -19.545 6.193 73.099 1.00 64.62 144 GLU A N 1
ATOM 1152 C CA . GLU A 1 144 ? -18.419 6.836 72.389 1.00 64.62 144 GLU A CA 1
ATOM 1153 C C . GLU A 1 144 ? -17.397 5.790 71.888 1.00 64.62 144 GLU A C 1
ATOM 1155 O O . GLU A 1 144 ? -16.686 5.991 70.897 1.00 64.62 144 GLU A O 1
ATOM 1160 N N . GLY A 1 145 ? -17.358 4.611 72.523 1.00 73.69 145 GLY A N 1
ATOM 1161 C CA . GLY A 1 145 ? -16.554 3.472 72.093 1.00 73.69 145 GLY A CA 1
ATOM 1162 C C . GLY A 1 145 ? -17.053 2.783 70.815 1.00 73.69 145 GLY A C 1
ATOM 1163 O O . GLY A 1 145 ? -16.273 2.098 70.148 1.00 73.69 145 GLY A O 1
ATOM 1164 N N . ALA A 1 146 ? -18.325 2.921 70.442 1.00 75.50 146 ALA A N 1
ATOM 1165 C CA . ALA A 1 146 ? -18.852 2.436 69.165 1.00 75.50 146 ALA A CA 1
ATOM 1166 C C . ALA A 1 146 ? -18.434 3.358 68.010 1.00 75.50 146 ALA A C 1
ATOM 1168 O O . ALA A 1 146 ? -18.005 2.875 66.961 1.00 75.50 146 ALA A O 1
ATOM 1169 N N . GLU A 1 147 ? -18.458 4.671 68.230 1.00 81.62 147 GLU A N 1
ATOM 1170 C CA . GLU A 1 147 ? -18.066 5.662 67.225 1.00 81.62 147 GLU A CA 1
ATOM 1171 C C . GLU A 1 147 ? -16.570 5.547 66.886 1.00 81.62 147 GLU A C 1
ATOM 1173 O O . GLU A 1 147 ? -16.199 5.429 65.715 1.00 81.62 147 GLU A O 1
ATOM 1178 N N . LEU A 1 148 ? -15.706 5.408 67.899 1.00 82.50 148 LEU A N 1
ATOM 1179 C CA . LEU A 1 148 ? -14.274 5.146 67.701 1.00 82.50 148 LEU A CA 1
ATOM 1180 C C . LEU A 1 148 ? -14.006 3.855 66.909 1.00 82.50 148 LEU A C 1
ATOM 1182 O O . LEU A 1 148 ? -13.138 3.847 66.036 1.00 82.50 148 LEU A O 1
ATOM 1186 N N . ARG A 1 149 ? -14.774 2.781 67.147 1.00 86.75 149 ARG A N 1
ATOM 1187 C CA . ARG A 1 149 ? -14.658 1.526 66.380 1.00 86.75 149 ARG A CA 1
ATOM 1188 C C . ARG A 1 149 ? -15.034 1.716 64.911 1.00 86.75 149 ARG A C 1
ATOM 1190 O O . ARG A 1 149 ? -14.297 1.253 64.043 1.00 86.75 149 ARG A O 1
ATOM 1197 N N . THR A 1 150 ? -16.110 2.450 64.624 1.00 87.88 150 THR A N 1
ATOM 1198 C CA . THR A 1 150 ? -16.497 2.751 63.234 1.00 87.88 150 THR A CA 1
ATOM 1199 C C . THR A 1 150 ? -15.459 3.614 62.514 1.00 87.88 150 THR A C 1
ATOM 1201 O O . THR A 1 150 ? -15.155 3.364 61.349 1.00 87.88 150 THR A O 1
ATOM 1204 N N . ILE A 1 151 ? -14.841 4.576 63.205 1.00 89.25 151 ILE A N 1
ATOM 1205 C CA . ILE A 1 151 ? -13.769 5.408 62.641 1.00 89.25 151 ILE A CA 1
ATOM 1206 C C . ILE A 1 151 ? -12.525 4.563 62.330 1.00 89.25 151 ILE A C 1
ATOM 1208 O O . ILE A 1 151 ? -11.910 4.740 61.277 1.00 89.25 151 ILE A O 1
ATOM 1212 N N . GLU A 1 152 ? -12.152 3.631 63.211 1.00 92.25 152 GLU A N 1
ATOM 1213 C CA . GLU A 1 152 ? -11.023 2.716 62.994 1.00 92.25 152 GLU A CA 1
ATOM 1214 C C . GLU A 1 152 ? -11.272 1.791 61.784 1.00 92.25 152 GLU A C 1
ATOM 1216 O O . GLU A 1 152 ? -10.390 1.601 60.939 1.00 92.25 152 GLU A O 1
ATOM 1221 N N . GLU A 1 153 ? -12.493 1.263 61.649 1.00 92.44 153 GLU A N 1
ATOM 1222 C CA . GLU A 1 153 ? -12.914 0.447 60.503 1.00 92.44 153 GLU A CA 1
ATOM 1223 C C . GLU A 1 153 ? -12.904 1.240 59.191 1.00 92.44 153 GLU A C 1
ATOM 1225 O O . GLU A 1 153 ? -12.385 0.749 58.185 1.00 92.44 153 GLU A O 1
ATOM 1230 N N . LEU A 1 154 ? -13.394 2.485 59.201 1.00 91.19 154 LEU A N 1
ATOM 1231 C CA . LEU A 1 154 ? -13.355 3.376 58.039 1.00 91.19 154 LEU A CA 1
ATOM 1232 C C . LEU A 1 154 ? -11.921 3.723 57.632 1.00 91.19 154 LEU A C 1
ATOM 1234 O O . LEU A 1 154 ? -11.608 3.696 56.443 1.00 91.19 154 LEU A O 1
ATOM 1238 N N . LYS A 1 155 ? -11.021 3.980 58.590 1.00 94.31 155 LYS A N 1
ATOM 1239 C CA . LYS A 1 155 ? -9.590 4.195 58.305 1.00 94.31 155 LYS A CA 1
ATOM 1240 C C . LYS A 1 155 ? -8.949 2.964 57.671 1.00 94.31 155 LYS A C 1
ATOM 1242 O O . LYS A 1 155 ? -8.178 3.092 56.721 1.00 94.31 155 LYS A O 1
ATOM 1247 N N . LYS A 1 156 ? -9.278 1.767 58.164 1.00 94.50 156 LYS A N 1
ATOM 1248 C CA . LYS A 1 156 ? -8.786 0.507 57.594 1.00 94.50 156 LYS A CA 1
ATOM 1249 C C . LYS A 1 156 ? -9.315 0.287 56.173 1.00 94.50 156 LYS A C 1
ATOM 1251 O O . LYS A 1 156 ? -8.540 -0.086 55.296 1.00 94.50 156 LYS A O 1
ATOM 1256 N N . ALA A 1 157 ? -10.600 0.552 55.940 1.00 91.31 157 ALA A N 1
ATOM 1257 C CA . ALA A 1 157 ? -11.215 0.458 54.619 1.00 91.31 157 ALA A CA 1
ATOM 1258 C C . ALA A 1 157 ? -10.629 1.483 53.635 1.00 91.31 157 ALA A C 1
ATOM 1260 O O . ALA A 1 157 ? -10.367 1.138 52.484 1.00 91.31 157 ALA A O 1
ATOM 1261 N N . LEU A 1 158 ? -10.372 2.716 54.086 1.00 92.12 158 LEU A N 1
ATOM 1262 C CA . LEU A 1 158 ? -9.729 3.756 53.284 1.00 92.12 158 LEU A CA 1
ATOM 1263 C C . LEU A 1 158 ? -8.322 3.328 52.860 1.00 92.12 158 LEU A C 1
ATOM 1265 O O . LEU A 1 158 ? -8.021 3.339 51.672 1.00 92.12 158 LEU A O 1
ATOM 1269 N N . LYS A 1 159 ? -7.505 2.853 53.808 1.00 95.44 159 LYS A N 1
ATOM 1270 C CA . LYS A 1 159 ? -6.152 2.366 53.519 1.00 95.44 159 LYS A CA 1
ATOM 1271 C C . LYS A 1 159 ? -6.157 1.203 52.521 1.00 95.44 159 LYS A C 1
ATOM 1273 O O . LYS A 1 159 ? -5.363 1.191 51.588 1.00 95.44 159 LYS A O 1
ATOM 1278 N N . GLN A 1 160 ? -7.082 0.254 52.673 1.00 94.44 160 GLN A N 1
ATOM 1279 C CA . GLN A 1 160 ? -7.239 -0.840 51.712 1.00 94.44 160 GLN A CA 1
ATOM 1280 C C . GLN A 1 160 ? -7.602 -0.316 50.313 1.00 94.44 160 GLN A C 1
ATOM 1282 O O . GLN A 1 160 ? -7.092 -0.818 49.315 1.00 94.44 160 GLN A O 1
ATOM 1287 N N . LYS A 1 161 ? -8.452 0.715 50.218 1.00 90.94 161 LYS A N 1
ATOM 1288 C CA . LYS A 1 161 ? -8.796 1.333 48.931 1.00 90.94 161 LYS A CA 1
ATOM 1289 C C . LYS A 1 161 ? -7.636 2.110 48.314 1.00 90.94 161 LYS A C 1
ATOM 1291 O O . LYS A 1 161 ? -7.482 2.059 47.101 1.00 90.94 161 LYS A O 1
ATOM 1296 N N . GLU A 1 162 ? -6.800 2.767 49.110 1.00 94.19 162 GLU A N 1
ATOM 1297 C CA . GLU A 1 162 ? -5.565 3.403 48.630 1.00 94.19 162 GLU A CA 1
ATOM 1298 C C . GLU A 1 162 ? -4.567 2.364 48.083 1.00 94.19 162 GLU A C 1
ATOM 1300 O O . GLU A 1 162 ? -3.977 2.564 47.019 1.00 94.19 162 GLU A O 1
ATOM 1305 N N . GLU A 1 163 ? -4.422 1.216 48.753 1.00 95.12 163 GLU A N 1
ATOM 1306 C CA . GLU A 1 163 ? -3.615 0.081 48.275 1.00 95.12 163 GLU A CA 1
ATOM 1307 C C . GLU A 1 163 ? -4.176 -0.512 46.964 1.00 95.12 163 GLU A C 1
ATOM 1309 O O . GLU A 1 163 ? -3.421 -0.790 46.034 1.00 95.12 163 GLU A O 1
ATOM 1314 N N . GLU A 1 164 ? -5.501 -0.643 46.830 1.00 92.50 164 GLU A N 1
ATOM 1315 C CA . GLU A 1 164 ? -6.140 -1.087 45.580 1.00 92.50 164 GLU A CA 1
ATOM 1316 C C . GLU A 1 164 ? -5.946 -0.080 44.432 1.00 92.50 164 GLU A C 1
ATOM 1318 O O . GLU A 1 164 ? -5.648 -0.482 43.307 1.00 92.50 164 GLU A O 1
ATOM 1323 N N . VAL A 1 165 ? -6.079 1.225 44.698 1.00 90.81 165 VAL A N 1
ATOM 1324 C CA . VAL A 1 165 ? -5.868 2.280 43.689 1.00 90.81 165 VAL A CA 1
ATOM 1325 C C . VAL A 1 165 ? -4.414 2.306 43.229 1.00 90.81 165 VAL A C 1
ATOM 1327 O O . VAL A 1 165 ? -4.159 2.377 42.031 1.00 90.81 165 VAL A O 1
ATOM 1330 N N . THR A 1 166 ? -3.455 2.198 44.150 1.00 93.75 166 THR A N 1
ATOM 1331 C CA . THR A 1 166 ? -2.026 2.150 43.796 1.00 93.75 166 THR A CA 1
ATOM 1332 C C . THR A 1 166 ? -1.663 0.889 43.008 1.00 93.75 166 THR A C 1
ATOM 1334 O O . THR A 1 166 ? -0.889 0.977 42.054 1.00 93.75 166 THR A O 1
ATOM 1337 N N . ALA A 1 167 ? -2.260 -0.265 43.327 1.00 92.94 167 ALA A N 1
ATOM 1338 C CA . ALA A 1 167 ? -2.090 -1.491 42.547 1.00 92.94 167 ALA A CA 1
ATOM 1339 C C . ALA A 1 167 ? -2.666 -1.363 41.124 1.00 92.94 167 ALA A C 1
ATOM 1341 O O . ALA A 1 167 ? -1.984 -1.696 40.156 1.00 92.94 167 ALA A O 1
ATOM 1342 N N . LEU A 1 168 ? -3.884 -0.825 40.985 1.00 89.38 168 LEU A N 1
ATOM 1343 C CA . LEU A 1 168 ? -4.507 -0.583 39.680 1.00 89.38 168 LEU A CA 1
ATOM 1344 C C . LEU A 1 168 ? -3.731 0.445 38.852 1.00 89.38 168 LEU A C 1
ATOM 1346 O O . LEU A 1 168 ? -3.594 0.271 37.644 1.00 89.38 168 LEU A O 1
ATOM 1350 N N . GLN A 1 169 ? -3.195 1.489 39.488 1.00 92.19 169 GLN A N 1
ATOM 1351 C CA . GLN A 1 169 ? -2.350 2.473 38.817 1.00 92.19 169 GLN A CA 1
ATOM 1352 C C . GLN A 1 169 ? -1.079 1.816 38.260 1.00 92.19 169 GLN A C 1
ATOM 1354 O O . GLN A 1 169 ? -0.745 2.032 37.100 1.00 92.19 169 GLN A O 1
ATOM 1359 N N . SER A 1 170 ? -0.427 0.947 39.041 1.00 93.12 170 SER A N 1
ATOM 1360 C CA . SER A 1 170 ? 0.744 0.192 38.579 1.00 93.12 170 SER A CA 1
ATOM 1361 C C . SER A 1 170 ? 0.427 -0.741 37.403 1.00 93.12 170 SER A C 1
ATOM 1363 O O . SER A 1 170 ? 1.270 -0.911 36.525 1.00 93.12 170 SER A O 1
ATOM 1365 N N . GLU A 1 171 ? -0.758 -1.357 37.373 1.00 91.88 171 GLU A N 1
ATOM 1366 C CA . GLU A 1 171 ? -1.201 -2.207 36.257 1.00 91.88 171 GLU A CA 1
ATOM 1367 C C . GLU A 1 171 ? -1.501 -1.373 34.993 1.00 91.88 171 GLU A C 1
ATOM 1369 O O . GLU A 1 171 ? -1.138 -1.761 33.878 1.00 91.88 171 GLU A O 1
ATOM 1374 N N . CYS A 1 172 ? -2.099 -0.187 35.153 1.00 85.31 172 CYS A N 1
ATOM 1375 C CA . CYS A 1 172 ? -2.284 0.780 34.067 1.00 85.31 172 CYS A CA 1
ATOM 1376 C C . CYS A 1 172 ? -0.941 1.247 33.482 1.00 85.31 172 CYS A C 1
ATOM 1378 O O . CYS A 1 172 ? -0.786 1.287 32.262 1.00 85.31 172 CYS A O 1
ATOM 1380 N N . ASP A 1 173 ? 0.042 1.554 34.329 1.00 90.69 173 ASP A N 1
ATOM 1381 C CA . ASP A 1 173 ? 1.368 1.980 33.877 1.00 90.69 173 ASP A CA 1
ATOM 1382 C C . ASP A 1 173 ? 2.084 0.843 33.125 1.00 90.69 173 ASP A C 1
ATOM 1384 O O . ASP A 1 173 ? 2.605 1.054 32.029 1.00 90.69 173 ASP A O 1
ATOM 1388 N N . GLN A 1 174 ? 2.012 -0.393 33.639 1.00 93.19 174 GLN A N 1
ATOM 1389 C CA . GLN A 1 174 ? 2.584 -1.567 32.974 1.00 93.19 174 GLN A CA 1
ATOM 1390 C C . GLN A 1 174 ? 1.955 -1.821 31.593 1.00 93.19 174 GLN A C 1
ATOM 1392 O O . GLN A 1 174 ? 2.666 -2.047 30.613 1.00 93.19 174 GLN A O 1
ATOM 1397 N N . THR A 1 175 ? 0.625 -1.782 31.492 1.00 87.75 175 THR A N 1
ATOM 1398 C CA . THR A 1 175 ? -0.072 -1.996 30.211 1.00 87.75 175 THR A CA 1
ATOM 1399 C C . THR A 1 175 ? 0.220 -0.881 29.204 1.00 87.75 175 THR A C 1
ATOM 1401 O O . THR A 1 175 ? 0.335 -1.145 28.005 1.00 87.75 175 THR A O 1
ATOM 1404 N N . ASN A 1 176 ? 0.404 0.356 29.670 1.00 89.56 176 ASN A N 1
ATOM 1405 C CA . ASN A 1 176 ? 0.807 1.472 28.821 1.00 89.56 176 ASN A CA 1
ATOM 1406 C C . ASN A 1 176 ? 2.242 1.304 28.282 1.00 89.56 176 ASN A C 1
ATOM 1408 O O . ASN A 1 176 ? 2.480 1.554 27.097 1.00 89.56 176 ASN A O 1
ATOM 1412 N N . ASP A 1 177 ? 3.175 0.812 29.103 1.00 92.50 177 ASP A N 1
ATOM 1413 C CA . ASP A 1 177 ? 4.543 0.487 28.678 1.00 92.50 177 ASP A CA 1
ATOM 1414 C C . ASP A 1 177 ? 4.567 -0.648 27.638 1.00 92.50 177 ASP A C 1
ATOM 1416 O O . ASP A 1 177 ? 5.256 -0.560 26.617 1.00 92.50 177 ASP A O 1
ATOM 1420 N N . GLU A 1 178 ? 3.782 -1.710 27.844 1.00 89.12 178 GLU A N 1
ATOM 1421 C CA . GLU A 1 178 ? 3.620 -2.801 26.871 1.00 89.12 178 GLU A CA 1
ATOM 1422 C C . GLU A 1 178 ? 3.067 -2.287 25.531 1.00 89.12 178 GLU A C 1
ATOM 1424 O O . GLU A 1 178 ? 3.572 -2.644 24.459 1.00 89.12 178 GLU A O 1
ATOM 1429 N N . LEU A 1 179 ? 2.084 -1.386 25.580 1.00 86.81 179 LEU A N 1
ATOM 1430 C CA . LEU A 1 179 ? 1.487 -0.781 24.394 1.00 86.81 179 LEU A CA 1
ATOM 1431 C C . LEU A 1 179 ? 2.467 0.146 23.654 1.00 86.81 179 LEU A C 1
ATOM 1433 O O . LEU A 1 179 ? 2.507 0.131 22.419 1.00 86.81 179 LEU A O 1
ATOM 1437 N N . GLN A 1 180 ? 3.302 0.909 24.368 1.00 89.56 180 GLN A N 1
ATOM 1438 C CA . GLN A 1 180 ? 4.384 1.680 23.745 1.00 89.56 180 GLN A CA 1
ATOM 1439 C C . GLN A 1 180 ? 5.420 0.781 23.062 1.00 89.56 180 GLN A C 1
ATOM 1441 O O . GLN A 1 180 ? 5.816 1.059 21.925 1.00 89.56 180 GLN A O 1
ATOM 1446 N N . ASN A 1 181 ? 5.816 -0.316 23.709 1.00 91.50 181 ASN A N 1
ATOM 1447 C CA . ASN A 1 181 ? 6.765 -1.272 23.142 1.00 91.50 181 ASN A CA 1
ATOM 1448 C C . ASN A 1 181 ? 6.231 -1.909 21.849 1.00 91.50 181 ASN A C 1
ATOM 1450 O O . ASN A 1 181 ? 6.952 -1.994 20.850 1.00 91.50 181 ASN A O 1
ATOM 1454 N N . GLU A 1 182 ? 4.956 -2.309 21.820 1.00 84.38 182 GLU A N 1
ATOM 1455 C CA . GLU A 1 182 ? 4.340 -2.838 20.599 1.00 84.38 182 GLU A CA 1
ATOM 1456 C C . GLU A 1 182 ? 4.207 -1.761 19.510 1.00 84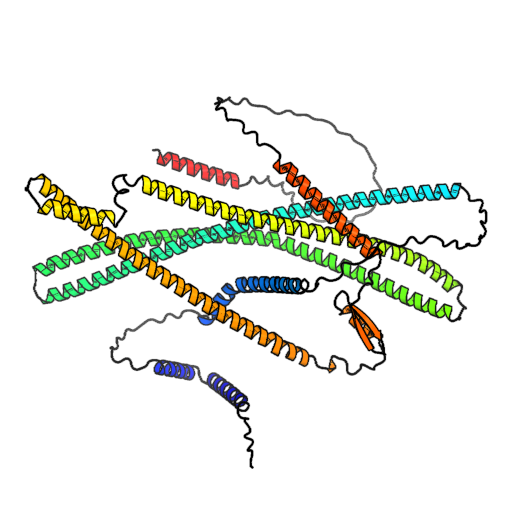.38 182 GLU A C 1
ATOM 1458 O O . GLU A 1 182 ? 4.540 -2.030 18.354 1.00 84.38 182 GLU A O 1
ATOM 1463 N N . ARG A 1 183 ? 3.841 -0.513 19.844 1.00 84.38 183 ARG A N 1
ATOM 1464 C CA . ARG A 1 183 ? 3.844 0.606 18.876 1.00 84.38 183 ARG A CA 1
ATOM 1465 C C . ARG A 1 183 ? 5.220 0.805 18.231 1.00 84.38 183 ARG A C 1
ATOM 1467 O O . ARG A 1 183 ? 5.308 0.921 17.006 1.00 84.38 183 ARG A O 1
ATOM 1474 N N . GLN A 1 184 ? 6.293 0.792 19.023 1.00 89.94 184 GLN A N 1
ATOM 1475 C CA . GLN A 1 184 ? 7.662 0.909 18.513 1.00 89.94 184 GLN A CA 1
ATOM 1476 C C . GLN A 1 184 ? 8.015 -0.264 17.588 1.00 89.94 184 GLN A C 1
ATOM 1478 O O . GLN A 1 184 ? 8.536 -0.066 16.487 1.00 89.94 184 GLN A O 1
ATOM 1483 N N . ARG A 1 185 ? 7.648 -1.486 17.981 1.00 88.50 185 ARG A N 1
ATOM 1484 C CA . ARG A 1 185 ? 7.848 -2.690 17.172 1.00 88.50 185 ARG A CA 1
ATOM 1485 C C . ARG A 1 185 ? 7.107 -2.622 15.832 1.00 88.50 185 ARG A C 1
ATOM 1487 O O . ARG A 1 185 ? 7.681 -2.978 14.799 1.00 88.50 185 ARG A O 1
ATOM 1494 N N . TYR A 1 186 ? 5.864 -2.136 15.817 1.00 82.88 186 TYR A N 1
ATOM 1495 C CA . TYR A 1 186 ? 5.099 -1.911 14.586 1.00 82.88 186 TYR A CA 1
ATOM 1496 C C . TYR A 1 186 ? 5.740 -0.843 13.692 1.00 82.88 186 TYR A C 1
ATOM 1498 O O . TYR A 1 186 ? 5.818 -1.042 12.477 1.00 82.88 186 TYR A O 1
ATOM 1506 N N . ALA A 1 187 ? 6.242 0.253 14.266 1.00 86.69 187 ALA A N 1
ATOM 1507 C CA . ALA A 1 187 ? 6.949 1.289 13.515 1.00 86.69 187 ALA A CA 1
ATOM 1508 C C . ALA A 1 187 ? 8.226 0.742 12.848 1.00 86.69 187 ALA A C 1
ATOM 1510 O O . ALA A 1 187 ? 8.464 0.987 11.663 1.00 86.69 187 ALA A O 1
ATOM 1511 N N . GLU A 1 188 ? 9.008 -0.077 13.557 1.00 88.00 188 GLU A N 1
ATOM 1512 C CA . GLU A 1 188 ? 10.190 -0.748 13.000 1.00 88.00 188 GLU A CA 1
ATOM 1513 C C . GLU A 1 188 ? 9.839 -1.728 11.871 1.00 88.00 188 GLU A C 1
ATOM 1515 O O . GLU A 1 188 ? 10.518 -1.770 10.840 1.00 88.00 188 GLU A O 1
ATOM 1520 N N . LEU A 1 189 ? 8.772 -2.516 12.046 1.00 83.19 189 LEU A N 1
ATOM 1521 C CA . LEU A 1 189 ? 8.254 -3.432 11.024 1.00 83.19 189 LEU A CA 1
ATOM 1522 C C . LEU A 1 189 ? 7.801 -2.680 9.769 1.00 83.19 189 LEU A C 1
ATOM 1524 O O . LEU A 1 189 ? 8.158 -3.079 8.658 1.00 83.19 189 LEU A O 1
ATOM 1528 N N . LYS A 1 190 ? 7.082 -1.567 9.937 1.00 88.25 190 LYS A N 1
ATOM 1529 C CA . LYS A 1 190 ? 6.671 -0.693 8.833 1.00 88.25 190 LYS A CA 1
ATOM 1530 C C . LYS A 1 190 ? 7.887 -0.117 8.101 1.00 88.25 190 LYS A C 1
ATOM 1532 O O . LYS A 1 190 ? 7.977 -0.241 6.884 1.00 88.25 190 LYS A O 1
ATOM 1537 N N . GLY A 1 191 ? 8.888 0.376 8.833 1.00 88.75 191 GLY A N 1
ATOM 1538 C CA . GLY A 1 191 ? 10.137 0.862 8.240 1.00 88.75 191 GLY A CA 1
ATOM 1539 C C . GLY A 1 191 ? 10.911 -0.213 7.462 1.00 88.75 191 GLY A C 1
ATOM 1540 O O . GLY A 1 191 ? 11.492 0.074 6.415 1.00 88.75 191 GLY A O 1
ATOM 1541 N N . LYS A 1 192 ? 10.910 -1.473 7.923 1.00 87.81 192 LYS A N 1
ATOM 1542 C CA . LYS A 1 192 ? 11.487 -2.607 7.171 1.00 87.81 192 LYS A CA 1
ATOM 1543 C C . LYS A 1 192 ? 10.692 -2.917 5.903 1.00 87.81 192 LYS A C 1
ATOM 1545 O O . LYS A 1 192 ? 11.301 -3.181 4.867 1.00 87.81 192 LYS A O 1
ATOM 1550 N N . HIS A 1 193 ? 9.363 -2.879 5.975 1.00 83.56 193 HIS A N 1
ATOM 1551 C CA . HIS A 1 193 ? 8.492 -3.080 4.820 1.00 83.56 193 HIS A CA 1
ATOM 1552 C C . HIS A 1 193 ? 8.736 -2.016 3.742 1.00 83.56 193 HIS A C 1
ATOM 1554 O O . HIS A 1 193 ? 8.958 -2.365 2.585 1.00 83.56 193 HIS A O 1
ATOM 1560 N N . ASP A 1 194 ? 8.792 -0.740 4.119 1.00 84.75 194 ASP A N 1
ATOM 1561 C CA . ASP A 1 194 ? 8.982 0.361 3.169 1.00 84.75 194 ASP A CA 1
ATOM 1562 C C . ASP A 1 194 ? 10.349 0.277 2.471 1.00 84.75 194 ASP A C 1
ATOM 1564 O O . ASP A 1 194 ? 10.438 0.436 1.253 1.00 84.75 194 ASP A O 1
ATOM 1568 N N . LYS A 1 195 ? 11.404 -0.114 3.203 1.00 87.44 195 LYS A N 1
ATOM 1569 C CA . LYS A 1 195 ? 12.721 -0.421 2.615 1.00 87.44 195 LYS A CA 1
ATOM 1570 C C . LYS A 1 195 ? 12.664 -1.576 1.610 1.00 87.44 195 LYS A C 1
ATOM 1572 O O . LYS A 1 195 ? 13.301 -1.502 0.563 1.00 87.44 195 LYS A O 1
ATOM 1577 N N . GLN A 1 196 ? 11.902 -2.637 1.893 1.00 80.94 196 GLN A N 1
ATOM 1578 C CA . GLN A 1 196 ? 11.723 -3.745 0.946 1.00 80.94 196 GLN A CA 1
ATOM 1579 C C . GLN A 1 196 ? 10.934 -3.326 -0.298 1.00 80.94 196 GLN A C 1
ATOM 1581 O O . GLN A 1 196 ? 11.236 -3.800 -1.392 1.00 80.94 196 GLN A O 1
ATOM 1586 N N . VAL A 1 197 ? 9.925 -2.464 -0.149 1.00 84.31 197 VAL A N 1
ATOM 1587 C CA . VAL A 1 197 ? 9.162 -1.924 -1.282 1.00 84.31 197 VAL A CA 1
ATOM 1588 C C . VAL A 1 197 ? 10.065 -1.073 -2.171 1.00 84.31 197 VAL A C 1
ATOM 1590 O O . VAL A 1 197 ? 10.097 -1.312 -3.376 1.00 84.31 197 VAL A O 1
ATOM 1593 N N . ALA A 1 198 ? 10.851 -0.165 -1.584 1.00 85.94 198 ALA A N 1
ATOM 1594 C CA . ALA A 1 198 ? 11.819 0.649 -2.317 1.00 85.94 198 ALA A CA 1
ATOM 1595 C C . ALA A 1 198 ? 12.839 -0.218 -3.075 1.00 85.94 198 ALA A C 1
ATOM 1597 O O . ALA A 1 198 ? 13.046 -0.008 -4.267 1.00 85.94 198 ALA A O 1
ATOM 1598 N N . GLN A 1 199 ? 13.390 -1.257 -2.430 1.00 85.56 199 GLN A N 1
ATOM 1599 C CA . GLN A 1 199 ? 14.315 -2.187 -3.088 1.00 85.56 199 GLN A CA 1
ATOM 1600 C C . GLN A 1 199 ? 13.667 -2.913 -4.273 1.00 85.56 199 GLN A C 1
ATOM 1602 O O . GLN A 1 199 ? 14.266 -3.014 -5.335 1.00 85.56 199 GLN A O 1
ATOM 1607 N N . ARG A 1 200 ? 12.429 -3.404 -4.125 1.00 80.25 200 ARG A N 1
ATOM 1608 C CA . ARG A 1 200 ? 11.724 -4.080 -5.230 1.00 80.25 200 ARG A CA 1
ATOM 1609 C C . ARG A 1 200 ? 11.428 -3.144 -6.395 1.00 80.25 200 ARG A C 1
ATOM 1611 O O . ARG A 1 200 ? 11.298 -3.613 -7.522 1.00 80.25 200 ARG A O 1
ATOM 1618 N N . GLN A 1 201 ? 11.258 -1.856 -6.119 1.00 86.88 201 GLN A N 1
ATOM 1619 C CA . GLN A 1 201 ? 11.021 -0.857 -7.148 1.00 86.88 201 GLN A CA 1
ATOM 1620 C C . GLN A 1 201 ? 12.302 -0.559 -7.936 1.00 86.88 201 GLN A C 1
ATOM 1622 O O . GLN A 1 201 ? 12.249 -0.585 -9.160 1.00 86.88 201 GLN A O 1
ATOM 1627 N N . ASP A 1 202 ? 13.438 -0.414 -7.248 1.00 88.06 202 ASP A N 1
ATOM 1628 C CA . ASP A 1 202 ? 14.776 -0.306 -7.855 1.00 88.06 202 ASP A CA 1
ATOM 1629 C C . ASP A 1 202 ? 15.149 -1.563 -8.669 1.00 88.06 202 ASP A C 1
ATOM 1631 O O . ASP A 1 202 ? 15.563 -1.474 -9.823 1.00 88.06 202 ASP A O 1
ATOM 1635 N N . ASP A 1 203 ? 14.918 -2.761 -8.119 1.00 79.69 203 ASP A N 1
ATOM 1636 C CA . ASP A 1 203 ? 15.153 -4.024 -8.835 1.00 79.69 203 ASP A CA 1
ATOM 1637 C C . ASP A 1 203 ? 14.296 -4.124 -10.107 1.00 79.69 203 ASP A C 1
ATOM 1639 O O . ASP A 1 203 ? 14.751 -4.630 -11.134 1.00 79.69 203 ASP A O 1
ATOM 1643 N N . LYS A 1 204 ? 13.047 -3.644 -10.052 1.00 86.88 204 LYS A N 1
ATOM 1644 C CA . LYS A 1 204 ? 12.152 -3.621 -11.210 1.00 86.88 204 LYS A CA 1
ATOM 1645 C C . LYS A 1 204 ? 12.659 -2.658 -12.284 1.00 86.88 204 LYS A C 1
ATOM 1647 O O . LYS A 1 204 ? 12.658 -3.039 -13.447 1.00 86.88 204 LYS A O 1
ATOM 1652 N N . GLU A 1 205 ? 13.089 -1.457 -11.905 1.00 87.12 205 GLU A N 1
ATOM 1653 C CA . GLU A 1 205 ? 13.628 -0.458 -12.837 1.00 87.12 205 GLU A CA 1
ATOM 1654 C C . GLU A 1 205 ? 14.852 -1.006 -13.583 1.00 87.12 205 GLU A C 1
ATOM 1656 O O . GLU A 1 205 ? 14.881 -0.992 -14.809 1.00 87.12 205 GLU A O 1
ATOM 1661 N N . LYS A 1 206 ? 15.778 -1.661 -12.871 1.00 80.38 206 LYS A N 1
ATOM 1662 C CA . LYS A 1 206 ? 16.936 -2.343 -13.482 1.00 80.38 206 LYS A CA 1
ATOM 1663 C C . LYS A 1 206 ? 16.543 -3.433 -14.479 1.00 80.38 206 LYS A C 1
ATOM 1665 O O . LYS A 1 206 ? 17.208 -3.613 -15.499 1.00 80.38 206 LYS A O 1
ATOM 1670 N N . VAL A 1 207 ? 15.492 -4.197 -14.177 1.00 77.06 207 VAL A N 1
ATOM 1671 C CA . VAL A 1 207 ? 14.974 -5.226 -15.089 1.00 77.06 207 VAL A CA 1
ATOM 1672 C C . VAL A 1 207 ? 14.326 -4.578 -16.312 1.00 77.06 207 VAL A C 1
ATOM 1674 O O . VAL A 1 207 ? 14.597 -5.018 -17.428 1.00 77.06 207 VAL A O 1
ATOM 1677 N N . ASP A 1 208 ? 13.511 -3.541 -16.125 1.00 82.44 208 ASP A N 1
ATOM 1678 C CA . ASP A 1 208 ? 12.852 -2.815 -17.214 1.00 82.44 208 ASP A CA 1
ATOM 1679 C C . ASP A 1 208 ? 13.893 -2.164 -18.157 1.00 82.44 208 ASP A C 1
ATOM 1681 O O . ASP A 1 208 ? 13.771 -2.305 -19.377 1.00 82.44 208 ASP A O 1
ATOM 1685 N N . ASP A 1 209 ? 14.968 -1.578 -17.617 1.00 81.00 209 ASP A N 1
ATOM 1686 C CA . ASP A 1 209 ? 16.098 -1.026 -18.382 1.00 81.00 209 ASP A CA 1
ATOM 1687 C C . ASP A 1 209 ? 16.841 -2.101 -19.187 1.00 81.00 209 ASP A C 1
ATOM 1689 O O . ASP A 1 209 ? 17.131 -1.922 -20.373 1.00 81.00 209 ASP A O 1
ATOM 1693 N N . ALA A 1 210 ? 17.123 -3.255 -18.572 1.00 76.25 210 ALA A N 1
ATOM 1694 C CA . ALA A 1 210 ? 17.760 -4.374 -19.263 1.00 76.25 210 ALA A CA 1
ATOM 1695 C C . ALA A 1 210 ? 16.882 -4.908 -20.409 1.00 76.25 210 ALA A C 1
ATOM 1697 O O . ALA A 1 210 ? 17.390 -5.235 -21.485 1.00 76.25 210 ALA A O 1
ATOM 1698 N N . TRP A 1 211 ? 15.561 -4.963 -20.207 1.00 78.69 211 TRP A N 1
ATOM 1699 C CA . TRP A 1 211 ? 14.601 -5.344 -21.245 1.00 78.69 211 TRP A CA 1
ATOM 1700 C C . TRP A 1 211 ? 14.519 -4.323 -22.381 1.00 78.69 211 TRP A C 1
ATOM 1702 O O . TRP A 1 211 ? 14.413 -4.729 -23.540 1.00 78.69 211 TRP A O 1
ATOM 1712 N N . ALA A 1 212 ? 14.560 -3.025 -22.072 1.00 84.62 212 ALA A N 1
ATOM 1713 C CA . ALA A 1 212 ? 14.599 -1.967 -23.078 1.00 84.62 212 ALA A CA 1
ATOM 1714 C C . ALA A 1 212 ? 15.867 -2.077 -23.935 1.00 84.62 212 ALA A C 1
ATOM 1716 O O . ALA A 1 212 ? 15.772 -2.139 -25.157 1.00 84.62 212 ALA A O 1
ATOM 1717 N N . TYR A 1 213 ? 17.030 -2.246 -23.298 1.00 80.94 213 TYR A N 1
ATOM 1718 C CA . TYR A 1 213 ? 18.295 -2.437 -24.007 1.00 80.94 213 TYR A CA 1
ATOM 1719 C C . TYR A 1 213 ? 18.261 -3.654 -24.947 1.00 80.94 213 TYR A C 1
ATOM 1721 O O . TYR A 1 213 ? 18.710 -3.566 -26.089 1.00 80.94 213 TYR A O 1
ATOM 1729 N N . CYS A 1 214 ? 17.720 -4.794 -24.496 1.00 75.06 214 CYS A N 1
ATOM 1730 C CA . CYS A 1 214 ? 17.611 -5.988 -25.343 1.00 75.06 214 CYS A CA 1
ATOM 1731 C C . CYS A 1 214 ? 16.713 -5.741 -26.563 1.00 75.06 214 CYS A C 1
ATOM 1733 O O . CYS A 1 214 ? 17.060 -6.154 -27.665 1.00 75.06 214 CYS A O 1
ATOM 1735 N N . ARG A 1 215 ? 15.596 -5.025 -26.384 1.00 84.19 215 ARG A N 1
ATOM 1736 C CA . ARG A 1 215 ? 14.689 -4.673 -27.485 1.00 84.19 215 ARG A CA 1
ATOM 1737 C C . ARG A 1 215 ? 15.373 -3.784 -28.523 1.00 84.19 215 ARG A C 1
ATOM 1739 O O . ARG A 1 215 ? 15.289 -4.085 -29.708 1.00 84.19 215 ARG A O 1
ATOM 1746 N N . ASP A 1 216 ? 16.078 -2.744 -28.083 1.00 82.12 216 AS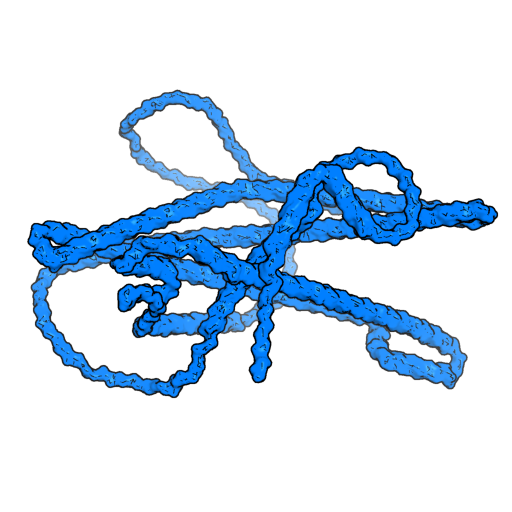P A N 1
ATOM 1747 C CA . ASP A 1 216 ? 16.811 -1.840 -28.977 1.00 82.12 216 ASP A CA 1
ATOM 1748 C C . ASP A 1 216 ? 17.901 -2.586 -29.763 1.00 82.12 216 ASP A C 1
ATOM 1750 O O . ASP A 1 216 ? 18.182 -2.284 -30.925 1.00 82.12 216 ASP A O 1
ATOM 1754 N N . ALA A 1 217 ? 18.542 -3.566 -29.125 1.00 76.81 217 ALA A N 1
ATOM 1755 C CA . ALA A 1 217 ? 19.566 -4.379 -29.759 1.00 76.81 217 ALA A CA 1
ATOM 1756 C C . ALA A 1 217 ? 18.971 -5.364 -30.788 1.00 76.81 217 ALA A C 1
ATOM 1758 O O . ALA A 1 217 ? 19.536 -5.506 -31.875 1.00 76.81 217 ALA A O 1
ATOM 1759 N N . ASP A 1 218 ? 17.814 -5.968 -30.497 1.00 78.88 218 ASP A N 1
ATOM 1760 C CA . ASP A 1 218 ? 17.060 -6.804 -31.444 1.00 78.88 218 ASP A CA 1
ATOM 1761 C C . ASP A 1 218 ? 16.571 -5.993 -32.659 1.00 78.88 218 ASP A C 1
ATOM 1763 O O . ASP A 1 218 ? 16.657 -6.463 -33.797 1.00 78.88 218 ASP A O 1
ATOM 1767 N N . GLU A 1 219 ? 16.099 -4.760 -32.445 1.00 88.00 219 GLU A N 1
ATOM 1768 C CA . GLU A 1 219 ? 15.688 -3.852 -33.525 1.00 88.00 219 GLU A CA 1
ATOM 1769 C C . GLU A 1 219 ? 16.867 -3.512 -34.448 1.00 88.00 219 GLU A C 1
ATOM 1771 O O . GLU A 1 219 ? 16.764 -3.690 -35.663 1.00 88.00 219 GLU A O 1
ATOM 1776 N N . LYS A 1 220 ? 18.029 -3.146 -33.889 1.00 83.06 220 LYS A N 1
ATOM 1777 C CA . LYS A 1 220 ? 19.254 -2.901 -34.676 1.00 83.06 220 LYS A CA 1
ATOM 1778 C C . LYS A 1 220 ? 19.735 -4.142 -35.422 1.00 83.06 220 LYS A C 1
ATOM 1780 O O . LYS A 1 220 ? 20.203 -4.037 -36.554 1.00 83.06 220 LYS A O 1
ATOM 1785 N N . HIS A 1 221 ? 19.644 -5.321 -34.805 1.00 78.19 221 HIS A N 1
ATOM 1786 C CA . HIS A 1 221 ? 19.997 -6.573 -35.473 1.00 78.19 221 HIS A CA 1
ATOM 1787 C C . HIS A 1 221 ? 19.107 -6.808 -36.698 1.00 78.19 221 HIS A C 1
ATOM 1789 O O . HIS A 1 221 ? 19.610 -7.132 -37.775 1.00 78.19 221 HIS A O 1
ATOM 1795 N N . LYS A 1 222 ? 17.799 -6.573 -36.557 1.00 87.25 222 LYS A N 1
ATOM 1796 C CA . LYS A 1 222 ? 16.840 -6.682 -37.656 1.00 87.25 222 LYS A CA 1
ATOM 1797 C C . LYS A 1 222 ? 17.138 -5.692 -38.788 1.00 87.25 222 LYS A C 1
ATOM 1799 O O . LYS A 1 222 ? 17.186 -6.107 -39.941 1.00 87.25 222 LYS A O 1
ATOM 1804 N N . GLU A 1 223 ? 17.408 -4.423 -38.477 1.00 86.44 223 GLU A N 1
ATOM 1805 C CA . GLU A 1 223 ? 17.793 -3.412 -39.481 1.00 86.44 223 GLU A CA 1
ATOM 1806 C C . GLU A 1 223 ? 19.053 -3.819 -40.263 1.00 86.44 223 GLU A C 1
ATOM 1808 O O . GLU A 1 223 ? 19.134 -3.676 -41.489 1.00 86.44 223 GLU A O 1
ATOM 1813 N N . LEU A 1 224 ? 20.048 -4.372 -39.565 1.00 79.12 224 LEU A N 1
ATOM 1814 C CA . LEU A 1 224 ? 21.265 -4.864 -40.202 1.00 79.12 224 LEU A CA 1
ATOM 1815 C C . LEU A 1 224 ? 21.019 -6.113 -41.064 1.00 79.12 224 LEU A C 1
ATOM 1817 O O . LEU A 1 224 ? 21.635 -6.284 -42.116 1.00 79.12 224 LEU A O 1
ATOM 1821 N N . GLN A 1 225 ? 20.104 -6.985 -40.653 1.00 83.62 225 GLN A N 1
ATOM 1822 C CA . GLN A 1 225 ? 19.717 -8.151 -41.441 1.00 83.62 225 GLN A CA 1
ATOM 1823 C C . GLN A 1 225 ? 18.980 -7.741 -42.726 1.00 83.62 225 GLN A C 1
ATOM 1825 O O . GLN A 1 225 ? 19.280 -8.264 -43.803 1.00 83.62 225 GLN A O 1
ATOM 1830 N N . ASP A 1 226 ? 18.081 -6.758 -42.633 1.00 89.94 226 ASP A N 1
ATOM 1831 C CA . ASP A 1 226 ? 17.346 -6.203 -43.773 1.00 89.94 226 ASP A CA 1
ATOM 1832 C C . ASP A 1 226 ? 18.294 -5.510 -44.778 1.00 89.94 226 ASP A C 1
ATOM 1834 O O . ASP A 1 226 ? 18.153 -5.670 -45.997 1.00 89.94 226 ASP A O 1
ATOM 1838 N N . THR A 1 227 ? 19.319 -4.794 -44.294 1.00 84.81 227 THR A N 1
ATOM 1839 C CA . THR A 1 227 ? 20.351 -4.185 -45.159 1.00 84.81 227 THR A CA 1
ATOM 1840 C C . THR A 1 227 ? 21.240 -5.226 -45.840 1.00 84.81 227 THR A C 1
ATOM 1842 O O . THR A 1 227 ? 21.479 -5.107 -47.043 1.00 84.81 227 THR A O 1
ATOM 1845 N N . ILE A 1 228 ? 21.659 -6.293 -45.141 1.00 81.44 228 ILE A N 1
ATOM 1846 C CA . ILE A 1 228 ? 22.366 -7.424 -45.771 1.00 81.44 228 ILE A CA 1
ATOM 1847 C C . ILE A 1 228 ? 21.518 -8.040 -46.884 1.00 81.44 228 ILE A C 1
ATOM 1849 O O . ILE A 1 228 ? 22.026 -8.267 -47.983 1.00 81.44 228 ILE A O 1
ATOM 1853 N N . GLN A 1 229 ? 20.235 -8.298 -46.623 1.00 91.06 229 GLN A N 1
ATOM 1854 C CA . GLN A 1 229 ? 19.344 -8.899 -47.614 1.00 91.06 229 GLN A CA 1
ATOM 1855 C C . GLN A 1 229 ? 19.189 -8.000 -48.849 1.00 91.06 229 GLN A C 1
ATOM 1857 O O . GLN A 1 229 ? 19.189 -8.489 -49.980 1.00 91.06 229 GLN A O 1
ATOM 1862 N N . THR A 1 230 ? 19.098 -6.684 -48.645 1.00 90.25 230 THR A N 1
ATOM 1863 C CA . THR A 1 230 ? 19.018 -5.696 -49.731 1.00 90.25 230 THR A CA 1
ATOM 1864 C C . THR A 1 230 ? 20.289 -5.702 -50.584 1.00 90.25 230 THR A C 1
ATOM 1866 O O . THR A 1 230 ? 20.201 -5.840 -51.804 1.00 90.25 230 THR A O 1
ATOM 1869 N N . LEU A 1 231 ? 21.470 -5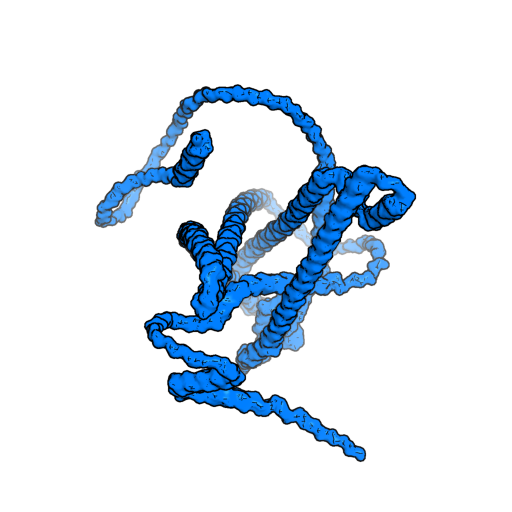.662 -49.957 1.00 81.62 231 LEU A N 1
ATOM 1870 C CA . LEU A 1 231 ? 22.759 -5.711 -50.658 1.00 81.62 231 LEU A CA 1
ATOM 1871 C C . LEU A 1 231 ? 22.969 -7.028 -51.420 1.00 81.62 231 LEU A C 1
ATOM 1873 O O . LEU A 1 231 ? 23.489 -7.017 -52.535 1.00 81.62 231 LEU A O 1
ATOM 1877 N N . GLN A 1 232 ? 22.534 -8.162 -50.862 1.00 86.12 232 GLN A N 1
ATOM 1878 C CA . GLN A 1 232 ? 22.574 -9.456 -51.554 1.00 86.12 232 GLN A CA 1
ATOM 1879 C C . GLN A 1 232 ? 21.721 -9.441 -52.828 1.00 86.12 232 GLN A C 1
ATOM 1881 O O . GLN A 1 232 ? 22.187 -9.859 -53.889 1.00 86.12 232 GLN A O 1
ATOM 1886 N N . ASN A 1 233 ? 20.504 -8.896 -52.746 1.00 88.50 233 ASN A N 1
ATOM 1887 C CA . ASN A 1 233 ? 19.614 -8.775 -53.899 1.00 88.50 233 ASN A CA 1
ATOM 1888 C C . ASN A 1 233 ? 20.215 -7.867 -54.991 1.00 88.50 233 ASN A C 1
ATOM 1890 O O . ASN A 1 233 ? 20.129 -8.184 -56.181 1.00 88.50 233 ASN A O 1
ATOM 1894 N N . GLU A 1 234 ? 20.845 -6.751 -54.606 1.00 84.00 234 GLU A N 1
ATOM 1895 C CA . GLU A 1 234 ? 21.527 -5.848 -55.542 1.00 84.00 234 GLU A CA 1
ATOM 1896 C C . GLU A 1 234 ? 22.744 -6.497 -56.205 1.00 84.00 234 GLU A C 1
ATOM 1898 O O . GLU A 1 234 ? 22.930 -6.361 -57.418 1.00 84.00 234 GLU A O 1
ATOM 1903 N N . PHE A 1 235 ? 23.546 -7.236 -55.434 1.00 77.00 235 PHE A N 1
ATOM 1904 C CA . PHE A 1 235 ? 24.697 -7.982 -55.935 1.00 77.00 235 PHE A CA 1
ATOM 1905 C C . PHE A 1 235 ? 24.276 -9.040 -56.963 1.00 77.00 235 PHE A C 1
ATOM 1907 O O . PHE A 1 235 ? 24.844 -9.110 -58.058 1.00 77.00 235 PHE A O 1
ATOM 1914 N N . ASP A 1 236 ? 23.228 -9.813 -56.666 1.00 82.19 236 ASP A N 1
ATOM 1915 C CA . ASP A 1 236 ? 22.671 -10.806 -57.589 1.00 82.19 236 ASP A CA 1
ATOM 1916 C C . ASP A 1 236 ? 22.089 -10.164 -58.857 1.00 82.19 236 ASP A C 1
ATOM 1918 O O . ASP A 1 236 ? 22.194 -10.725 -59.955 1.00 82.19 236 ASP A O 1
ATOM 1922 N N . GLY A 1 237 ? 21.519 -8.961 -58.737 1.00 82.81 237 GLY A N 1
ATOM 1923 C CA . GLY A 1 237 ? 21.099 -8.140 -59.871 1.00 82.81 237 GLY A CA 1
ATOM 1924 C C . GLY A 1 237 ? 22.279 -7.676 -60.732 1.00 82.81 237 GLY A C 1
ATOM 1925 O O . GLY A 1 237 ? 22.275 -7.860 -61.950 1.00 82.81 237 GLY A O 1
ATOM 1926 N N . ALA A 1 238 ? 23.329 -7.125 -60.119 1.00 77.19 238 ALA A N 1
ATOM 1927 C CA . ALA A 1 238 ? 24.521 -6.639 -60.815 1.00 77.19 238 ALA A CA 1
ATOM 1928 C C . ALA A 1 238 ? 25.297 -7.768 -61.515 1.00 77.19 238 ALA A C 1
ATOM 1930 O O . ALA A 1 238 ? 25.804 -7.571 -62.626 1.00 77.19 238 ALA A O 1
ATOM 1931 N N . LYS A 1 239 ? 25.314 -8.972 -60.924 1.00 79.06 239 LYS A N 1
ATOM 1932 C CA . LYS A 1 239 ? 25.920 -10.180 -61.502 1.00 79.06 239 LYS A CA 1
ATOM 1933 C C . LYS A 1 239 ? 25.327 -10.532 -62.868 1.00 79.06 239 LYS A C 1
ATOM 1935 O O . LYS A 1 239 ? 26.051 -11.008 -63.741 1.00 79.06 239 LYS A O 1
ATOM 1940 N N . LYS A 1 240 ? 24.040 -10.237 -63.091 1.00 80.06 240 LYS A N 1
ATOM 1941 C CA . LYS A 1 240 ? 23.364 -10.439 -64.385 1.00 80.06 240 LYS A CA 1
ATOM 1942 C C . LYS A 1 240 ? 23.786 -9.426 -65.459 1.00 80.06 240 LYS A C 1
ATOM 1944 O O . LYS A 1 240 ? 23.652 -9.727 -66.639 1.00 80.06 240 LYS A O 1
ATOM 1949 N N . HIS A 1 241 ? 24.318 -8.261 -65.080 1.00 68.06 241 HIS A N 1
ATOM 1950 C CA . HIS A 1 241 ? 24.600 -7.143 -65.994 1.00 68.06 241 HIS A CA 1
ATOM 1951 C C . HIS A 1 241 ? 26.090 -6.951 -66.360 1.00 68.06 241 HIS A C 1
ATOM 1953 O O . HIS A 1 241 ? 26.448 -5.971 -67.005 1.00 68.06 241 HIS A O 1
ATOM 1959 N N . THR A 1 242 ? 26.989 -7.887 -66.025 1.00 65.12 242 THR A N 1
ATOM 1960 C CA . THR A 1 242 ? 28.421 -7.887 -66.436 1.00 65.12 242 THR A CA 1
ATOM 1961 C C . THR A 1 242 ? 29.239 -6.621 -66.100 1.00 65.12 242 THR A C 1
ATOM 1963 O O . THR A 1 242 ? 30.256 -6.337 -66.732 1.00 65.12 242 THR A O 1
ATOM 1966 N N . HIS A 1 243 ? 28.877 -5.867 -65.059 1.00 66.75 243 HIS A N 1
ATOM 1967 C CA . HIS A 1 243 ? 29.646 -4.695 -64.614 1.00 66.75 243 HIS A CA 1
ATOM 1968 C C . HIS A 1 243 ? 30.741 -5.071 -63.598 1.00 66.75 243 HIS A C 1
ATOM 1970 O O . HIS A 1 243 ? 30.560 -4.906 -62.393 1.00 66.75 243 HIS A O 1
ATOM 1976 N N . LYS A 1 244 ? 31.907 -5.545 -64.067 1.00 74.75 244 LYS A N 1
ATOM 1977 C CA . LYS A 1 244 ? 33.024 -6.007 -63.205 1.00 74.75 244 LYS A CA 1
ATOM 1978 C C . LYS A 1 244 ? 33.434 -5.028 -62.090 1.00 74.75 244 LYS A C 1
ATOM 1980 O O . LYS A 1 244 ? 33.636 -5.461 -60.962 1.00 74.75 244 LYS A O 1
ATOM 1985 N N . HIS A 1 245 ? 33.535 -3.726 -62.370 1.00 74.12 245 HIS A N 1
ATOM 1986 C CA . HIS A 1 245 ? 33.925 -2.740 -61.348 1.00 74.12 245 HIS A CA 1
ATOM 1987 C C . HIS A 1 245 ? 32.855 -2.524 -60.271 1.00 74.12 245 HIS A C 1
ATOM 1989 O O . HIS A 1 245 ? 33.192 -2.370 -59.101 1.00 74.12 245 HIS A O 1
ATOM 1995 N N . LYS A 1 246 ? 31.570 -2.562 -60.647 1.00 77.94 246 LYS A N 1
ATOM 1996 C CA . LYS A 1 246 ? 30.455 -2.425 -59.700 1.00 77.94 246 LYS A CA 1
ATOM 1997 C C . LYS A 1 246 ? 30.365 -3.641 -58.770 1.00 77.94 246 LYS A C 1
ATOM 1999 O O . LYS A 1 246 ? 30.113 -3.472 -57.585 1.00 77.94 246 LYS A O 1
ATOM 2004 N N . MET A 1 247 ? 30.666 -4.836 -59.290 1.00 73.94 247 MET A N 1
ATOM 2005 C CA . MET A 1 247 ? 30.716 -6.078 -58.505 1.00 73.94 247 MET A CA 1
ATOM 2006 C C . MET A 1 247 ? 31.775 -6.030 -57.402 1.00 73.94 247 MET A C 1
ATOM 2008 O O . MET A 1 247 ? 31.465 -6.357 -56.266 1.00 73.94 247 MET A O 1
ATOM 2012 N N . ALA A 1 248 ? 32.992 -5.571 -57.713 1.00 80.56 248 ALA A N 1
ATOM 2013 C CA . ALA A 1 248 ? 34.069 -5.497 -56.724 1.00 80.56 248 ALA A CA 1
ATOM 2014 C C . ALA A 1 248 ? 33.763 -4.502 -55.587 1.00 80.56 248 ALA A C 1
ATOM 2016 O O . ALA A 1 248 ? 34.070 -4.774 -54.428 1.00 80.56 248 ALA A O 1
ATOM 2017 N N . ALA A 1 249 ? 33.135 -3.363 -55.904 1.00 80.38 249 ALA A N 1
ATOM 2018 C CA . ALA A 1 249 ? 32.711 -2.392 -54.894 1.00 80.38 249 ALA A CA 1
ATOM 2019 C C . ALA A 1 249 ? 31.598 -2.954 -53.990 1.00 80.38 249 ALA A C 1
ATOM 2021 O O . ALA A 1 249 ? 31.708 -2.869 -52.769 1.00 80.38 249 ALA A O 1
ATOM 2022 N N . MET A 1 250 ? 30.578 -3.589 -54.581 1.00 78.31 250 MET A N 1
ATOM 2023 C CA . MET A 1 250 ? 29.485 -4.226 -53.836 1.00 78.31 250 MET A CA 1
ATOM 2024 C C . MET A 1 250 ? 29.969 -5.393 -52.972 1.00 78.31 250 MET A C 1
ATOM 2026 O O . MET A 1 250 ? 29.501 -5.555 -51.854 1.00 78.31 250 MET A O 1
ATOM 2030 N N . GLU A 1 251 ? 30.922 -6.191 -53.454 1.00 83.88 251 GLU A N 1
ATOM 2031 C CA . GLU A 1 251 ? 31.502 -7.301 -52.691 1.00 83.88 251 GLU A CA 1
ATOM 2032 C C . GLU A 1 251 ? 32.267 -6.798 -51.457 1.00 83.88 251 GLU A C 1
ATOM 2034 O O . GLU A 1 251 ? 32.097 -7.333 -50.363 1.00 83.88 251 GLU A O 1
ATOM 2039 N N . ALA A 1 252 ? 33.036 -5.712 -51.593 1.00 82.62 252 ALA A N 1
ATOM 2040 C CA . ALA A 1 252 ? 33.718 -5.087 -50.461 1.00 82.62 252 ALA A CA 1
ATOM 2041 C C . ALA A 1 252 ? 32.736 -4.492 -49.431 1.00 82.62 252 ALA A C 1
ATOM 2043 O O . ALA A 1 252 ? 32.977 -4.566 -48.224 1.00 82.62 252 ALA A O 1
ATOM 2044 N N . GLU A 1 253 ? 31.628 -3.908 -49.890 1.00 82.56 253 GLU A N 1
ATOM 2045 C CA . GLU A 1 253 ? 30.575 -3.369 -49.023 1.00 82.56 253 GLU A CA 1
ATOM 2046 C C . GLU A 1 253 ? 29.771 -4.481 -48.326 1.00 82.56 253 GLU A C 1
ATOM 2048 O O . GLU A 1 253 ? 29.484 -4.389 -47.129 1.00 82.56 253 GLU A O 1
ATOM 2053 N N . LEU A 1 254 ? 29.505 -5.585 -49.030 1.00 79.75 254 LEU A N 1
ATOM 2054 C CA . LEU A 1 254 ? 28.890 -6.792 -48.480 1.00 79.75 254 LEU A CA 1
ATOM 2055 C C . LEU A 1 254 ? 29.764 -7.416 -47.380 1.00 79.75 254 LEU A C 1
ATOM 2057 O O . LEU A 1 254 ? 29.263 -7.780 -46.320 1.00 79.75 254 LEU A O 1
ATOM 2061 N N . GLU A 1 255 ? 31.076 -7.523 -47.593 1.00 86.75 255 GLU A N 1
ATOM 2062 C CA . GLU A 1 255 ? 31.976 -8.069 -46.570 1.00 86.75 255 GLU A CA 1
ATOM 2063 C C . GLU A 1 255 ? 32.120 -7.137 -45.360 1.00 86.75 255 GLU A C 1
ATOM 2065 O O . GLU A 1 255 ? 32.117 -7.607 -44.220 1.00 86.75 255 GLU A O 1
ATOM 2070 N N . ARG A 1 256 ? 32.140 -5.810 -45.559 1.00 86.19 256 ARG A N 1
ATOM 2071 C CA . ARG A 1 256 ? 32.095 -4.857 -44.433 1.00 86.19 256 ARG A CA 1
ATOM 2072 C C . ARG A 1 256 ? 30.812 -4.982 -43.616 1.00 86.19 256 ARG A C 1
ATOM 2074 O O . ARG A 1 256 ? 30.877 -4.981 -42.389 1.00 86.19 256 ARG A O 1
ATOM 2081 N N . THR A 1 257 ? 29.657 -5.083 -44.271 1.00 77.31 257 THR A N 1
ATOM 2082 C CA . THR A 1 257 ? 28.362 -5.191 -43.579 1.00 77.31 257 THR A CA 1
ATOM 2083 C C . THR A 1 257 ? 28.209 -6.524 -42.850 1.00 77.31 257 THR A C 1
ATOM 2085 O O . THR A 1 257 ? 27.783 -6.530 -41.696 1.00 77.31 257 THR A O 1
ATOM 2088 N N . LYS A 1 258 ? 28.660 -7.641 -43.438 1.00 84.81 258 LYS A N 1
ATOM 2089 C CA . LYS A 1 258 ? 28.749 -8.936 -42.737 1.00 84.81 258 LYS A CA 1
ATOM 2090 C C . LYS A 1 258 ? 29.649 -8.870 -41.504 1.00 84.81 258 LYS A C 1
ATOM 2092 O O . LYS A 1 258 ? 29.266 -9.372 -40.449 1.00 84.81 258 LYS A O 1
ATOM 2097 N N . ALA A 1 259 ? 30.822 -8.242 -41.612 1.00 86.75 259 ALA A N 1
ATOM 2098 C CA . ALA A 1 259 ? 31.724 -8.070 -40.475 1.00 86.75 259 ALA A CA 1
ATOM 2099 C C . ALA A 1 259 ? 31.072 -7.241 -39.354 1.00 86.75 259 ALA A C 1
ATOM 2101 O O . ALA A 1 259 ? 31.175 -7.606 -38.183 1.00 86.75 259 ALA A O 1
ATOM 2102 N N . LEU A 1 260 ? 30.345 -6.175 -39.707 1.00 80.38 260 LEU A N 1
ATOM 2103 C CA . LEU A 1 260 ? 29.604 -5.354 -38.748 1.00 80.38 260 LEU A CA 1
ATOM 2104 C C . LEU A 1 260 ? 28.489 -6.149 -38.047 1.00 80.38 260 LEU A C 1
ATOM 2106 O O . LEU A 1 260 ? 28.330 -6.033 -36.834 1.00 80.38 260 LEU A O 1
ATOM 2110 N N . VAL A 1 261 ? 27.752 -6.989 -38.783 1.00 78.12 261 VAL A N 1
ATOM 2111 C CA . VAL A 1 261 ? 26.725 -7.874 -38.206 1.00 78.12 261 VAL A CA 1
ATOM 2112 C C . VAL A 1 261 ? 27.327 -8.899 -37.262 1.00 78.12 261 VAL A C 1
ATOM 2114 O O . VAL A 1 261 ? 26.800 -9.091 -36.170 1.00 78.12 261 VAL A O 1
ATOM 2117 N N . ASN A 1 262 ? 28.450 -9.515 -37.626 1.00 83.81 262 ASN A N 1
ATOM 2118 C CA . ASN A 1 262 ? 29.130 -10.458 -36.742 1.00 83.81 262 ASN A CA 1
ATOM 2119 C C . ASN A 1 262 ? 29.597 -9.775 -35.448 1.00 83.81 262 ASN A C 1
ATOM 2121 O O . ASN A 1 262 ? 29.309 -10.282 -34.366 1.00 83.81 262 ASN A O 1
ATOM 2125 N N . ALA A 1 263 ? 30.203 -8.587 -35.540 1.00 84.00 263 ALA A N 1
ATOM 2126 C CA . ALA A 1 263 ? 30.599 -7.810 -34.364 1.00 84.00 263 ALA A CA 1
ATOM 2127 C C . ALA A 1 263 ? 29.393 -7.433 -33.480 1.00 84.00 263 ALA A C 1
ATOM 2129 O O . ALA A 1 263 ? 29.463 -7.515 -32.254 1.00 84.00 263 ALA A O 1
ATOM 2130 N N . LYS A 1 264 ? 28.255 -7.067 -34.086 1.00 78.56 264 LYS A N 1
ATOM 2131 C CA . LYS A 1 264 ? 27.020 -6.770 -33.345 1.00 78.56 264 LYS A CA 1
ATOM 2132 C C . LYS A 1 264 ? 26.381 -8.006 -32.720 1.00 78.56 264 LYS A C 1
ATOM 2134 O O . LYS A 1 264 ? 25.842 -7.898 -31.625 1.00 78.56 264 LYS A O 1
ATOM 2139 N N . ASN A 1 265 ? 26.486 -9.174 -33.350 1.00 79.56 265 ASN A N 1
ATOM 2140 C CA . ASN A 1 265 ? 26.037 -10.441 -32.769 1.00 79.56 265 ASN A CA 1
ATOM 2141 C C . ASN A 1 265 ? 26.879 -10.843 -31.556 1.00 79.56 265 ASN A C 1
ATOM 2143 O O . ASN A 1 265 ? 26.335 -11.346 -30.575 1.00 79.56 265 ASN A O 1
ATOM 2147 N N . GLU A 1 266 ? 28.190 -10.601 -31.597 1.00 86.31 266 GLU A N 1
ATOM 2148 C CA . GLU A 1 266 ? 29.071 -10.810 -30.446 1.00 86.31 266 GLU A CA 1
ATOM 2149 C C . GLU A 1 266 ? 28.720 -9.854 -29.294 1.00 86.31 266 GLU A C 1
ATOM 2151 O O . GLU A 1 266 ? 28.582 -10.296 -28.152 1.00 86.31 266 GLU A O 1
ATOM 2156 N N . GLU A 1 267 ? 28.488 -8.569 -29.588 1.00 81.62 267 GLU A N 1
ATOM 2157 C CA . GLU A 1 267 ? 28.039 -7.576 -28.600 1.00 81.62 267 GLU A CA 1
ATOM 2158 C C . GLU A 1 267 ? 26.680 -7.959 -27.986 1.00 81.62 267 GLU A C 1
ATOM 2160 O O . GLU A 1 267 ? 26.538 -7.980 -26.762 1.00 81.62 267 GLU A O 1
ATOM 2165 N N . LEU A 1 268 ? 25.706 -8.353 -28.816 1.00 78.12 268 LEU A N 1
ATOM 2166 C CA . LEU A 1 268 ? 24.394 -8.844 -28.381 1.00 78.12 268 LEU A CA 1
ATOM 2167 C C . LEU A 1 268 ? 24.530 -10.095 -27.501 1.00 78.12 268 LEU A C 1
ATOM 2169 O O . LEU A 1 268 ? 23.866 -10.209 -26.471 1.00 78.12 268 LEU A O 1
ATOM 2173 N N . GLY A 1 269 ? 25.423 -11.018 -27.867 1.00 81.62 269 GLY A N 1
ATOM 2174 C CA . GLY A 1 269 ? 25.722 -12.215 -27.085 1.00 81.62 269 GLY A CA 1
ATOM 2175 C C . GLY A 1 269 ? 26.269 -11.883 -25.695 1.00 81.62 269 GLY A C 1
ATOM 2176 O O . GLY A 1 269 ? 25.798 -12.440 -24.700 1.00 81.62 269 GLY A O 1
ATOM 2177 N N . LEU A 1 270 ? 27.208 -10.936 -25.604 1.00 84.06 270 LEU A N 1
ATOM 2178 C CA . LEU A 1 270 ? 27.770 -10.469 -24.331 1.00 84.06 270 LEU A CA 1
ATOM 2179 C C . LEU A 1 270 ? 26.722 -9.767 -23.461 1.00 84.06 270 LEU A C 1
ATOM 2181 O O . LEU A 1 270 ? 26.642 -10.022 -22.257 1.00 84.06 270 LEU A O 1
ATOM 2185 N N . VAL A 1 271 ? 25.883 -8.922 -24.059 1.00 76.69 271 VAL A N 1
ATOM 2186 C CA . VAL A 1 271 ? 24.774 -8.262 -23.358 1.00 76.69 271 VAL A CA 1
ATOM 2187 C C . VAL A 1 271 ? 23.783 -9.298 -22.847 1.00 76.69 271 VAL A C 1
ATOM 2189 O O . VAL A 1 271 ? 23.423 -9.259 -21.674 1.00 76.69 271 VAL A O 1
ATOM 2192 N N . SER A 1 272 ? 23.361 -10.241 -23.689 1.00 78.50 272 SER A N 1
ATOM 2193 C CA . SER A 1 272 ? 22.424 -11.296 -23.302 1.00 78.50 272 SER A CA 1
ATOM 2194 C C . SER A 1 272 ? 22.992 -12.146 -22.161 1.00 78.50 272 SER A C 1
ATOM 2196 O O . SER A 1 272 ? 22.274 -12.484 -21.217 1.00 78.50 272 SER A O 1
ATOM 2198 N N . GLN A 1 273 ? 24.289 -12.469 -22.185 1.00 82.44 273 GLN A N 1
ATOM 2199 C CA . GLN A 1 273 ? 24.956 -13.150 -21.069 1.00 82.44 273 GLN A CA 1
ATOM 2200 C C . GLN A 1 273 ? 24.955 -12.303 -19.790 1.00 82.44 273 GLN A C 1
ATOM 2202 O O . GLN A 1 273 ? 24.669 -12.815 -18.708 1.00 82.44 273 GLN A O 1
ATOM 2207 N N . LYS A 1 274 ? 25.210 -10.995 -19.891 1.00 81.31 274 LYS A N 1
ATOM 2208 C CA . LYS A 1 274 ? 25.171 -10.086 -18.739 1.00 81.31 274 LYS A CA 1
ATOM 2209 C C . LYS A 1 274 ? 23.757 -9.948 -18.162 1.00 81.31 274 LYS A C 1
ATOM 2211 O O . LYS A 1 274 ? 23.590 -10.039 -16.948 1.00 81.31 274 LYS A O 1
ATOM 2216 N N . ALA A 1 275 ? 22.747 -9.791 -19.014 1.00 74.56 275 ALA A N 1
ATOM 2217 C CA . ALA A 1 275 ? 21.346 -9.689 -18.615 1.00 74.56 275 ALA A CA 1
ATOM 2218 C C . ALA A 1 275 ? 20.853 -10.988 -17.958 1.00 74.56 275 ALA A C 1
ATOM 2220 O O . ALA A 1 275 ? 20.210 -10.951 -16.911 1.00 74.56 275 ALA A O 1
ATOM 2221 N N . THR A 1 276 ? 21.210 -12.152 -18.513 1.00 78.38 276 THR A N 1
ATOM 2222 C CA . THR A 1 276 ? 20.878 -13.454 -17.907 1.00 78.38 276 THR A CA 1
ATOM 2223 C C . THR A 1 276 ? 21.588 -13.671 -16.570 1.00 78.38 276 THR A C 1
ATOM 2225 O O . THR A 1 276 ? 20.961 -14.173 -15.635 1.00 78.38 276 THR A O 1
ATOM 2228 N N . ALA A 1 277 ? 22.844 -13.237 -16.425 1.00 82.06 277 ALA A N 1
ATOM 2229 C CA . ALA A 1 277 ? 23.556 -13.272 -15.147 1.00 82.06 277 ALA A CA 1
ATOM 2230 C C . ALA A 1 277 ? 22.883 -12.382 -14.085 1.00 82.06 277 ALA A C 1
ATOM 2232 O O . ALA A 1 277 ? 22.636 -12.844 -12.969 1.00 82.06 277 ALA A O 1
ATOM 2233 N N . GLN A 1 278 ? 22.510 -11.148 -14.441 1.00 78.88 278 GLN A N 1
ATOM 2234 C CA . GLN A 1 278 ? 21.781 -10.233 -13.552 1.00 78.88 278 GLN A CA 1
ATOM 2235 C C . GLN A 1 278 ? 20.412 -10.797 -13.155 1.00 78.88 278 GLN A C 1
ATOM 2237 O O . GLN A 1 278 ? 20.059 -10.800 -11.976 1.00 78.88 278 GLN A O 1
ATOM 2242 N N . LEU A 1 279 ? 19.660 -11.351 -14.112 1.00 76.12 279 LEU A N 1
ATOM 2243 C CA . LEU A 1 279 ? 18.375 -11.995 -13.839 1.00 76.12 279 LEU A CA 1
ATOM 2244 C C . LEU A 1 279 ? 18.540 -13.180 -12.875 1.00 76.12 279 LEU A C 1
ATOM 2246 O O . LEU A 1 279 ? 17.714 -13.377 -11.979 1.00 76.12 279 LEU A O 1
ATOM 2250 N N . HIS A 1 280 ? 19.611 -13.963 -13.026 1.00 80.50 280 HIS A N 1
ATOM 2251 C CA . HIS A 1 280 ? 19.891 -15.083 -12.137 1.00 80.50 280 HIS A CA 1
ATOM 2252 C C . HIS A 1 280 ? 20.223 -14.615 -10.711 1.00 80.50 280 HIS A C 1
ATOM 2254 O O . HIS A 1 280 ? 19.742 -15.216 -9.745 1.00 80.50 280 HIS A O 1
ATOM 2260 N N . GLU A 1 281 ? 20.981 -13.528 -10.565 1.00 81.31 281 GLU A N 1
ATOM 2261 C CA . GLU A 1 281 ? 21.312 -12.923 -9.270 1.00 81.31 281 GLU A CA 1
ATOM 2262 C C . GLU A 1 281 ? 20.078 -12.337 -8.566 1.00 81.31 281 GLU A C 1
ATOM 2264 O O . GLU A 1 281 ? 19.851 -12.606 -7.379 1.00 81.31 281 GLU A O 1
ATOM 2269 N N . VAL A 1 282 ? 19.213 -11.636 -9.306 1.00 74.75 282 VAL A N 1
ATOM 2270 C CA . VAL A 1 282 ? 17.913 -11.161 -8.803 1.00 74.75 282 VAL A CA 1
ATOM 2271 C C . VAL A 1 282 ? 17.046 -12.344 -8.374 1.00 74.75 282 VAL A C 1
ATOM 2273 O O . VAL A 1 282 ? 16.501 -12.344 -7.271 1.00 74.75 282 VAL A O 1
ATOM 2276 N N . THR A 1 283 ? 16.979 -13.404 -9.185 1.00 76.88 283 THR A N 1
ATOM 2277 C CA . THR A 1 283 ? 16.209 -14.617 -8.864 1.00 76.88 283 THR A CA 1
ATOM 2278 C C . THR A 1 283 ? 16.706 -15.266 -7.572 1.00 76.88 283 THR A C 1
ATOM 2280 O O . THR A 1 283 ? 15.903 -15.575 -6.691 1.00 76.88 283 THR A O 1
ATOM 2283 N N . LYS A 1 284 ? 18.027 -15.394 -7.401 1.00 89.19 284 LYS A N 1
ATOM 2284 C CA . LYS A 1 284 ? 18.645 -15.939 -6.184 1.00 89.19 284 LYS A CA 1
ATOM 2285 C C . LYS A 1 284 ? 18.323 -15.089 -4.951 1.00 89.19 284 LYS A C 1
ATOM 2287 O O . LYS A 1 284 ? 18.018 -15.623 -3.882 1.00 89.19 284 LYS A O 1
ATOM 2292 N N . THR A 1 285 ? 18.341 -13.767 -5.100 1.00 77.62 285 THR A N 1
ATOM 2293 C CA . THR A 1 285 ? 17.983 -12.827 -4.029 1.00 77.62 285 THR A CA 1
ATOM 2294 C C . THR A 1 285 ? 16.497 -12.932 -3.677 1.00 77.62 285 THR A C 1
ATOM 2296 O O . THR A 1 285 ? 16.141 -13.024 -2.500 1.00 77.62 285 THR A O 1
ATOM 2299 N N . CYS A 1 286 ? 15.613 -13.024 -4.675 1.00 72.50 286 CYS A N 1
ATOM 2300 C CA . CYS A 1 286 ? 14.183 -13.263 -4.479 1.00 72.50 286 CYS A CA 1
ATOM 2301 C C . CYS A 1 286 ? 13.898 -14.604 -3.785 1.00 72.50 286 CYS A C 1
ATOM 2303 O O . CYS A 1 286 ? 13.030 -14.663 -2.913 1.00 72.50 286 CYS A O 1
ATOM 2305 N N . GLU A 1 287 ? 14.615 -15.674 -4.133 1.00 82.69 287 GLU A N 1
ATOM 2306 C CA . GLU A 1 287 ? 14.487 -16.980 -3.479 1.00 82.69 287 GLU A CA 1
ATOM 2307 C C . GLU A 1 287 ? 14.898 -16.922 -2.008 1.00 82.69 287 GLU A C 1
ATOM 2309 O O . GLU A 1 287 ? 14.140 -17.383 -1.150 1.00 82.69 287 GLU A O 1
ATOM 2314 N N . SER A 1 288 ? 16.040 -16.296 -1.708 1.00 85.00 288 SER A N 1
ATOM 2315 C CA . SER A 1 288 ? 16.503 -16.070 -0.335 1.00 85.00 288 SER A CA 1
ATOM 2316 C C . SER A 1 288 ? 15.479 -15.262 0.473 1.00 85.00 288 SER A C 1
ATOM 2318 O O . SER A 1 288 ? 15.044 -15.689 1.544 1.00 85.00 288 SER A O 1
ATOM 2320 N N . ASN A 1 289 ? 14.974 -14.159 -0.091 1.00 76.44 289 ASN A N 1
ATOM 2321 C CA . ASN A 1 289 ? 13.942 -13.330 0.540 1.00 76.44 289 ASN A CA 1
ATOM 2322 C C . ASN A 1 289 ? 12.632 -14.102 0.761 1.00 76.44 289 ASN A C 1
ATOM 2324 O O . ASN A 1 289 ? 11.991 -13.971 1.804 1.00 76.44 289 ASN A O 1
ATOM 2328 N N . ARG A 1 290 ? 12.231 -14.955 -0.189 1.00 77.31 290 ARG A N 1
ATOM 2329 C CA . ARG A 1 290 ? 11.042 -15.808 -0.056 1.00 77.31 290 ARG A CA 1
ATOM 2330 C C . ARG A 1 290 ? 11.219 -16.858 1.039 1.00 77.31 290 ARG A C 1
ATOM 2332 O O . ARG A 1 290 ? 10.248 -17.175 1.726 1.00 77.31 290 ARG A O 1
ATOM 2339 N N . GLN A 1 291 ? 12.419 -17.410 1.204 1.00 87.81 291 GLN A N 1
ATOM 2340 C CA . GLN A 1 291 ? 12.730 -18.334 2.296 1.00 87.81 291 GLN A CA 1
ATOM 2341 C C . GLN A 1 291 ? 12.731 -17.622 3.653 1.00 87.81 291 GLN A C 1
ATOM 2343 O O . GLN A 1 291 ? 12.102 -18.124 4.585 1.00 87.81 291 GLN A O 1
ATOM 2348 N N . ALA A 1 292 ? 13.337 -16.435 3.744 1.00 82.25 292 ALA A N 1
ATOM 2349 C CA . ALA A 1 292 ? 13.311 -15.605 4.946 1.00 82.25 292 ALA A CA 1
ATOM 2350 C C . ALA A 1 292 ? 11.871 -15.268 5.366 1.00 82.25 292 ALA A C 1
ATOM 2352 O O . ALA A 1 292 ? 11.492 -15.500 6.511 1.00 82.25 292 ALA A O 1
ATOM 2353 N N . TRP A 1 293 ? 11.025 -14.849 4.418 1.00 77.81 293 TRP A N 1
ATOM 2354 C CA . TRP A 1 293 ? 9.615 -14.559 4.693 1.00 77.81 293 TRP A CA 1
ATOM 2355 C C . TRP A 1 293 ? 8.816 -15.803 5.101 1.00 77.81 293 TRP A C 1
ATOM 2357 O O . TRP A 1 293 ? 7.965 -15.733 5.982 1.00 77.81 293 TRP A O 1
ATOM 2367 N N . LYS A 1 294 ? 9.091 -16.971 4.503 1.00 85.31 294 LYS A N 1
ATOM 2368 C CA . LYS A 1 294 ? 8.471 -18.237 4.935 1.00 85.31 294 LYS A CA 1
ATOM 2369 C C . LYS A 1 294 ? 8.838 -18.587 6.380 1.00 85.31 294 LYS A C 1
ATOM 2371 O O . LYS A 1 294 ? 7.970 -19.050 7.115 1.00 85.31 294 LYS A O 1
ATOM 2376 N N . LEU A 1 295 ? 10.097 -18.385 6.775 1.00 87.94 295 LEU A N 1
ATOM 2377 C CA . LEU A 1 295 ? 10.561 -18.616 8.146 1.00 87.94 295 LEU A CA 1
ATOM 2378 C C . LEU A 1 295 ? 9.917 -17.633 9.128 1.00 87.94 295 LEU A C 1
ATOM 2380 O O . LEU A 1 295 ? 9.400 -18.059 10.158 1.00 87.94 295 LEU A O 1
ATOM 2384 N N . GLU A 1 296 ? 9.883 -16.346 8.785 1.00 83.38 296 GLU A N 1
ATOM 2385 C CA . GLU A 1 296 ? 9.251 -15.310 9.606 1.00 83.38 296 GLU A CA 1
ATOM 2386 C C . GLU A 1 296 ? 7.746 -15.555 9.761 1.00 83.38 296 GLU A C 1
ATOM 2388 O O . GLU A 1 296 ? 7.233 -15.567 10.880 1.00 83.38 296 GLU A O 1
ATOM 2393 N N . LYS A 1 297 ? 7.048 -15.871 8.662 1.00 84.56 297 LYS A N 1
ATOM 2394 C CA . LYS A 1 297 ? 5.631 -16.247 8.688 1.00 84.56 297 LYS A CA 1
ATOM 2395 C C . LYS A 1 297 ? 5.385 -17.431 9.625 1.00 84.56 297 LYS A C 1
ATOM 2397 O O . LYS A 1 297 ? 4.479 -17.365 10.450 1.00 84.56 297 LYS A O 1
ATOM 2402 N N . LYS A 1 298 ? 6.209 -18.480 9.536 1.00 90.31 298 LYS A N 1
ATOM 2403 C CA . LYS A 1 298 ? 6.111 -19.658 10.410 1.00 90.31 298 LYS A CA 1
ATOM 2404 C C . LYS A 1 298 ? 6.325 -19.306 11.891 1.00 90.31 298 LYS A C 1
ATOM 2406 O O . LYS A 1 298 ? 5.757 -19.965 12.753 1.00 90.31 298 LYS A O 1
ATOM 2411 N N . GLY A 1 299 ? 7.120 -18.277 12.194 1.00 84.12 299 GLY A N 1
ATOM 2412 C CA . GLY A 1 299 ? 7.305 -17.764 13.556 1.00 84.12 299 GLY A CA 1
ATOM 2413 C C . GLY A 1 299 ? 6.150 -16.894 14.072 1.00 84.12 299 GLY A C 1
ATOM 2414 O O . GLY A 1 299 ? 5.933 -16.832 15.281 1.00 84.12 299 GLY A O 1
ATOM 2415 N N . LEU A 1 300 ? 5.402 -16.235 13.181 1.00 80.50 300 LEU A N 1
ATOM 2416 C CA . LEU A 1 300 ? 4.252 -15.388 13.532 1.00 80.50 300 LEU A CA 1
ATOM 2417 C C . LEU A 1 300 ? 2.944 -16.176 13.684 1.00 80.50 300 LEU A C 1
ATOM 2419 O O . LEU A 1 300 ? 2.117 -15.828 14.519 1.00 80.50 300 LEU A O 1
ATOM 2423 N N . GLU A 1 301 ? 2.769 -17.248 12.916 1.00 86.81 301 GLU A N 1
ATOM 2424 C CA . GLU A 1 301 ? 1.573 -18.101 12.923 1.00 86.81 301 GLU A CA 1
ATOM 2425 C C . GLU A 1 301 ? 1.174 -18.637 14.320 1.00 86.81 301 GLU A C 1
ATOM 2427 O O . GLU A 1 301 ? 0.002 -18.496 14.683 1.00 86.81 301 GLU A O 1
ATOM 2432 N N . PRO A 1 302 ? 2.093 -19.151 15.169 1.00 88.12 302 PRO A N 1
ATOM 2433 C CA . PRO A 1 302 ? 1.737 -19.549 16.533 1.00 88.12 302 PRO A CA 1
ATOM 2434 C C . PRO A 1 302 ? 1.388 -18.360 17.439 1.00 88.12 302 PRO A C 1
ATOM 2436 O O . PRO A 1 302 ? 0.550 -18.512 18.319 1.00 88.12 302 PRO A O 1
ATOM 2439 N N . LYS A 1 303 ? 1.972 -17.170 17.221 1.00 85.00 303 LYS A N 1
ATOM 2440 C CA . LYS A 1 303 ? 1.636 -15.967 18.008 1.00 85.00 303 LYS A CA 1
ATOM 2441 C C . LYS A 1 303 ? 0.230 -15.463 17.692 1.00 85.00 303 LYS A C 1
ATOM 2443 O O . LYS A 1 303 ? -0.504 -15.123 18.608 1.00 85.00 303 LYS A O 1
ATOM 2448 N N . LEU A 1 304 ? -0.148 -15.462 16.412 1.00 77.44 304 LEU A N 1
ATOM 2449 C CA . LEU A 1 304 ? -1.515 -15.147 15.990 1.00 77.44 304 LEU A CA 1
ATOM 2450 C C . LEU A 1 304 ? -2.511 -16.169 16.544 1.00 77.44 304 LEU A C 1
ATOM 2452 O O . LEU A 1 304 ? -3.531 -15.779 17.092 1.00 77.44 304 LEU A O 1
ATOM 2456 N N . SER A 1 305 ? -2.167 -17.459 16.490 1.00 86.88 305 SER A N 1
ATOM 2457 C CA . SER A 1 305 ? -3.010 -18.517 17.065 1.00 86.88 305 SER A CA 1
ATOM 2458 C C . SER A 1 305 ? -3.195 -18.352 18.579 1.00 86.88 305 SER A C 1
ATOM 2460 O O . SER A 1 305 ? -4.284 -18.600 19.086 1.00 86.88 305 SER A O 1
ATOM 2462 N N . GLN A 1 306 ? -2.152 -17.915 19.297 1.00 87.94 306 GLN A N 1
ATOM 2463 C CA . GLN A 1 306 ? -2.243 -17.606 20.725 1.00 87.94 306 GLN A CA 1
ATOM 2464 C C . GLN A 1 306 ? -3.145 -16.394 20.981 1.00 87.94 306 GLN A C 1
ATOM 2466 O O . GLN A 1 306 ? -4.035 -16.482 21.813 1.00 87.94 306 GLN A O 1
ATOM 2471 N N . MET A 1 307 ? -2.973 -15.300 20.232 1.00 76.06 307 MET A N 1
ATOM 2472 C CA . MET A 1 307 ? -3.835 -14.119 20.361 1.00 76.06 307 MET A CA 1
ATOM 2473 C C . MET A 1 307 ? -5.308 -14.434 20.077 1.00 76.06 307 MET A C 1
ATOM 2475 O O . MET A 1 307 ? -6.182 -13.929 20.776 1.00 76.06 307 MET A O 1
ATOM 2479 N N . ASP A 1 308 ? -5.592 -15.272 19.077 1.00 81.25 308 ASP A N 1
ATOM 2480 C CA . ASP A 1 308 ? -6.955 -15.713 18.772 1.00 81.25 308 ASP A CA 1
ATOM 2481 C C . ASP A 1 308 ? -7.540 -16.564 19.915 1.00 81.25 308 ASP A C 1
ATOM 2483 O O . ASP A 1 308 ? -8.721 -16.426 20.244 1.00 81.25 308 ASP A O 1
ATOM 2487 N N . ALA A 1 309 ? -6.722 -17.415 20.550 1.00 88.81 309 ALA A N 1
ATOM 2488 C CA . ALA A 1 309 ? -7.125 -18.186 21.726 1.00 88.81 309 ALA A CA 1
ATOM 2489 C C . ALA A 1 309 ? -7.408 -17.274 22.932 1.00 88.81 309 ALA A C 1
ATOM 2491 O O . ALA A 1 309 ? -8.476 -17.381 23.535 1.00 88.81 309 ALA A O 1
ATOM 2492 N N . ASP A 1 310 ? -6.513 -16.327 23.220 1.00 77.50 310 ASP A N 1
ATOM 2493 C CA . ASP A 1 310 ? -6.664 -15.360 24.311 1.00 77.50 310 ASP A CA 1
ATOM 2494 C C . ASP A 1 310 ? -7.915 -14.483 24.101 1.00 77.50 310 ASP A C 1
ATOM 2496 O O . ASP A 1 310 ? -8.694 -14.252 25.029 1.00 77.50 310 ASP A O 1
ATOM 2500 N N . ALA A 1 311 ? -8.169 -14.040 22.864 1.00 75.31 311 ALA A N 1
ATOM 2501 C CA . ALA A 1 311 ? -9.383 -13.308 22.508 1.00 75.31 311 ALA A CA 1
ATOM 2502 C C . ALA A 1 311 ? -10.646 -14.161 22.711 1.00 75.31 311 ALA A C 1
ATOM 2504 O O . ALA A 1 311 ? -11.651 -13.666 23.229 1.00 75.31 311 ALA A O 1
ATOM 2505 N N . GLY A 1 312 ? -10.594 -15.446 22.350 1.00 86.56 312 GLY A N 1
ATOM 2506 C CA . GLY A 1 312 ? -11.666 -16.404 22.614 1.00 86.56 312 GLY A CA 1
ATOM 2507 C C . GLY A 1 312 ? -11.963 -16.563 24.108 1.00 86.56 312 GLY A C 1
ATOM 2508 O O . GLY A 1 312 ? -13.129 -16.550 24.508 1.00 86.56 312 GLY A O 1
ATOM 2509 N N . ASP A 1 313 ? -10.927 -16.637 24.943 1.00 87.00 313 ASP A N 1
ATOM 2510 C CA . ASP A 1 313 ? -11.065 -16.734 26.398 1.00 87.00 313 ASP A CA 1
ATOM 2511 C C . ASP A 1 313 ? -11.683 -15.467 27.008 1.00 87.00 313 ASP A C 1
ATOM 2513 O O . ASP A 1 313 ? -12.558 -15.558 27.877 1.00 87.00 313 ASP A O 1
ATOM 2517 N N . VAL A 1 314 ? -11.300 -14.280 26.522 1.00 78.69 314 VAL A N 1
ATOM 2518 C CA . VAL A 1 314 ? -11.906 -13.001 26.937 1.00 78.69 314 VAL A CA 1
ATOM 2519 C C . VAL A 1 314 ? -13.384 -12.935 26.547 1.00 78.69 314 VAL A C 1
ATOM 2521 O O . VAL A 1 314 ? -14.218 -12.582 27.383 1.00 78.69 314 VAL A O 1
ATOM 2524 N N . ILE A 1 315 ? -13.733 -13.319 25.314 1.00 82.19 315 ILE A N 1
ATOM 2525 C CA . ILE A 1 315 ? -15.131 -13.361 24.856 1.00 82.19 315 ILE A CA 1
ATOM 2526 C C . ILE A 1 315 ? -15.948 -14.297 25.749 1.00 82.19 315 ILE A C 1
ATOM 2528 O O . ILE A 1 315 ? -16.990 -13.898 26.265 1.00 82.19 315 ILE A O 1
ATOM 2532 N N . LYS A 1 316 ? -15.442 -15.504 26.013 1.00 89.75 316 LYS A N 1
ATOM 2533 C CA . LYS A 1 316 ? -16.126 -16.493 26.851 1.00 89.75 316 LYS A CA 1
ATOM 2534 C C . LYS A 1 316 ? -16.301 -16.019 28.295 1.00 89.75 316 LYS A C 1
ATOM 2536 O O . LYS A 1 316 ? -17.341 -16.261 28.907 1.00 89.75 316 LYS A O 1
ATOM 2541 N N . ARG A 1 317 ? -15.307 -15.321 28.858 1.00 85.81 317 ARG A N 1
ATOM 2542 C CA . ARG A 1 317 ? -15.423 -14.692 30.183 1.00 85.81 317 ARG A CA 1
ATOM 2543 C C . ARG A 1 317 ? -16.535 -13.638 30.197 1.00 85.81 317 ARG A C 1
ATOM 2545 O O . ARG A 1 317 ? -17.337 -13.637 31.128 1.00 85.81 317 ARG A O 1
ATOM 2552 N N . ASN A 1 318 ? -16.623 -12.801 29.164 1.00 78.44 318 ASN A N 1
ATOM 2553 C CA . ASN A 1 318 ? -17.674 -11.788 29.048 1.00 78.44 318 ASN A CA 1
ATOM 2554 C C . ASN A 1 318 ? -19.066 -12.415 28.877 1.00 78.44 318 ASN A C 1
ATOM 2556 O O . ASN A 1 318 ? -20.014 -11.978 29.524 1.00 78.44 318 ASN A O 1
ATOM 2560 N N . GLU A 1 319 ? -19.196 -13.466 28.065 1.00 85.56 319 GLU A N 1
ATOM 2561 C CA . GLU A 1 319 ? -20.448 -14.221 27.916 1.00 85.56 319 GLU A CA 1
ATOM 2562 C C . GLU A 1 319 ? -20.918 -14.814 29.251 1.00 85.56 319 GLU A C 1
ATOM 2564 O O . GLU A 1 319 ? -22.095 -14.702 29.602 1.00 85.56 319 GLU A O 1
ATOM 2569 N N . ASN A 1 320 ? -19.998 -15.387 30.034 1.00 87.81 320 ASN A N 1
ATOM 2570 C CA . ASN A 1 320 ? -20.308 -15.910 31.364 1.00 87.81 320 ASN A CA 1
ATOM 2571 C C . ASN A 1 320 ? -20.794 -14.811 32.320 1.00 87.81 320 ASN A C 1
ATOM 2573 O O . ASN A 1 320 ? -21.746 -15.036 33.069 1.00 87.81 320 ASN A O 1
ATOM 2577 N N . GLU A 1 321 ? -20.189 -13.621 32.286 1.00 86.00 321 GLU A N 1
ATOM 2578 C CA . GLU A 1 321 ? -20.623 -12.505 33.134 1.00 86.00 321 GLU A CA 1
ATOM 2579 C C . GLU A 1 321 ? -21.993 -11.963 32.706 1.00 86.00 321 GLU A C 1
ATOM 2581 O O . GLU A 1 321 ? -22.852 -11.719 33.554 1.00 86.00 321 GLU A O 1
ATOM 2586 N N . ILE A 1 322 ? -22.266 -11.875 31.400 1.00 79.50 322 ILE A N 1
ATOM 2587 C CA . ILE A 1 322 ? -23.598 -11.526 30.881 1.00 79.50 322 ILE A CA 1
ATOM 2588 C C . ILE A 1 322 ? -24.645 -12.537 31.368 1.00 79.50 322 ILE A C 1
ATOM 2590 O O . ILE A 1 322 ? -25.725 -12.144 31.820 1.00 79.50 322 ILE A O 1
ATOM 2594 N N . MET A 1 323 ? -24.335 -13.835 31.325 1.00 86.06 323 MET A N 1
ATOM 2595 C CA . MET A 1 323 ? -25.217 -14.889 31.838 1.00 86.06 323 MET A CA 1
ATOM 2596 C C . MET A 1 323 ? -25.446 -14.763 33.350 1.00 86.06 323 MET A C 1
ATOM 2598 O O . MET A 1 323 ? -26.583 -14.909 33.813 1.00 86.06 323 MET A O 1
ATOM 2602 N N . ARG A 1 324 ? -24.400 -14.435 34.121 1.00 91.25 324 ARG A N 1
ATOM 2603 C CA . ARG A 1 324 ? -24.498 -14.180 35.566 1.00 91.25 324 ARG A CA 1
ATOM 2604 C C . ARG A 1 324 ? -25.434 -13.006 35.856 1.00 91.25 324 ARG A C 1
ATOM 2606 O O . ARG A 1 324 ? -26.397 -13.170 36.602 1.00 91.25 324 ARG A O 1
ATOM 2613 N N . ILE A 1 325 ? -25.217 -11.862 35.204 1.00 79.12 325 ILE A N 1
ATOM 2614 C CA . ILE A 1 325 ? -26.045 -10.653 35.351 1.00 79.12 325 ILE A CA 1
ATOM 2615 C C . ILE A 1 325 ? -27.499 -10.930 34.950 1.00 79.12 325 ILE A C 1
ATOM 2617 O O . ILE A 1 325 ? -28.429 -10.522 35.645 1.00 79.12 325 ILE A O 1
ATOM 2621 N N . THR A 1 326 ? -27.716 -11.673 33.863 1.00 84.19 326 THR A N 1
ATOM 2622 C CA . THR A 1 326 ? -29.062 -12.048 33.400 1.00 84.19 326 THR A CA 1
ATOM 2623 C C . THR A 1 326 ? -29.787 -12.924 34.424 1.00 84.19 326 THR A C 1
ATOM 2625 O O . THR A 1 326 ? -30.987 -12.759 34.646 1.00 84.19 326 THR A O 1
ATOM 2628 N N . THR A 1 327 ? -29.063 -13.829 35.083 1.00 86.38 327 THR A N 1
ATOM 2629 C CA . THR A 1 327 ? -29.614 -14.688 36.141 1.00 86.38 327 THR A CA 1
ATOM 2630 C C . THR A 1 327 ? -30.008 -13.869 37.368 1.00 86.38 327 THR A C 1
ATOM 2632 O O . THR A 1 327 ? -31.124 -14.023 37.860 1.00 86.38 327 THR A O 1
ATOM 2635 N N . ILE A 1 328 ? -29.142 -12.948 37.806 1.00 79.62 328 ILE A N 1
ATOM 2636 C CA . ILE A 1 328 ? -29.422 -12.028 38.922 1.00 79.62 328 ILE A CA 1
ATOM 2637 C C . ILE A 1 328 ? -30.658 -11.177 38.618 1.00 79.62 328 ILE A C 1
ATOM 2639 O O . ILE A 1 328 ? -31.560 -11.080 39.446 1.00 79.62 328 ILE A O 1
ATOM 2643 N N . LYS A 1 329 ? -30.757 -10.624 37.401 1.00 81.69 329 LYS A N 1
ATOM 2644 C CA . LYS A 1 329 ? -31.929 -9.852 36.966 1.00 81.69 329 LYS A CA 1
ATOM 2645 C C . LYS A 1 329 ? -33.225 -10.660 37.090 1.00 81.69 329 LYS A C 1
ATOM 2647 O O . LYS A 1 329 ? -34.217 -10.144 37.586 1.00 81.69 329 LYS A O 1
ATOM 2652 N N . ARG A 1 330 ? -33.215 -11.924 36.661 1.00 84.44 330 ARG A N 1
ATOM 2653 C CA . ARG A 1 330 ? -34.392 -12.803 36.721 1.00 84.44 330 ARG A CA 1
ATOM 2654 C C . ARG A 1 330 ? -34.819 -13.101 38.159 1.00 84.44 330 ARG A C 1
ATOM 2656 O O . ARG A 1 330 ? -36.008 -13.219 38.429 1.00 84.44 330 ARG A O 1
ATOM 2663 N N . TRP A 1 331 ? -33.853 -13.222 39.066 1.00 82.25 331 TRP A N 1
ATOM 2664 C CA . TRP A 1 331 ? -34.107 -13.424 40.492 1.00 82.25 331 TRP A CA 1
ATOM 2665 C C . TRP A 1 331 ? -34.731 -12.174 41.128 1.00 82.25 331 TRP A C 1
ATOM 2667 O O . TRP A 1 331 ? -35.742 -12.276 41.815 1.00 82.25 331 TRP A O 1
ATOM 2677 N N . LEU A 1 332 ? -34.208 -10.989 40.796 1.00 78.44 332 LEU A N 1
ATOM 2678 C CA . LEU A 1 332 ? -34.793 -9.703 41.192 1.00 78.44 332 LEU A CA 1
ATOM 2679 C C . LEU A 1 332 ? -36.222 -9.521 40.652 1.00 78.44 332 LEU A C 1
ATOM 2681 O O . LEU A 1 332 ? -37.089 -9.026 41.363 1.00 78.44 332 LEU A O 1
ATOM 2685 N N . GLU A 1 333 ? -36.496 -9.934 39.410 1.00 78.31 333 GLU A N 1
ATOM 2686 C CA . GLU A 1 333 ? -37.851 -9.902 38.837 1.00 78.31 333 GLU A CA 1
ATOM 2687 C C . GLU A 1 333 ? -38.824 -10.805 39.628 1.00 78.31 333 GLU A C 1
ATOM 2689 O O . GLU A 1 333 ? -39.927 -10.370 39.955 1.00 78.31 333 GLU A O 1
ATOM 2694 N N . GLN A 1 334 ? -38.405 -12.020 40.015 1.00 80.25 334 GLN A N 1
ATOM 2695 C CA . GLN A 1 334 ? -39.206 -12.919 40.865 1.00 80.25 334 GLN A CA 1
ATOM 2696 C C . GLN A 1 334 ? -39.458 -12.342 42.262 1.00 80.25 334 GLN A C 1
ATOM 2698 O O . GLN A 1 334 ? -40.545 -12.493 42.818 1.00 80.25 334 GLN A O 1
ATOM 2703 N N . GLU A 1 335 ? -38.457 -11.681 42.835 1.00 71.44 335 GLU A N 1
ATOM 2704 C CA . GLU A 1 335 ? -38.577 -11.029 44.135 1.00 71.44 335 GLU A CA 1
ATOM 2705 C C . GLU A 1 335 ? -39.573 -9.864 44.094 1.00 71.44 335 GLU A C 1
ATOM 2707 O O . GLU A 1 335 ? -40.436 -9.756 44.968 1.00 71.44 335 GLU A O 1
ATOM 2712 N N . VAL A 1 336 ? -39.515 -9.029 43.052 1.00 76.69 336 VAL A N 1
ATOM 2713 C CA . VAL A 1 336 ? -40.491 -7.951 42.838 1.00 76.69 336 VAL A CA 1
ATOM 2714 C C . VAL A 1 336 ? -41.907 -8.519 42.730 1.00 76.69 336 VAL A C 1
ATOM 2716 O O . VAL A 1 336 ? -42.814 -7.989 43.373 1.00 76.69 336 VAL A O 1
ATOM 2719 N N . ASP A 1 337 ? -42.108 -9.620 42.002 1.00 77.94 337 ASP A N 1
ATOM 2720 C CA . ASP A 1 337 ? -43.416 -10.281 41.905 1.00 77.94 337 ASP A CA 1
ATOM 2721 C C . ASP A 1 337 ? -43.921 -10.791 43.269 1.00 77.94 337 ASP A C 1
ATOM 2723 O O . ASP A 1 337 ? -45.108 -10.651 43.591 1.00 77.94 337 ASP A O 1
ATOM 2727 N N . LEU A 1 338 ? -43.035 -11.333 44.113 1.00 73.94 338 LEU A N 1
ATOM 2728 C CA . LEU A 1 338 ? -43.375 -11.769 45.473 1.00 73.94 338 LEU A CA 1
ATOM 2729 C C . LEU A 1 338 ? -43.732 -10.591 46.390 1.00 73.94 338 LEU A C 1
ATOM 2731 O O . LEU A 1 338 ? -44.731 -10.665 47.106 1.00 73.94 338 LEU A O 1
ATOM 2735 N N . LEU A 1 339 ? -42.977 -9.488 46.344 1.00 71.94 339 LEU A N 1
ATOM 2736 C CA . LEU A 1 339 ? -43.277 -8.263 47.098 1.00 71.94 339 LEU A CA 1
ATOM 2737 C C . LEU A 1 339 ? -44.613 -7.640 46.665 1.00 71.94 339 LEU A C 1
ATOM 2739 O O . LEU A 1 339 ? -45.427 -7.235 47.503 1.00 71.94 339 LEU A O 1
ATOM 2743 N N . VAL A 1 340 ? -44.880 -7.604 45.357 1.00 77.19 340 VAL A N 1
ATOM 2744 C CA . VAL A 1 340 ? -46.163 -7.151 44.795 1.00 77.19 340 VAL A CA 1
ATOM 2745 C C . VAL A 1 340 ? -47.312 -8.064 45.236 1.00 77.19 340 VAL A C 1
ATOM 2747 O O . VAL A 1 340 ? -48.419 -7.589 45.475 1.00 77.19 340 VAL A O 1
ATOM 2750 N N . SER A 1 341 ? -47.066 -9.365 45.393 1.00 73.62 341 SER A N 1
ATOM 2751 C CA . SER A 1 341 ? -48.064 -10.315 45.900 1.00 73.62 341 SER A CA 1
ATOM 2752 C C . SER A 1 341 ? -48.316 -10.135 47.403 1.00 73.62 341 SER A C 1
ATOM 2754 O O . SER A 1 341 ? -49.465 -10.094 47.833 1.00 73.62 341 SER A O 1
ATOM 2756 N N . ALA A 1 342 ? -47.264 -9.935 48.203 1.00 68.06 342 ALA A N 1
ATOM 2757 C CA . ALA A 1 342 ? -47.370 -9.711 49.646 1.00 68.06 342 ALA A CA 1
ATOM 2758 C C . ALA A 1 342 ? -48.112 -8.406 49.989 1.00 68.06 342 ALA A C 1
ATOM 2760 O O . ALA A 1 342 ? -48.918 -8.366 50.919 1.00 68.06 342 ALA A O 1
ATOM 2761 N N . THR A 1 343 ? -47.901 -7.345 49.204 1.00 70.75 343 THR A N 1
ATOM 2762 C CA . THR A 1 343 ? -48.616 -6.065 49.368 1.00 70.75 343 THR A CA 1
ATOM 2763 C C . THR A 1 343 ? -50.107 -6.144 49.021 1.00 70.75 343 THR A C 1
ATOM 2765 O O . THR A 1 343 ? -50.864 -5.261 49.420 1.00 70.75 343 THR A O 1
ATOM 2768 N N . ARG A 1 344 ? -50.567 -7.214 48.354 1.00 77.69 344 ARG A N 1
ATOM 2769 C CA . ARG A 1 344 ? -51.993 -7.464 48.070 1.00 77.69 344 ARG A CA 1
ATOM 2770 C C . ARG A 1 344 ? -52.763 -8.135 49.217 1.00 77.69 344 ARG A C 1
ATOM 2772 O O . ARG A 1 344 ? -53.966 -8.325 49.074 1.00 77.69 344 ARG A O 1
ATOM 2779 N N . GLY A 1 345 ? -52.124 -8.412 50.358 1.00 55.06 345 GLY A N 1
ATOM 2780 C CA . GLY A 1 345 ? -52.821 -8.763 51.606 1.00 55.06 345 GLY A CA 1
ATOM 2781 C C . GLY A 1 345 ? -52.839 -10.246 51.996 1.00 55.06 345 GLY A C 1
ATOM 2782 O O . GLY A 1 345 ? -53.447 -10.579 53.010 1.00 55.06 345 GLY A O 1
ATOM 2783 N N . ASP A 1 346 ? -52.137 -11.127 51.280 1.00 57.28 346 ASP A N 1
ATOM 2784 C CA . ASP A 1 346 ? -52.002 -12.548 51.645 1.00 57.28 346 ASP A CA 1
ATOM 2785 C C . ASP A 1 346 ? -50.829 -12.761 52.626 1.00 57.28 346 ASP A C 1
ATOM 2787 O O . ASP A 1 346 ? -49.754 -13.256 52.282 1.00 57.28 346 ASP A O 1
ATOM 2791 N N . CYS A 1 347 ? -50.992 -12.338 53.881 1.00 49.25 347 CYS A N 1
ATOM 2792 C CA . CYS A 1 347 ? -49.928 -12.340 54.891 1.00 49.25 347 CYS A CA 1
ATOM 2793 C C . CYS A 1 347 ? -49.917 -13.600 55.781 1.00 49.25 347 CYS A C 1
ATOM 2795 O O . CYS A 1 347 ? -50.129 -13.528 56.988 1.00 49.25 347 CYS A O 1
ATOM 2797 N N . ALA A 1 348 ? -49.602 -14.765 55.204 1.00 55.34 348 ALA A N 1
ATOM 2798 C CA . ALA A 1 348 ? -49.332 -15.987 55.981 1.00 55.34 348 ALA A CA 1
ATOM 2799 C C . ALA A 1 348 ? -47.831 -16.271 56.239 1.00 55.34 348 ALA A C 1
ATOM 2801 O O . ALA A 1 348 ? -47.513 -17.140 57.044 1.00 55.34 348 ALA A O 1
ATOM 2802 N N . ASN A 1 349 ? -46.888 -15.545 55.619 1.00 63.31 349 ASN A N 1
ATOM 2803 C CA . ASN A 1 349 ? -45.464 -15.928 55.607 1.00 63.31 349 ASN A CA 1
ATOM 2804 C C . ASN A 1 349 ? -44.501 -14.833 56.114 1.00 63.31 349 ASN A C 1
ATOM 2806 O O . ASN A 1 349 ? -43.629 -14.360 55.387 1.00 63.31 349 ASN A O 1
ATOM 2810 N N . ALA A 1 350 ? -44.604 -14.459 57.392 1.00 60.41 350 ALA A N 1
ATOM 2811 C CA . ALA A 1 350 ? -43.694 -13.492 58.024 1.00 60.41 350 ALA A CA 1
ATOM 2812 C C . ALA A 1 350 ? -42.206 -13.912 57.979 1.00 60.41 350 ALA A C 1
ATOM 2814 O O . ALA A 1 350 ? -41.321 -13.060 57.907 1.00 60.41 350 ALA A O 1
ATOM 2815 N N . THR A 1 351 ? -41.916 -15.215 57.987 1.00 69.44 351 THR A N 1
ATOM 2816 C CA . THR A 1 351 ? -40.555 -15.757 57.837 1.00 69.44 351 THR A CA 1
ATOM 2817 C C . THR A 1 351 ? -40.024 -15.569 56.419 1.00 69.44 351 THR A C 1
ATOM 2819 O O . THR A 1 351 ? -38.902 -15.104 56.259 1.00 69.44 351 THR A O 1
ATOM 2822 N N . ALA A 1 352 ? -40.854 -15.811 55.396 1.00 67.62 352 ALA A N 1
ATOM 2823 C CA . ALA A 1 352 ? -40.458 -15.582 54.005 1.00 67.62 352 ALA A CA 1
ATOM 2824 C C . ALA A 1 352 ? -40.184 -14.099 53.731 1.00 67.62 352 ALA A C 1
ATOM 2826 O O . ALA A 1 352 ? -39.262 -13.778 52.998 1.00 67.62 352 ALA A O 1
ATOM 2827 N N . ILE A 1 353 ? -40.934 -13.187 54.361 1.00 65.69 353 ILE A N 1
ATOM 2828 C CA . ILE A 1 353 ? -40.678 -11.742 54.260 1.00 65.69 353 ILE A CA 1
ATOM 2829 C C . ILE A 1 353 ? -39.326 -11.381 54.889 1.00 65.69 353 ILE A C 1
ATOM 2831 O O . ILE A 1 353 ? -38.595 -10.566 54.338 1.00 65.69 353 ILE A O 1
ATOM 2835 N N . ARG A 1 354 ? -38.959 -11.990 56.023 1.00 71.44 354 ARG A N 1
ATOM 2836 C CA . ARG A 1 354 ? -37.687 -11.696 56.698 1.00 71.44 354 ARG A CA 1
ATOM 2837 C C . ARG A 1 354 ? -36.479 -12.206 55.909 1.00 71.44 354 ARG A C 1
ATOM 2839 O O . ARG A 1 354 ? -35.521 -11.455 55.759 1.00 71.44 354 ARG A O 1
ATOM 2846 N N . ASP A 1 355 ? -36.563 -13.423 55.374 1.00 72.69 355 ASP A N 1
ATOM 2847 C CA . ASP A 1 355 ? -35.524 -13.997 54.506 1.00 72.69 355 ASP A CA 1
ATOM 2848 C C . ASP A 1 355 ? -35.401 -13.228 53.180 1.00 72.69 355 ASP A C 1
ATOM 2850 O O . ASP A 1 355 ? -34.315 -13.089 52.620 1.00 72.69 355 ASP A O 1
ATOM 2854 N N . MET A 1 356 ? -36.510 -12.662 52.701 1.00 70.12 356 MET A N 1
ATOM 2855 C CA . MET A 1 356 ? -36.519 -11.775 51.541 1.00 70.12 356 MET A CA 1
ATOM 2856 C C . MET A 1 356 ? -35.828 -10.446 51.857 1.00 70.12 356 MET A C 1
ATOM 2858 O O . MET A 1 356 ? -34.972 -10.020 51.101 1.00 70.12 356 MET A O 1
ATOM 2862 N N . VAL A 1 357 ? -36.102 -9.816 53.005 1.00 72.94 357 VAL A N 1
ATOM 2863 C CA . VAL A 1 357 ? -35.444 -8.552 53.394 1.00 72.94 357 VAL A CA 1
ATOM 2864 C C . VAL A 1 357 ? -33.925 -8.706 53.519 1.00 72.94 357 VAL A C 1
ATOM 2866 O O . VAL A 1 357 ? -33.185 -7.822 53.082 1.00 72.94 357 VAL A O 1
ATOM 2869 N N . THR A 1 358 ? -33.432 -9.818 54.066 1.00 76.31 358 THR A N 1
ATOM 2870 C CA . THR A 1 358 ? -31.988 -10.098 54.086 1.00 76.31 358 THR A CA 1
ATOM 2871 C C . THR A 1 358 ? -31.438 -10.368 52.683 1.00 76.31 358 THR A C 1
ATOM 2873 O O . THR A 1 358 ? -30.354 -9.877 52.364 1.00 76.31 358 THR A O 1
ATOM 2876 N N . GLY A 1 359 ? -32.192 -11.053 51.816 1.00 79.75 359 GLY A N 1
ATOM 2877 C CA . GLY A 1 359 ? -31.874 -11.192 50.388 1.00 79.75 359 GLY A CA 1
ATOM 2878 C C . GLY A 1 359 ? -31.744 -9.843 49.667 1.00 79.75 359 GLY A C 1
ATOM 2879 O O . GLY A 1 359 ? -30.738 -9.596 48.998 1.00 79.75 359 GLY A O 1
ATOM 2880 N N . ILE A 1 360 ? -32.691 -8.927 49.895 1.00 72.62 360 ILE A N 1
ATOM 2881 C CA . ILE A 1 360 ? -32.688 -7.559 49.355 1.00 72.62 360 ILE A CA 1
ATOM 2882 C C . ILE A 1 360 ? -31.428 -6.813 49.787 1.00 72.62 360 ILE A C 1
ATOM 2884 O O . ILE A 1 360 ? -30.793 -6.162 48.962 1.00 72.62 360 ILE A O 1
ATOM 2888 N N . GLN A 1 361 ? -31.033 -6.901 51.059 1.00 75.56 361 GLN A N 1
ATOM 2889 C CA . GLN A 1 361 ? -29.839 -6.207 51.554 1.00 75.56 361 GLN A CA 1
ATOM 2890 C C . GLN A 1 361 ? -28.552 -6.722 50.897 1.00 75.56 361 GLN A C 1
ATOM 2892 O O . GLN A 1 361 ? -27.683 -5.925 50.534 1.00 75.56 361 GLN A O 1
ATOM 2897 N N . VAL A 1 362 ? -28.436 -8.039 50.695 1.00 80.81 362 VAL A N 1
ATOM 2898 C CA . VAL A 1 362 ? -27.295 -8.635 49.984 1.00 80.81 362 VAL A CA 1
ATOM 2899 C C . VAL A 1 362 ? -27.276 -8.173 48.528 1.00 80.81 362 VAL A C 1
ATOM 2901 O O . VAL A 1 362 ? -26.250 -7.685 48.057 1.00 80.81 362 VAL A O 1
ATOM 2904 N N . MET A 1 363 ? -28.414 -8.225 47.835 1.00 74.56 363 MET A N 1
ATOM 2905 C CA . MET A 1 363 ? -28.493 -7.793 46.439 1.00 74.56 363 MET A CA 1
ATOM 2906 C C . MET A 1 363 ? -28.297 -6.290 46.264 1.00 74.56 363 MET A C 1
ATOM 2908 O O . MET A 1 363 ? -27.700 -5.869 45.281 1.00 74.56 363 MET A O 1
ATOM 2912 N N . GLN A 1 364 ? -28.741 -5.458 47.206 1.00 75.38 364 GLN A N 1
ATOM 2913 C CA . GLN A 1 364 ? -28.471 -4.020 47.183 1.00 75.38 364 GLN A CA 1
ATOM 2914 C C . GLN A 1 364 ? -26.975 -3.731 47.292 1.00 75.38 364 GLN A C 1
ATOM 2916 O O . GLN A 1 364 ? -26.473 -2.855 46.585 1.00 75.38 364 GLN A O 1
ATOM 2921 N N . LYS A 1 365 ? -26.256 -4.489 48.127 1.00 82.94 365 LYS A N 1
ATOM 2922 C CA . LYS A 1 365 ? -24.799 -4.398 48.222 1.00 82.94 365 LYS A CA 1
ATOM 2923 C C . LYS A 1 365 ? -24.129 -4.835 46.917 1.00 82.94 365 LYS A C 1
ATOM 2925 O O . LYS A 1 365 ? -23.330 -4.079 46.376 1.00 82.94 365 LYS A O 1
ATOM 2930 N N . GLU A 1 366 ? -24.518 -5.981 46.358 1.00 82.50 366 GLU A N 1
ATOM 2931 C CA . GLU A 1 366 ? -23.987 -6.456 45.071 1.00 82.50 366 GLU A CA 1
ATOM 2932 C C . GLU A 1 366 ? -24.290 -5.485 43.920 1.00 82.50 366 GLU A C 1
ATOM 2934 O O . GLU A 1 366 ? -23.424 -5.202 43.095 1.00 82.50 366 GLU A O 1
ATOM 2939 N N . LEU A 1 367 ? -25.498 -4.919 43.873 1.00 80.88 367 LEU A N 1
ATOM 2940 C CA . LEU A 1 367 ? -25.894 -3.915 42.888 1.00 80.88 367 LEU A CA 1
ATOM 2941 C C . LEU A 1 367 ? -25.056 -2.640 43.032 1.00 80.88 367 LEU A C 1
ATOM 2943 O O . LEU A 1 367 ? -24.671 -2.041 42.026 1.00 80.88 367 LEU A O 1
ATOM 2947 N N . HIS A 1 368 ? -24.772 -2.213 44.264 1.00 83.19 368 HIS A N 1
ATOM 2948 C CA . HIS A 1 368 ? -23.890 -1.080 44.521 1.00 83.19 368 HIS A CA 1
ATOM 2949 C C . HIS A 1 368 ? -22.460 -1.374 44.042 1.00 83.19 368 HIS A C 1
ATOM 2951 O O . HIS A 1 368 ? -21.855 -0.519 43.387 1.00 83.19 368 HIS A O 1
ATOM 2957 N N . ASP A 1 369 ? -21.935 -2.568 44.313 1.00 83.69 369 ASP A N 1
ATOM 2958 C CA . ASP A 1 369 ? -20.598 -2.979 43.877 1.00 83.69 369 ASP A CA 1
ATOM 2959 C C . ASP A 1 369 ? -20.507 -3.048 42.343 1.00 83.69 369 ASP A C 1
ATOM 2961 O O . ASP A 1 369 ? -19.566 -2.513 41.753 1.00 83.69 369 ASP A O 1
ATOM 2965 N N . VAL A 1 370 ? -21.527 -3.600 41.675 1.00 82.94 370 VAL A N 1
ATOM 2966 C CA . VAL A 1 370 ? -21.618 -3.633 40.204 1.00 82.94 370 VAL A CA 1
ATOM 2967 C C . VAL A 1 370 ? -21.715 -2.225 39.623 1.00 82.94 370 VAL A C 1
ATOM 2969 O O . VAL A 1 370 ? -21.015 -1.922 38.660 1.00 82.94 370 VAL A O 1
ATOM 2972 N N . ARG A 1 371 ? -22.532 -1.334 40.204 1.00 83.75 371 ARG A N 1
ATOM 2973 C CA . ARG A 1 371 ? -22.616 0.068 39.759 1.00 83.75 371 ARG A CA 1
ATOM 2974 C C . ARG A 1 371 ? -21.263 0.756 39.853 1.00 83.75 371 ARG A C 1
ATOM 2976 O O . ARG A 1 371 ? -20.850 1.363 38.874 1.00 83.75 371 ARG A O 1
ATOM 2983 N N . ARG A 1 372 ? -20.560 0.594 40.979 1.00 88.44 372 ARG A N 1
ATOM 2984 C CA . ARG A 1 372 ? -19.213 1.143 41.183 1.00 88.44 372 ARG A CA 1
ATOM 2985 C C . ARG A 1 372 ? -18.214 0.579 40.172 1.00 88.44 372 ARG A C 1
ATOM 2987 O O . ARG A 1 372 ? -17.434 1.335 39.604 1.00 88.44 372 ARG A O 1
ATOM 2994 N N . SER A 1 373 ? -18.262 -0.727 39.910 1.00 87.19 373 SER A N 1
ATOM 2995 C CA . SER A 1 373 ? -17.433 -1.362 38.881 1.00 87.19 373 SER A CA 1
ATOM 2996 C C . SER A 1 373 ? -17.731 -0.818 37.481 1.00 87.19 373 SER A C 1
ATOM 2998 O O . SER A 1 373 ? -16.803 -0.639 36.696 1.00 87.19 373 SER A O 1
ATOM 3000 N N . ASN A 1 374 ? -18.997 -0.537 37.163 1.00 81.56 374 ASN A N 1
ATOM 3001 C CA . ASN A 1 374 ? -19.383 0.067 35.889 1.00 81.56 374 ASN A CA 1
ATOM 3002 C C . ASN A 1 374 ? -18.857 1.497 35.756 1.00 81.56 374 ASN A C 1
ATOM 3004 O O . ASN A 1 374 ? -18.328 1.829 34.705 1.00 81.56 374 ASN A O 1
ATOM 3008 N N . THR A 1 375 ? -18.919 2.311 36.815 1.00 85.19 375 THR A N 1
ATOM 3009 C CA . THR A 1 375 ? -18.360 3.675 36.794 1.00 85.19 375 THR A CA 1
ATOM 3010 C C . THR A 1 375 ? -16.852 3.652 36.531 1.00 85.19 375 THR A C 1
ATOM 3012 O O . THR A 1 375 ? -16.355 4.413 35.710 1.00 85.19 375 THR A O 1
ATOM 3015 N N . ILE A 1 376 ? -16.129 2.716 37.158 1.00 86.44 376 ILE A N 1
ATOM 3016 C CA . ILE A 1 376 ? -14.687 2.520 36.926 1.00 86.44 376 ILE A CA 1
ATOM 3017 C C . ILE A 1 376 ? -14.411 2.078 35.479 1.00 86.44 376 ILE A C 1
ATOM 3019 O O . ILE A 1 376 ? -13.433 2.505 34.868 1.00 86.44 376 ILE A O 1
ATOM 3023 N N . LEU A 1 377 ? -15.249 1.204 34.911 1.00 84.62 377 LEU A N 1
ATOM 3024 C CA . LEU A 1 377 ? -15.117 0.773 33.517 1.00 84.62 377 LEU A CA 1
ATOM 3025 C C . LEU A 1 377 ? -15.427 1.902 32.526 1.00 84.62 377 LEU A C 1
ATOM 3027 O O . LEU A 1 377 ? -14.719 2.022 31.530 1.00 84.62 377 LEU A O 1
ATOM 3031 N N . GLU A 1 378 ? -16.439 2.727 32.794 1.00 83.44 378 GLU A N 1
ATOM 3032 C CA . GLU A 1 378 ? -16.765 3.913 31.993 1.00 83.44 378 GLU A CA 1
ATOM 3033 C C . GLU A 1 378 ? -15.591 4.898 31.973 1.00 83.44 378 GLU A C 1
ATOM 3035 O O . GLU A 1 378 ? -15.162 5.303 30.893 1.00 83.44 378 GLU A O 1
ATOM 3040 N N . GLU A 1 379 ? -14.986 5.174 33.131 1.00 87.25 379 GLU A N 1
ATOM 3041 C CA . GLU A 1 379 ? -13.783 6.009 33.242 1.00 87.25 379 GLU A CA 1
ATOM 3042 C C . GLU A 1 379 ? -12.589 5.399 32.481 1.00 87.25 379 GLU A C 1
ATOM 3044 O O . GLU A 1 379 ? -11.891 6.092 31.740 1.00 87.25 379 GLU A O 1
ATOM 3049 N N . LYS A 1 380 ? -12.376 4.075 32.567 1.00 87.19 380 LYS A N 1
ATOM 3050 C CA . LYS A 1 380 ? -11.339 3.378 31.778 1.00 87.19 380 LYS A CA 1
ATOM 3051 C C . LYS A 1 380 ? -11.580 3.483 30.268 1.00 87.19 380 LYS A C 1
ATOM 3053 O O . LYS A 1 380 ? -10.622 3.654 29.507 1.00 87.19 380 LYS A O 1
ATOM 3058 N N . ILE A 1 381 ? -12.831 3.372 29.820 1.00 86.06 381 ILE A N 1
ATOM 3059 C CA . ILE A 1 381 ? -13.197 3.528 28.406 1.00 86.06 381 ILE A CA 1
ATOM 3060 C C . ILE A 1 381 ? -12.943 4.969 27.956 1.00 86.06 381 ILE A C 1
ATOM 3062 O O . ILE A 1 381 ? -12.346 5.166 26.898 1.00 86.06 381 ILE A O 1
ATOM 3066 N N . GLU A 1 382 ? -13.337 5.962 28.752 1.00 86.50 382 GLU A N 1
ATOM 3067 C CA . GLU A 1 382 ? -13.127 7.378 28.444 1.00 86.50 382 GLU A CA 1
ATOM 3068 C C . GLU A 1 382 ? -11.632 7.723 28.358 1.00 86.50 382 GLU A C 1
ATOM 3070 O O . GLU A 1 382 ? -11.197 8.281 27.350 1.00 86.50 382 GLU A O 1
ATOM 3075 N N . ASN A 1 383 ? -10.820 7.250 29.309 1.00 86.88 383 ASN A N 1
ATOM 3076 C CA . ASN A 1 383 ? -9.359 7.390 29.279 1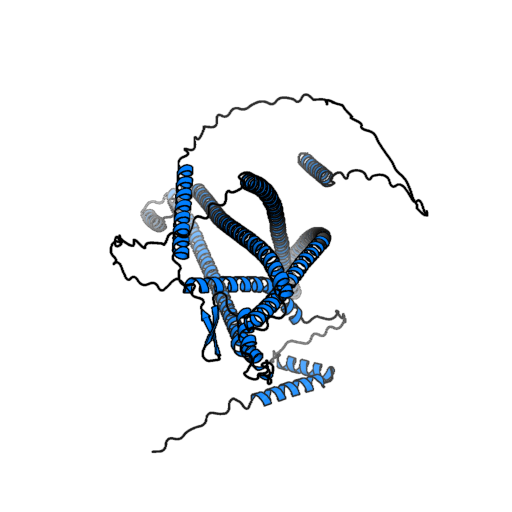.00 86.88 383 ASN A CA 1
ATOM 3077 C C . ASN A 1 383 ? -8.730 6.733 28.037 1.00 86.88 383 ASN A C 1
ATOM 3079 O O . ASN A 1 383 ? -7.819 7.287 27.414 1.00 86.88 383 ASN A O 1
ATOM 3083 N N . THR A 1 384 ? -9.229 5.561 27.629 1.00 85.56 384 THR A N 1
ATOM 3084 C CA . THR A 1 384 ? -8.754 4.874 26.416 1.00 85.56 384 THR A CA 1
ATOM 3085 C C . THR A 1 384 ? -9.113 5.664 25.155 1.00 85.56 384 THR A C 1
ATOM 3087 O O . THR A 1 384 ? -8.282 5.812 24.257 1.00 85.56 384 THR A O 1
ATOM 3090 N N . LEU A 1 385 ? -10.331 6.206 25.081 1.00 86.81 385 LEU A N 1
ATOM 3091 C CA . LEU A 1 385 ? -10.777 7.032 23.958 1.00 86.81 385 LEU A CA 1
ATOM 3092 C C . LEU A 1 385 ? -10.007 8.356 23.878 1.00 86.81 385 LEU A C 1
ATOM 3094 O O . LEU A 1 385 ? -9.634 8.763 22.775 1.00 86.81 385 LEU A O 1
ATOM 3098 N N . GLU A 1 386 ? -9.718 9.000 25.012 1.00 90.56 386 GLU A N 1
ATOM 3099 C CA . GLU A 1 386 ? -8.887 10.207 25.058 1.00 90.56 386 GLU A CA 1
ATOM 3100 C C . GLU A 1 386 ? -7.455 9.907 24.587 1.00 90.56 386 GLU A C 1
ATOM 3102 O O . GLU A 1 386 ? -6.925 10.630 23.742 1.00 90.56 386 GLU A O 1
ATOM 3107 N N . SER A 1 387 ? -6.866 8.787 25.021 1.00 86.69 387 SER A N 1
ATOM 3108 C CA . SER A 1 387 ? -5.549 8.323 24.554 1.00 86.69 387 SER A CA 1
ATOM 3109 C C . SER A 1 387 ? -5.521 8.051 23.041 1.00 86.69 387 SER A C 1
ATOM 3111 O O . SER A 1 387 ? -4.622 8.513 22.333 1.00 86.69 387 SER A O 1
ATOM 3113 N N . MET A 1 388 ? -6.545 7.378 22.499 1.00 82.19 388 MET A N 1
ATOM 3114 C CA . MET A 1 388 ? -6.676 7.154 21.052 1.00 82.19 388 MET A CA 1
ATOM 3115 C C . MET A 1 388 ? -6.815 8.465 20.265 1.00 82.19 388 MET A C 1
ATOM 3117 O O . MET A 1 388 ? -6.304 8.579 19.147 1.00 82.19 388 MET A O 1
ATOM 3121 N N . GLN A 1 389 ? -7.517 9.454 20.819 1.00 90.75 389 GLN A N 1
ATOM 3122 C CA . GLN A 1 389 ? -7.668 10.761 20.189 1.00 90.75 389 GLN A CA 1
ATOM 3123 C C . GLN A 1 389 ? -6.344 11.538 20.198 1.00 90.75 389 GLN A C 1
ATOM 3125 O O . GLN A 1 389 ? -5.956 12.068 19.157 1.00 90.75 389 GLN A O 1
ATOM 3130 N N . GLN A 1 390 ? -5.606 11.526 21.312 1.00 86.25 390 GLN A N 1
ATOM 3131 C CA . GLN A 1 390 ? -4.268 12.120 21.397 1.00 86.25 390 GLN A CA 1
ATOM 3132 C C . GLN A 1 390 ? -3.291 11.482 20.396 1.00 86.25 390 GLN A C 1
ATOM 3134 O O . GLN A 1 390 ? -2.543 12.194 19.727 1.00 86.25 390 GLN A O 1
ATOM 3139 N N . GLU A 1 391 ? -3.324 10.155 20.226 1.00 83.94 391 GLU A N 1
ATOM 3140 C CA . GLU A 1 391 ? -2.499 9.461 19.228 1.00 83.94 391 GLU A CA 1
ATOM 3141 C C . GLU A 1 391 ? -2.853 9.883 17.797 1.00 83.94 391 GLU A C 1
ATOM 3143 O O . GLU A 1 391 ? -1.967 10.146 16.982 1.00 83.94 391 GLU A O 1
ATOM 3148 N N . ARG A 1 392 ? -4.148 9.996 17.485 1.00 87.81 392 ARG A N 1
ATOM 3149 C CA . ARG A 1 392 ? -4.602 10.473 16.174 1.00 87.81 392 ARG A CA 1
ATOM 3150 C C . ARG A 1 392 ? -4.133 11.905 15.907 1.00 87.81 392 ARG A C 1
ATOM 3152 O O . ARG A 1 392 ? -3.704 12.211 14.795 1.00 87.81 392 ARG A O 1
ATOM 3159 N N . ASP A 1 393 ? -4.185 12.768 16.915 1.00 88.88 393 ASP A N 1
ATOM 3160 C CA . ASP A 1 393 ? -3.728 14.152 16.805 1.00 88.88 393 ASP A CA 1
ATOM 3161 C C . ASP A 1 393 ? -2.202 14.233 16.618 1.00 88.88 393 ASP A C 1
ATOM 3163 O O . ASP A 1 393 ? -1.727 15.016 15.790 1.00 88.88 393 ASP A O 1
ATOM 3167 N N . LEU A 1 394 ? -1.432 13.362 17.283 1.00 88.50 394 LEU A N 1
ATOM 3168 C CA . LEU A 1 394 ? 0.011 13.214 17.058 1.00 88.50 394 LEU A CA 1
ATOM 3169 C C . LEU A 1 394 ? 0.333 12.717 15.641 1.00 88.50 394 LEU A C 1
ATOM 3171 O O . LEU A 1 394 ? 1.188 13.302 14.980 1.00 88.50 394 LEU A O 1
ATOM 3175 N N . GLN A 1 395 ? -0.380 11.709 15.130 1.00 87.06 395 GLN A N 1
ATOM 3176 C CA . GLN A 1 395 ? -0.196 11.220 13.755 1.00 87.06 395 GLN A CA 1
ATOM 3177 C C . GLN A 1 395 ? -0.514 12.301 12.713 1.00 87.06 395 GLN A C 1
ATOM 3179 O O . GLN A 1 395 ? 0.214 12.462 11.733 1.00 87.06 395 GLN A O 1
ATOM 3184 N N . ASN A 1 396 ? -1.573 13.085 12.929 1.00 89.31 396 ASN A N 1
ATOM 3185 C CA . ASN A 1 396 ? -1.900 14.223 12.069 1.00 89.31 396 ASN A CA 1
ATOM 3186 C C . ASN A 1 396 ? -0.803 15.300 12.114 1.00 89.31 396 ASN A C 1
ATOM 3188 O O . ASN A 1 396 ? -0.450 15.887 11.083 1.00 89.31 396 ASN A O 1
ATOM 3192 N N . LEU A 1 397 ? -0.229 15.551 13.293 1.00 92.00 397 LEU A N 1
ATOM 3193 C CA . LEU A 1 397 ? 0.895 16.469 13.452 1.00 92.00 397 LEU A CA 1
ATOM 3194 C C . LEU A 1 397 ? 2.157 15.962 12.732 1.00 92.00 397 LEU A C 1
ATOM 3196 O O . LEU A 1 397 ? 2.845 16.742 12.079 1.00 92.00 397 LEU A O 1
ATOM 3200 N N . GLU A 1 398 ? 2.464 14.669 12.803 1.00 89.25 398 GLU A N 1
ATOM 3201 C CA . GLU A 1 398 ? 3.587 14.071 12.070 1.00 89.25 398 GLU A CA 1
ATOM 3202 C C . GLU A 1 398 ? 3.374 14.125 10.557 1.00 89.25 398 GLU A C 1
ATOM 3204 O O . GLU A 1 398 ? 4.266 14.558 9.832 1.00 89.25 398 GLU A O 1
ATOM 3209 N N . TYR A 1 399 ? 2.173 13.793 10.079 1.00 87.50 399 TYR A N 1
ATOM 3210 C CA . TYR A 1 399 ? 1.825 13.876 8.661 1.00 87.50 399 TYR A CA 1
ATOM 3211 C C . TYR A 1 399 ? 1.967 15.303 8.111 1.00 87.50 399 TYR A C 1
ATOM 3213 O O . TYR A 1 399 ? 2.484 15.518 7.012 1.00 87.50 399 TYR A O 1
ATOM 3221 N N . THR A 1 400 ? 1.539 16.308 8.880 1.00 85.62 400 THR A N 1
ATOM 3222 C CA . THR A 1 400 ? 1.710 17.715 8.487 1.00 85.62 400 THR A CA 1
ATOM 3223 C C . THR A 1 400 ? 3.178 18.140 8.495 1.00 85.62 400 THR A C 1
ATOM 3225 O O . THR A 1 400 ? 3.602 18.797 7.543 1.00 85.62 400 THR A O 1
ATOM 3228 N N . LYS A 1 401 ? 3.975 17.716 9.486 1.00 89.50 401 LYS A N 1
ATOM 3229 C CA . LYS A 1 401 ? 5.433 17.935 9.505 1.00 89.50 401 LYS A CA 1
ATOM 3230 C C . LYS A 1 401 ? 6.130 17.285 8.312 1.00 89.50 401 LYS A C 1
ATOM 3232 O O . LYS A 1 401 ? 6.944 17.937 7.669 1.00 89.50 401 LYS A O 1
ATOM 3237 N N . GLU A 1 402 ? 5.788 16.045 7.975 1.00 89.56 402 GLU A N 1
ATOM 3238 C CA . GLU A 1 402 ? 6.350 15.339 6.819 1.00 89.56 402 GLU A CA 1
ATOM 3239 C C . GLU A 1 402 ? 5.993 16.049 5.507 1.00 89.56 402 GLU A C 1
ATOM 3241 O O . GLU A 1 402 ? 6.847 16.243 4.645 1.00 89.56 402 GLU A O 1
ATOM 3246 N N . LYS A 1 403 ? 4.743 16.505 5.358 1.00 87.31 403 LYS A N 1
ATOM 3247 C CA . LYS A 1 403 ? 4.312 17.264 4.178 1.00 87.31 403 LYS A CA 1
ATOM 3248 C C . LYS A 1 403 ? 5.068 18.589 4.030 1.00 87.31 403 LYS A C 1
ATOM 3250 O O . LYS A 1 403 ? 5.377 18.978 2.905 1.00 87.31 403 LYS A O 1
ATOM 3255 N N . VAL A 1 404 ? 5.355 19.274 5.140 1.00 87.38 404 VAL A N 1
ATOM 3256 C CA . VAL A 1 404 ? 6.198 20.480 5.147 1.00 87.38 404 VAL A CA 1
ATOM 3257 C C . VAL A 1 404 ? 7.636 20.124 4.771 1.00 87.38 404 VAL A C 1
ATOM 3259 O O . VAL A 1 404 ? 8.160 20.723 3.843 1.00 87.38 404 VAL A O 1
ATOM 3262 N N . ALA A 1 405 ? 8.221 19.082 5.367 1.00 87.25 405 ALA A N 1
ATOM 3263 C CA . ALA A 1 405 ? 9.578 18.637 5.044 1.00 87.25 405 ALA A CA 1
ATOM 3264 C C . ALA A 1 405 ? 9.745 18.264 3.558 1.00 87.25 405 ALA A C 1
ATOM 3266 O O . ALA A 1 405 ? 10.696 18.704 2.922 1.00 87.25 405 ALA A O 1
ATOM 3267 N N . ARG A 1 406 ? 8.785 17.537 2.965 1.00 86.06 406 ARG A N 1
ATOM 3268 C CA . ARG A 1 406 ? 8.785 17.219 1.523 1.00 86.06 406 ARG A CA 1
ATOM 3269 C C . ARG A 1 406 ? 8.688 18.467 0.647 1.00 86.06 406 ARG A C 1
ATOM 3271 O O . ARG A 1 406 ? 9.260 18.513 -0.439 1.00 86.06 406 ARG A O 1
ATOM 3278 N N . ARG A 1 407 ? 7.925 19.473 1.086 1.00 85.38 407 ARG A N 1
ATOM 3279 C CA . ARG A 1 407 ? 7.824 20.755 0.381 1.00 85.38 407 ARG A CA 1
ATOM 3280 C C . ARG A 1 407 ? 9.141 21.528 0.471 1.00 85.38 407 ARG A C 1
ATOM 3282 O O . ARG A 1 407 ? 9.548 22.099 -0.535 1.00 85.38 407 ARG A O 1
ATOM 3289 N N . ASP A 1 408 ? 9.786 21.531 1.630 1.00 84.69 408 ASP A N 1
ATOM 3290 C CA . ASP A 1 408 ? 11.066 22.207 1.840 1.00 84.69 408 ASP A CA 1
ATOM 3291 C C . ASP A 1 408 ? 12.193 21.526 1.047 1.00 84.69 408 ASP A C 1
ATOM 3293 O O . ASP A 1 408 ? 12.993 22.211 0.419 1.00 84.69 408 ASP A O 1
ATOM 3297 N N . GLU A 1 409 ? 12.198 20.193 0.962 1.00 90.56 409 GLU A N 1
ATOM 3298 C CA . GLU A 1 409 ? 13.111 19.430 0.099 1.00 90.56 409 GLU A CA 1
ATOM 3299 C C . GLU A 1 409 ? 12.910 19.762 -1.390 1.00 90.56 409 GLU A C 1
ATOM 3301 O O . GLU A 1 409 ? 13.872 20.004 -2.115 1.00 90.56 409 GLU A O 1
ATOM 3306 N N . LEU A 1 410 ? 11.656 19.852 -1.850 1.00 87.75 410 LEU A N 1
ATOM 3307 C CA . LEU A 1 410 ? 11.331 20.291 -3.213 1.00 87.75 410 LEU A CA 1
ATOM 3308 C C . LEU A 1 410 ? 11.808 21.720 -3.497 1.00 87.75 410 LEU A C 1
ATOM 3310 O O . LEU A 1 410 ? 12.330 21.979 -4.579 1.00 87.75 410 LEU A O 1
ATOM 3314 N N . LEU A 1 411 ? 11.628 22.641 -2.547 1.00 85.50 411 LEU A N 1
ATOM 3315 C CA . LEU A 1 411 ? 12.120 24.013 -2.676 1.00 85.50 411 LEU A CA 1
ATOM 3316 C C . LEU A 1 411 ? 13.647 24.048 -2.742 1.00 85.50 411 LEU A C 1
ATOM 3318 O O . LEU A 1 411 ? 14.185 24.727 -3.610 1.00 85.50 411 LEU A O 1
ATOM 3322 N N . HIS A 1 412 ? 14.330 23.266 -1.907 1.00 86.38 412 HIS A N 1
ATOM 3323 C CA . HIS A 1 412 ? 15.787 23.181 -1.918 1.00 86.38 412 HIS A CA 1
ATOM 3324 C C . HIS A 1 412 ? 16.324 22.623 -3.245 1.00 86.38 412 HIS A C 1
ATOM 3326 O O . HIS A 1 412 ? 17.216 23.212 -3.849 1.00 86.38 412 HIS A O 1
ATOM 3332 N N . ASN A 1 413 ? 15.709 21.559 -3.771 1.00 87.06 413 ASN A N 1
ATOM 3333 C CA . ASN A 1 413 ? 16.066 20.999 -5.078 1.00 87.06 413 ASN A CA 1
ATOM 3334 C C . ASN A 1 413 ? 15.857 22.011 -6.221 1.00 87.06 413 ASN A C 1
ATOM 3336 O O . ASN A 1 413 ? 16.665 22.084 -7.147 1.00 87.06 413 ASN A O 1
ATOM 3340 N N . LEU A 1 414 ? 14.786 22.814 -6.164 1.00 87.38 414 LEU A N 1
ATOM 3341 C CA . LEU A 1 414 ? 14.533 23.881 -7.138 1.00 87.38 414 LEU A CA 1
ATOM 3342 C C . LEU A 1 414 ? 15.540 25.034 -7.017 1.00 87.38 414 LEU A C 1
ATOM 3344 O O . LEU A 1 414 ? 15.952 25.587 -8.038 1.00 87.38 414 LEU A O 1
ATOM 3348 N N . GLU A 1 415 ? 15.945 25.397 -5.799 1.00 88.56 415 GLU A N 1
ATOM 3349 C CA . GLU A 1 415 ? 17.001 26.385 -5.553 1.00 88.56 415 GLU A CA 1
ATOM 3350 C C . GLU A 1 415 ? 18.347 25.914 -6.111 1.00 88.56 415 GLU A C 1
ATOM 3352 O O . GLU A 1 415 ? 19.024 26.683 -6.796 1.00 88.56 415 GLU A O 1
ATOM 3357 N N . ASP A 1 416 ? 18.707 24.648 -5.902 1.00 89.25 416 ASP A N 1
ATOM 3358 C CA . ASP A 1 416 ? 19.928 24.059 -6.452 1.00 89.25 416 ASP A CA 1
ATOM 3359 C C . ASP A 1 416 ? 19.893 23.998 -7.983 1.00 89.25 416 ASP A C 1
ATOM 3361 O O . ASP A 1 416 ? 20.872 24.360 -8.642 1.00 89.25 416 ASP A O 1
ATOM 3365 N N . GLU A 1 417 ? 18.757 23.627 -8.583 1.00 88.12 417 GLU A N 1
ATOM 3366 C CA . GLU A 1 417 ? 18.577 23.699 -10.035 1.00 88.12 417 GLU A CA 1
ATOM 3367 C C . GLU A 1 417 ? 18.746 25.122 -10.573 1.00 88.12 417 GLU A C 1
ATOM 3369 O O . GLU A 1 417 ? 19.399 25.320 -11.603 1.00 88.12 417 GLU A O 1
ATOM 3374 N N . LEU A 1 418 ? 18.150 26.116 -9.906 1.00 83.19 418 LEU A N 1
ATOM 3375 C CA . LEU A 1 418 ? 18.281 27.519 -10.289 1.00 83.19 418 LEU A CA 1
ATOM 3376 C C . LEU A 1 418 ? 19.728 27.980 -10.167 1.00 83.19 418 LEU A C 1
ATOM 3378 O O . LEU A 1 418 ? 20.239 28.594 -11.098 1.00 83.19 418 LEU A O 1
ATOM 3382 N N . LYS A 1 419 ? 20.422 27.614 -9.090 1.00 89.62 419 LYS A N 1
ATOM 3383 C CA . LYS A 1 419 ? 21.830 27.953 -8.876 1.00 89.62 419 LYS A CA 1
ATOM 3384 C C . LYS A 1 419 ? 22.746 27.284 -9.899 1.00 89.62 419 LYS A C 1
ATOM 3386 O O . LYS A 1 419 ? 23.696 27.907 -10.375 1.00 89.62 419 LYS A O 1
ATOM 3391 N N . MET A 1 420 ? 22.448 26.047 -10.298 1.00 87.19 420 MET A N 1
ATOM 3392 C CA . MET A 1 420 ? 23.147 25.343 -11.377 1.00 87.19 420 MET A CA 1
ATOM 3393 C C . MET A 1 420 ? 22.893 26.002 -12.736 1.00 87.19 420 MET A C 1
ATOM 3395 O O . MET A 1 420 ? 23.833 26.181 -13.511 1.00 87.19 420 MET A O 1
ATOM 3399 N N . LYS A 1 421 ? 21.649 26.404 -13.026 1.00 81.50 421 LYS A N 1
ATOM 3400 C CA . LYS A 1 421 ? 21.292 27.151 -14.246 1.00 81.50 421 LYS A CA 1
ATOM 3401 C C . LYS A 1 421 ? 21.946 28.531 -14.270 1.00 81.50 421 LYS A C 1
ATOM 3403 O O . LYS A 1 421 ? 22.452 28.939 -15.308 1.00 81.50 421 LYS A O 1
ATOM 3408 N N . GLU A 1 422 ? 22.002 29.217 -13.136 1.00 81.19 422 GLU A N 1
ATOM 3409 C CA . GLU A 1 422 ? 22.649 30.518 -12.996 1.00 81.19 422 GLU A CA 1
ATOM 3410 C C . GLU A 1 422 ? 24.170 30.408 -13.141 1.00 81.19 422 GLU A C 1
ATOM 3412 O O . GLU A 1 422 ? 24.767 31.192 -13.872 1.00 81.19 422 GLU A O 1
ATOM 3417 N N . SER A 1 423 ? 24.785 29.380 -12.547 1.00 82.94 423 SER A N 1
ATOM 3418 C CA . SER A 1 423 ? 26.215 29.082 -12.710 1.00 82.94 423 SER A CA 1
ATOM 3419 C C . SER A 1 423 ? 26.553 28.709 -14.155 1.00 82.94 423 SER A C 1
ATOM 3421 O O . SER A 1 423 ? 27.564 29.169 -14.674 1.00 82.94 423 SER A O 1
ATOM 3423 N N . ARG A 1 424 ? 25.693 27.940 -14.845 1.00 79.69 424 ARG A N 1
ATOM 3424 C CA . ARG A 1 424 ? 25.832 27.677 -16.291 1.00 79.69 424 ARG A CA 1
ATOM 3425 C C . ARG A 1 424 ? 25.733 28.963 -17.102 1.00 79.69 424 ARG A C 1
ATOM 3427 O O . ARG A 1 424 ? 26.618 29.236 -17.900 1.00 79.69 424 ARG A O 1
ATOM 3434 N N . ALA A 1 425 ? 24.726 29.788 -16.831 1.00 72.12 425 ALA A N 1
ATOM 3435 C CA . ALA A 1 425 ? 24.542 31.055 -17.525 1.00 72.12 425 ALA A CA 1
ATOM 3436 C C . ALA A 1 425 ? 25.663 32.071 -17.228 1.00 72.12 425 ALA A C 1
ATOM 3438 O O . ALA A 1 425 ? 25.860 32.986 -18.019 1.00 72.12 425 ALA A O 1
ATOM 3439 N N . GLN A 1 426 ? 26.347 31.979 -16.079 1.00 71.12 426 GLN A N 1
ATOM 3440 C CA . GLN A 1 426 ? 27.515 32.805 -15.729 1.00 71.12 426 GLN A CA 1
ATOM 3441 C C . GLN A 1 426 ? 28.833 32.244 -16.292 1.00 71.12 426 GLN A C 1
ATOM 3443 O O . GLN A 1 426 ? 29.766 33.013 -16.509 1.00 71.12 426 GLN A O 1
ATOM 3448 N N . ALA A 1 427 ? 28.919 30.928 -16.509 1.00 71.44 427 ALA A N 1
ATOM 3449 C CA . ALA A 1 427 ? 30.051 30.269 -17.161 1.00 71.44 427 ALA A CA 1
ATOM 3450 C C . ALA A 1 427 ? 30.018 30.419 -18.692 1.00 71.44 427 ALA A C 1
ATOM 3452 O O . ALA A 1 427 ? 31.062 30.358 -19.341 1.00 71.44 427 ALA A O 1
ATOM 3453 N N . GLU A 1 428 ? 28.839 30.654 -19.270 1.00 58.66 428 GLU A N 1
ATOM 3454 C CA . GLU A 1 428 ? 28.699 31.179 -20.625 1.00 58.66 428 GLU A CA 1
ATOM 3455 C C . GLU A 1 428 ? 29.326 32.584 -20.686 1.00 58.66 428 GLU A C 1
ATOM 3457 O O . GLU A 1 428 ? 28.982 33.483 -19.916 1.00 58.66 428 GLU A O 1
ATOM 3462 N N . SER A 1 429 ? 30.317 32.735 -21.569 1.00 46.50 429 SER A N 1
ATOM 3463 C CA . SER A 1 429 ? 31.180 33.912 -21.720 1.00 46.50 429 SER A CA 1
ATOM 3464 C C . SER A 1 429 ? 30.413 35.248 -21.636 1.00 46.50 429 SER A C 1
ATOM 3466 O O . SER A 1 429 ? 29.376 35.403 -22.288 1.00 46.50 429 SER A O 1
ATOM 3468 N N . PRO A 1 430 ? 30.946 36.280 -20.943 1.00 54.16 430 PRO A N 1
ATOM 3469 C CA . PRO A 1 430 ? 30.372 37.630 -20.927 1.00 54.16 430 PRO A CA 1
ATOM 3470 C C . PRO A 1 430 ? 30.166 38.261 -22.315 1.00 54.16 430 PRO A C 1
ATOM 3472 O O . PRO A 1 430 ? 29.471 39.268 -22.415 1.00 54.16 430 PRO A O 1
ATOM 3475 N N . GLN A 1 431 ? 30.758 37.696 -23.374 1.00 50.41 431 GLN A N 1
ATOM 3476 C CA . GLN A 1 431 ? 30.583 38.163 -24.752 1.00 50.41 431 GLN A CA 1
ATOM 3477 C C . GLN A 1 431 ? 29.221 37.795 -25.369 1.00 50.41 431 GLN A C 1
ATOM 3479 O O . GLN A 1 431 ? 28.783 38.509 -26.268 1.00 50.41 431 GLN A O 1
ATOM 3484 N N . ASP A 1 432 ? 28.504 36.790 -24.850 1.00 47.06 432 ASP A N 1
ATOM 3485 C CA . ASP A 1 432 ? 27.206 36.365 -25.411 1.00 47.06 432 ASP A CA 1
ATOM 3486 C C . ASP A 1 432 ? 25.993 36.951 -24.665 1.00 47.06 432 ASP A C 1
ATOM 3488 O O . ASP A 1 432 ? 24.902 37.094 -25.229 1.00 47.06 432 ASP A O 1
ATOM 3492 N N . ARG A 1 433 ? 26.173 37.392 -23.411 1.00 46.25 433 ARG A N 1
ATOM 3493 C CA . ARG A 1 433 ? 25.089 37.983 -22.599 1.00 46.25 433 ARG A CA 1
ATOM 3494 C C . ARG A 1 433 ? 24.607 39.349 -23.096 1.00 46.25 433 ARG A C 1
ATOM 3496 O O . ARG A 1 433 ? 23.469 39.720 -22.818 1.00 46.25 433 ARG A O 1
ATOM 3503 N N . THR A 1 434 ? 25.410 40.085 -23.859 1.00 49.28 434 THR A N 1
ATOM 3504 C CA . THR A 1 434 ? 25.024 41.382 -24.447 1.00 49.28 434 THR A CA 1
ATOM 3505 C C . THR A 1 434 ? 24.296 41.272 -25.791 1.00 49.28 434 THR A C 1
ATOM 3507 O O . THR A 1 434 ? 23.810 42.286 -26.287 1.00 49.28 434 THR A O 1
ATOM 3510 N N . LEU A 1 435 ? 24.153 40.070 -26.369 1.00 49.44 435 LEU A N 1
ATOM 3511 C CA . LEU A 1 435 ? 23.543 39.875 -27.696 1.00 49.44 435 LEU A CA 1
ATOM 3512 C C . LEU A 1 435 ? 22.115 39.298 -27.671 1.00 49.44 435 LEU A C 1
ATOM 3514 O O . LEU A 1 435 ? 21.431 39.327 -28.696 1.00 49.44 435 LEU A O 1
ATOM 3518 N N . CYS A 1 436 ? 21.614 38.865 -26.507 1.00 45.62 436 CYS A N 1
ATOM 3519 C CA . CYS A 1 436 ? 20.268 38.291 -26.336 1.00 45.62 436 CYS A CA 1
ATOM 3520 C C . CYS A 1 436 ? 19.143 39.320 -26.089 1.00 45.62 436 CYS A C 1
ATOM 3522 O O . CYS A 1 436 ? 18.127 39.015 -25.468 1.00 45.62 436 CYS A O 1
ATOM 3524 N N . SER A 1 437 ? 19.274 40.532 -26.627 1.00 49.88 437 SER A N 1
ATOM 3525 C CA . SER A 1 437 ? 18.119 41.379 -26.942 1.00 49.88 437 SER A CA 1
ATOM 3526 C C . SER A 1 437 ? 17.886 41.256 -28.445 1.00 49.88 437 SER A C 1
ATOM 3528 O O . SER A 1 437 ? 18.452 42.016 -29.225 1.00 49.88 437 SER A O 1
ATOM 3530 N N . GLY A 1 438 ? 17.106 40.253 -28.869 1.00 52.84 438 GLY A N 1
ATOM 3531 C CA . GLY A 1 438 ? 16.947 39.868 -30.284 1.00 52.84 438 GLY A CA 1
ATOM 3532 C C . GLY A 1 438 ? 16.438 40.971 -31.226 1.00 52.84 438 GLY A C 1
ATOM 3533 O O . GLY A 1 438 ? 16.529 40.826 -32.440 1.00 52.84 438 GLY A O 1
ATOM 3534 N N . VAL A 1 439 ? 15.951 42.091 -30.685 1.00 54.09 439 VAL A N 1
ATOM 3535 C CA . VAL A 1 439 ? 15.589 43.290 -31.461 1.00 54.09 439 VAL A CA 1
ATOM 3536 C C . VAL A 1 439 ? 16.812 44.184 -31.713 1.00 54.09 439 VAL A C 1
ATOM 3538 O O . VAL A 1 439 ? 16.929 44.788 -32.776 1.00 54.09 439 VAL A O 1
ATOM 3541 N N . TYR A 1 440 ? 17.766 44.234 -30.779 1.00 52.53 440 TYR A N 1
ATOM 3542 C CA . TYR A 1 440 ? 18.981 45.042 -30.901 1.00 52.53 440 TYR A CA 1
ATOM 3543 C C . TYR A 1 440 ? 20.010 44.413 -31.847 1.00 52.53 440 TYR A C 1
ATOM 3545 O O . TYR A 1 440 ? 20.658 45.134 -32.600 1.00 52.53 440 TYR A O 1
ATOM 3553 N N . SER A 1 441 ? 20.138 43.084 -31.866 1.00 57.97 441 SER A N 1
ATOM 3554 C CA . SER A 1 441 ? 21.109 42.375 -32.713 1.00 57.97 441 SER A CA 1
ATOM 3555 C C . SER A 1 441 ? 20.757 42.455 -34.208 1.00 57.97 441 SER A C 1
ATOM 3557 O O . SER A 1 441 ? 21.653 42.649 -35.026 1.00 57.97 441 SER A O 1
ATOM 3559 N N . GLN A 1 442 ? 19.471 42.403 -34.582 1.00 58.88 442 GLN A N 1
ATOM 3560 C CA . GLN A 1 442 ? 19.047 42.589 -35.982 1.00 58.88 442 GLN A CA 1
ATOM 3561 C C . GLN A 1 442 ? 19.253 44.033 -36.466 1.00 58.88 442 GLN A C 1
ATOM 3563 O O . GLN A 1 442 ? 19.832 44.237 -37.532 1.00 58.88 442 GLN A O 1
ATOM 3568 N N . LEU A 1 443 ? 18.890 45.029 -35.648 1.00 59.72 443 LEU A N 1
ATOM 3569 C CA . LEU A 1 443 ? 19.134 46.445 -35.946 1.00 59.72 443 LEU A CA 1
ATOM 3570 C C . LEU A 1 443 ? 20.631 46.767 -36.060 1.00 59.72 443 LEU A C 1
ATOM 3572 O O . LEU A 1 443 ? 21.022 47.532 -36.937 1.00 59.72 443 LEU A O 1
ATOM 3576 N N . LEU A 1 444 ? 21.485 46.171 -35.220 1.00 62.16 444 LEU A N 1
ATOM 3577 C CA . LEU A 1 444 ? 22.935 46.379 -35.275 1.00 62.16 444 LEU A CA 1
ATOM 3578 C C . LEU A 1 444 ? 23.556 45.759 -36.539 1.00 62.16 444 LEU A C 1
ATOM 3580 O O . LEU A 1 444 ? 24.394 46.394 -37.176 1.00 62.16 444 LEU A O 1
ATOM 3584 N N . ILE A 1 445 ? 23.121 44.557 -36.938 1.00 66.62 445 ILE A N 1
ATOM 3585 C CA . ILE A 1 445 ? 23.583 43.889 -38.168 1.00 66.62 445 ILE A CA 1
ATOM 3586 C C . ILE A 1 445 ? 23.152 44.675 -39.415 1.00 66.62 445 ILE A C 1
ATOM 3588 O O . ILE A 1 445 ? 23.938 44.822 -40.353 1.00 66.62 445 ILE A O 1
ATOM 3592 N N . GLU A 1 446 ? 21.934 45.215 -39.430 1.00 69.06 446 GLU A N 1
ATOM 3593 C CA . GLU A 1 446 ? 21.413 46.002 -40.552 1.00 69.06 446 GLU A CA 1
ATOM 3594 C C . GLU A 1 446 ? 22.104 47.373 -40.659 1.00 69.06 446 GLU A C 1
ATOM 3596 O O . GLU A 1 446 ? 22.476 47.806 -41.751 1.00 69.06 446 GLU A O 1
ATOM 3601 N N . ASN A 1 447 ? 22.411 48.005 -39.523 1.00 64.69 447 ASN A N 1
ATOM 3602 C CA . ASN A 1 447 ? 23.168 49.257 -39.476 1.00 64.69 447 ASN A CA 1
ATOM 3603 C C . ASN A 1 447 ? 24.645 49.059 -39.889 1.00 64.69 447 ASN A C 1
ATOM 3605 O O . ASN A 1 447 ? 25.190 49.860 -40.649 1.00 64.69 447 ASN A O 1
ATOM 3609 N N . LEU A 1 448 ? 25.277 47.949 -39.482 1.00 67.00 448 LEU A N 1
ATOM 3610 C CA . LEU A 1 448 ? 26.636 47.583 -39.910 1.00 67.00 448 LEU A CA 1
ATOM 3611 C C . LEU A 1 448 ? 26.701 47.209 -41.401 1.00 67.00 448 LEU A C 1
ATOM 3613 O O . LEU A 1 448 ? 27.641 47.613 -42.085 1.00 67.00 448 LEU A O 1
ATOM 3617 N N . ARG A 1 449 ? 25.690 46.515 -41.950 1.00 65.94 449 ARG A N 1
ATOM 3618 C CA . ARG A 1 449 ? 25.578 46.272 -43.405 1.00 65.94 449 ARG A CA 1
ATOM 3619 C C . ARG A 1 449 ? 25.491 47.575 -44.199 1.00 65.94 449 ARG A C 1
ATOM 3621 O O . ARG A 1 449 ? 26.153 47.700 -45.228 1.00 65.94 449 ARG A O 1
ATOM 3628 N N . ASN A 1 450 ? 24.726 48.551 -43.711 1.00 65.38 450 ASN A N 1
ATOM 3629 C CA . ASN A 1 450 ? 24.594 49.856 -44.360 1.00 65.38 450 ASN A CA 1
ATOM 3630 C C . ASN A 1 450 ? 25.890 50.682 -44.301 1.00 65.38 450 ASN A C 1
ATOM 3632 O O . ASN A 1 450 ? 26.202 51.390 -45.255 1.00 65.38 450 ASN A O 1
ATOM 3636 N N . GLN A 1 451 ? 26.685 50.555 -43.234 1.00 62.88 451 GLN A N 1
ATOM 3637 C CA . GLN A 1 451 ? 28.004 51.195 -43.144 1.00 62.88 451 GLN A CA 1
ATOM 3638 C C . GLN A 1 451 ? 29.040 50.546 -44.078 1.00 62.88 451 GLN A C 1
ATOM 3640 O O . GLN A 1 451 ? 29.785 51.257 -44.748 1.00 62.88 451 GLN A O 1
ATOM 3645 N N . ILE A 1 452 ? 29.042 49.213 -44.196 1.00 61.72 452 ILE A N 1
ATOM 3646 C CA . ILE A 1 452 ? 29.961 48.464 -45.076 1.00 61.72 452 ILE A CA 1
ATOM 3647 C C . ILE A 1 452 ? 29.707 48.747 -46.569 1.00 61.72 452 ILE A C 1
ATOM 3649 O O . ILE A 1 452 ? 30.639 48.709 -47.374 1.00 61.72 452 ILE A O 1
ATOM 3653 N N . ASN A 1 453 ? 28.466 49.059 -46.951 1.00 63.34 453 ASN A N 1
ATOM 3654 C CA . ASN A 1 453 ? 28.120 49.413 -48.331 1.00 63.34 453 ASN A CA 1
ATOM 3655 C C . ASN A 1 453 ? 28.534 50.848 -48.723 1.00 63.34 453 ASN A C 1
ATOM 3657 O O . ASN A 1 453 ? 28.514 51.167 -49.909 1.00 63.34 453 ASN A O 1
ATOM 3661 N N . ASN A 1 454 ? 28.955 51.689 -47.765 1.00 58.97 454 ASN A N 1
ATOM 3662 C CA . ASN A 1 454 ? 29.169 53.126 -47.974 1.00 58.97 454 ASN A CA 1
ATOM 3663 C C . ASN A 1 454 ? 30.635 53.612 -48.011 1.00 58.97 454 ASN A C 1
ATOM 3665 O O . ASN A 1 454 ? 30.839 54.815 -48.161 1.00 58.97 454 ASN A O 1
ATOM 3669 N N . GLY A 1 455 ? 31.667 52.755 -47.976 1.00 53.44 455 GLY A N 1
ATOM 3670 C CA . GLY A 1 455 ? 32.987 53.202 -48.457 1.00 53.44 455 GLY A CA 1
ATOM 3671 C C . GLY A 1 455 ? 34.246 52.503 -47.941 1.00 53.44 455 GLY A C 1
ATOM 3672 O O . GLY A 1 455 ? 34.414 52.283 -46.751 1.00 53.44 455 GLY A O 1
ATOM 3673 N N . VAL A 1 456 ? 35.159 52.309 -48.903 1.00 51.50 456 VAL A N 1
ATOM 3674 C CA . VAL A 1 456 ? 36.600 51.978 -48.842 1.00 51.50 456 VAL A CA 1
ATOM 3675 C C . VAL A 1 456 ? 36.967 50.580 -48.333 1.00 51.50 456 VAL A C 1
ATOM 3677 O O . VAL A 1 456 ? 37.073 50.321 -47.148 1.00 51.50 456 VAL A O 1
ATOM 3680 N N . SER A 1 457 ? 37.250 49.708 -49.305 1.00 54.84 457 SER A N 1
ATOM 3681 C CA . SER A 1 457 ? 37.684 48.317 -49.161 1.00 54.84 457 SER A CA 1
ATOM 3682 C C . SER A 1 457 ? 39.111 48.191 -48.618 1.00 54.84 457 SER A C 1
ATOM 3684 O O . SER A 1 457 ? 40.081 48.382 -49.353 1.00 54.84 457 SER A O 1
ATOM 3686 N N . THR A 1 458 ? 39.237 47.771 -47.362 1.00 67.06 458 THR A N 1
ATOM 3687 C CA . THR A 1 458 ? 40.481 47.268 -46.766 1.00 67.06 458 THR A CA 1
ATOM 3688 C C . THR A 1 458 ? 40.347 45.787 -46.388 1.00 67.06 458 THR A C 1
ATOM 3690 O O . THR A 1 458 ? 39.247 45.277 -46.194 1.00 67.06 458 THR A O 1
ATOM 3693 N N . GLU A 1 459 ? 41.466 45.067 -46.246 1.00 68.88 459 GLU A N 1
ATOM 3694 C CA . GLU A 1 459 ? 41.511 43.650 -45.818 1.00 68.88 459 GLU A CA 1
ATOM 3695 C C . GLU A 1 459 ? 40.737 43.388 -44.504 1.00 68.88 459 GLU A C 1
ATOM 3697 O O . GLU A 1 459 ? 40.207 42.299 -44.270 1.00 68.88 459 GLU A O 1
ATOM 3702 N N . LYS A 1 460 ? 40.612 44.414 -43.651 1.00 68.00 460 LYS A N 1
ATOM 3703 C CA . LYS A 1 460 ? 39.816 44.365 -42.417 1.00 68.00 460 LYS A CA 1
ATOM 3704 C C . LYS A 1 460 ? 38.314 44.248 -42.697 1.00 68.00 460 LYS A C 1
ATOM 3706 O O . LYS A 1 460 ? 37.630 43.529 -41.972 1.00 68.00 460 LYS A O 1
ATOM 3711 N N . ASP A 1 461 ? 37.817 44.854 -43.773 1.00 66.25 461 ASP A N 1
ATOM 3712 C CA . ASP A 1 461 ? 36.405 44.770 -44.169 1.00 66.25 461 ASP A CA 1
ATOM 3713 C C . ASP A 1 461 ? 36.053 43.402 -44.747 1.00 66.25 461 ASP A C 1
ATOM 3715 O O . ASP A 1 461 ? 34.901 42.978 -44.681 1.00 66.25 461 ASP A O 1
ATOM 3719 N N . GLN A 1 462 ? 37.030 42.691 -45.314 1.00 75.12 462 GLN A N 1
ATOM 3720 C CA . GLN A 1 462 ? 36.825 41.317 -45.762 1.00 75.12 462 GLN A CA 1
ATOM 3721 C C . GLN A 1 462 ? 36.710 40.358 -44.572 1.00 75.12 462 GLN A C 1
ATOM 3723 O O . GLN A 1 462 ? 35.735 39.614 -44.493 1.00 75.12 462 GLN A O 1
ATOM 3728 N N . LYS A 1 463 ? 37.612 40.457 -43.586 1.00 75.69 463 LYS A N 1
ATOM 3729 C CA . LYS A 1 463 ? 37.516 39.676 -42.337 1.00 75.69 463 LYS A CA 1
ATOM 3730 C C . LYS A 1 463 ? 36.229 39.980 -41.563 1.00 75.69 463 LYS A C 1
ATOM 3732 O O . LYS A 1 463 ? 35.611 39.069 -41.017 1.00 75.69 463 LYS A O 1
ATOM 3737 N N . LEU A 1 464 ? 35.786 41.241 -41.551 1.00 76.19 464 LEU A N 1
ATOM 3738 C CA . LEU A 1 464 ? 34.513 41.624 -40.936 1.00 76.19 464 LEU A CA 1
ATOM 3739 C C . LEU A 1 464 ? 33.310 41.042 -41.692 1.00 76.19 464 LEU A C 1
ATOM 3741 O O . LEU A 1 464 ? 32.380 40.552 -41.057 1.00 76.19 464 LEU A O 1
ATOM 3745 N N . ARG A 1 465 ? 33.329 41.041 -43.032 1.00 75.56 465 ARG A N 1
ATOM 3746 C CA . ARG A 1 465 ? 32.287 40.398 -43.852 1.00 75.56 465 ARG A CA 1
ATOM 3747 C C . ARG A 1 465 ? 32.215 38.892 -43.611 1.00 75.56 465 ARG A C 1
ATOM 3749 O O . ARG A 1 465 ? 31.116 38.377 -43.428 1.00 75.56 465 ARG A O 1
ATOM 3756 N N . GLU A 1 466 ? 33.356 38.209 -43.548 1.00 78.00 466 GLU A N 1
ATOM 3757 C CA . GLU A 1 466 ? 33.428 36.776 -43.235 1.00 78.00 466 GLU A CA 1
ATOM 3758 C C . GLU A 1 466 ? 32.890 36.477 -41.831 1.00 78.00 466 GLU A C 1
ATOM 3760 O O . GLU A 1 466 ? 32.100 35.548 -41.656 1.00 78.00 466 GLU A O 1
ATOM 3765 N N . HIS A 1 467 ? 33.247 37.296 -40.836 1.00 76.00 467 HIS A N 1
ATOM 3766 C CA . HIS A 1 467 ? 32.730 37.144 -39.478 1.00 76.00 467 HIS A CA 1
ATOM 3767 C C . HIS A 1 467 ? 31.217 37.383 -39.417 1.00 76.00 467 HIS A C 1
ATOM 3769 O O . HIS A 1 467 ? 30.496 36.542 -38.892 1.00 76.00 467 HIS A O 1
ATOM 3775 N N . LEU A 1 468 ? 30.710 38.457 -40.032 1.00 78.62 468 LEU A N 1
ATOM 3776 C CA . LEU A 1 468 ? 29.272 38.734 -40.101 1.00 78.62 468 LEU A CA 1
ATOM 3777 C C . LEU A 1 468 ? 28.507 37.625 -40.826 1.00 78.62 468 LEU A C 1
ATOM 3779 O O . LEU A 1 468 ? 27.405 37.271 -40.409 1.00 78.62 468 LEU A O 1
ATOM 3783 N N . GLN A 1 469 ? 29.071 37.061 -41.894 1.00 82.50 469 GLN A N 1
ATOM 3784 C CA . GLN A 1 469 ? 28.465 35.941 -42.604 1.00 82.50 469 GLN A CA 1
ATOM 3785 C C . GLN A 1 469 ? 28.417 34.692 -41.718 1.00 82.50 469 GLN A C 1
ATOM 3787 O O . GLN A 1 469 ? 27.361 34.070 -41.616 1.00 82.50 469 GLN A O 1
ATOM 3792 N N . LYS A 1 470 ? 29.511 34.376 -41.016 1.00 84.81 470 LYS A N 1
ATOM 3793 C CA . LYS A 1 470 ? 29.566 33.268 -40.056 1.00 84.81 470 LYS A CA 1
ATOM 3794 C C . LYS A 1 470 ? 28.543 33.443 -38.929 1.00 84.81 470 LYS A C 1
ATOM 3796 O O . LYS A 1 470 ? 27.739 32.545 -38.707 1.00 84.81 470 LYS A O 1
ATOM 3801 N N . THR A 1 471 ? 28.495 34.614 -38.295 1.00 78.12 471 THR A N 1
ATOM 3802 C CA . THR A 1 471 ? 27.527 34.910 -37.229 1.00 78.12 471 THR A CA 1
ATOM 3803 C C . THR A 1 471 ? 26.088 34.887 -37.747 1.00 78.12 471 THR A C 1
ATOM 3805 O O . THR A 1 471 ? 25.191 34.432 -37.048 1.00 78.12 471 THR A O 1
ATOM 3808 N N . THR A 1 472 ? 25.840 35.314 -38.991 1.00 81.50 472 THR A N 1
ATOM 3809 C CA . THR A 1 472 ? 24.502 35.215 -39.605 1.00 81.50 472 THR A CA 1
ATOM 3810 C C . THR A 1 472 ? 24.069 33.755 -39.750 1.00 81.50 472 THR A C 1
ATOM 3812 O O . THR A 1 472 ? 22.924 33.433 -39.440 1.00 81.50 472 THR A O 1
ATOM 3815 N N . VAL A 1 473 ? 24.974 32.870 -40.184 1.00 87.62 473 VAL A N 1
ATOM 3816 C CA . VAL A 1 473 ? 24.701 31.428 -40.289 1.00 87.62 473 VAL A CA 1
ATOM 3817 C C . VAL A 1 473 ? 24.464 30.818 -38.907 1.00 87.62 473 VAL A C 1
ATOM 3819 O O . VAL A 1 473 ? 23.506 30.076 -38.728 1.00 87.62 473 VAL A O 1
ATOM 3822 N N . GLU A 1 474 ? 25.269 31.170 -37.906 1.00 84.00 474 GLU A N 1
ATOM 3823 C CA . GLU A 1 474 ? 25.083 30.692 -36.529 1.00 84.00 474 GLU A CA 1
ATOM 3824 C C . GLU A 1 474 ? 23.733 31.145 -35.945 1.00 84.00 474 GLU A C 1
ATOM 3826 O O . GLU A 1 474 ? 23.007 30.333 -35.373 1.00 84.00 474 GLU A O 1
ATOM 3831 N N . ILE A 1 475 ? 23.330 32.402 -36.168 1.00 80.50 475 ILE A N 1
ATOM 3832 C CA . ILE A 1 475 ? 22.002 32.908 -35.780 1.00 80.50 475 ILE A CA 1
ATOM 3833 C C . ILE A 1 475 ? 20.886 32.141 -36.505 1.00 80.50 475 ILE A C 1
ATOM 3835 O O . ILE A 1 475 ? 19.859 31.834 -35.897 1.00 80.50 475 ILE A O 1
ATOM 3839 N N . GLN A 1 476 ? 21.061 31.799 -37.784 1.00 85.75 476 GLN A N 1
ATOM 3840 C CA . GLN A 1 476 ? 20.087 30.982 -38.515 1.00 85.75 476 GLN A CA 1
ATOM 3841 C C . GLN A 1 476 ? 19.966 29.578 -37.913 1.00 85.75 476 GLN A C 1
ATOM 3843 O O . GLN A 1 476 ? 18.857 29.147 -37.612 1.00 85.75 476 GLN A O 1
ATOM 3848 N N . VAL A 1 477 ? 21.084 28.914 -37.614 1.00 88.56 477 VAL A N 1
ATOM 3849 C CA . VAL A 1 477 ? 21.083 27.587 -36.976 1.00 88.56 477 VAL A CA 1
ATOM 3850 C C . VAL A 1 477 ? 20.395 27.632 -35.610 1.00 88.56 477 VAL A C 1
ATOM 3852 O O . VAL A 1 477 ? 19.552 26.787 -35.312 1.00 88.56 477 VAL A O 1
ATOM 3855 N N . VAL A 1 478 ? 20.691 28.641 -34.786 1.00 83.06 478 VAL A N 1
ATOM 3856 C CA . VAL A 1 478 ? 20.059 28.791 -33.466 1.00 83.06 478 VAL A CA 1
ATOM 3857 C C . VAL A 1 478 ? 18.566 29.107 -33.591 1.00 83.06 478 VAL A C 1
ATOM 3859 O O . VAL A 1 478 ? 17.762 28.593 -32.814 1.00 83.06 478 VAL A O 1
ATOM 3862 N N . THR A 1 479 ? 18.154 29.916 -34.572 1.00 80.88 479 THR A N 1
ATOM 3863 C CA . THR A 1 479 ? 16.724 30.198 -34.791 1.00 80.88 479 THR A CA 1
ATOM 3864 C C . THR A 1 479 ? 15.968 28.971 -35.309 1.00 80.88 479 THR A C 1
ATOM 3866 O O . THR A 1 479 ? 14.849 28.726 -34.851 1.00 80.88 479 THR A O 1
ATOM 3869 N N . GLU A 1 480 ? 16.579 28.148 -36.164 1.00 88.12 480 GLU A N 1
ATOM 3870 C CA . GLU A 1 480 ? 16.031 26.857 -36.594 1.00 88.12 480 GLU A CA 1
ATOM 3871 C C . GLU A 1 480 ? 15.901 25.878 -35.422 1.00 88.12 480 GLU A C 1
ATOM 3873 O O . GLU A 1 480 ? 14.808 25.354 -35.193 1.00 88.12 480 GLU A O 1
ATOM 3878 N N . GLN A 1 481 ? 16.948 25.712 -34.606 1.00 86.44 481 GLN A N 1
ATOM 3879 C CA . GLN A 1 481 ? 16.911 24.878 -33.397 1.00 86.44 481 GLN A CA 1
ATOM 3880 C C . GLN A 1 481 ? 15.841 25.348 -32.404 1.00 86.44 481 GLN A C 1
ATOM 3882 O O . GLN A 1 481 ? 15.075 24.542 -31.875 1.00 86.44 481 GLN A O 1
ATOM 3887 N N . ALA A 1 482 ? 15.727 26.660 -32.180 1.00 81.19 482 ALA A N 1
ATOM 3888 C CA . ALA A 1 482 ? 14.681 27.224 -31.333 1.00 81.19 482 ALA A CA 1
ATOM 3889 C C . ALA A 1 482 ? 13.275 26.976 -31.906 1.00 81.19 482 ALA A C 1
ATOM 3891 O O . ALA A 1 482 ? 12.326 26.771 -31.145 1.00 81.19 482 ALA A O 1
ATOM 3892 N N . SER A 1 483 ? 13.120 26.985 -33.234 1.00 88.00 483 SER A N 1
ATOM 3893 C CA . SER A 1 483 ? 11.853 26.655 -33.890 1.00 88.00 483 SER A CA 1
ATOM 3894 C C . SER A 1 483 ? 11.490 25.176 -33.726 1.00 88.00 483 SER A C 1
ATOM 3896 O O . SER A 1 483 ? 10.327 24.869 -33.460 1.00 88.00 483 SER A O 1
ATOM 3898 N N . GLU A 1 484 ? 12.474 24.277 -33.794 1.00 90.31 484 GLU A N 1
ATOM 3899 C CA . GLU A 1 484 ? 12.279 22.835 -33.641 1.00 90.31 484 GLU A CA 1
ATOM 3900 C C . GLU A 1 484 ? 11.903 22.480 -32.198 1.00 90.31 484 GLU A C 1
ATOM 3902 O O . GLU A 1 484 ? 10.864 21.861 -31.969 1.00 90.31 484 GLU A O 1
ATOM 3907 N N . MET A 1 485 ? 12.619 23.028 -31.207 1.00 83.81 485 MET A N 1
ATOM 3908 C CA . MET A 1 485 ? 12.256 22.877 -29.791 1.00 83.81 485 MET A CA 1
ATOM 3909 C C . MET A 1 485 ? 10.841 23.398 -29.490 1.00 83.81 485 MET A C 1
ATOM 3911 O O . MET A 1 485 ? 10.115 22.823 -28.679 1.00 83.81 485 MET A O 1
ATOM 3915 N N . ARG A 1 486 ? 10.393 24.481 -30.145 1.00 86.50 486 ARG A N 1
ATOM 3916 C CA . ARG A 1 486 ? 9.008 24.971 -29.995 1.00 86.50 486 ARG A CA 1
ATOM 3917 C C . ARG A 1 486 ? 7.982 23.995 -30.575 1.00 86.50 486 ARG A C 1
ATOM 3919 O O . ARG A 1 486 ? 6.896 23.868 -29.999 1.00 86.50 486 ARG A O 1
ATOM 3926 N N . LYS A 1 487 ? 8.292 23.308 -31.680 1.00 90.69 487 LYS A N 1
ATOM 3927 C CA . LYS A 1 487 ? 7.424 22.256 -32.235 1.00 90.69 487 LYS A CA 1
ATOM 3928 C C . LYS A 1 487 ? 7.351 21.062 -31.288 1.00 90.69 487 LYS A C 1
ATOM 3930 O O . LYS A 1 487 ? 6.240 20.652 -30.961 1.00 90.69 487 LYS A O 1
ATOM 3935 N N . GLU A 1 488 ? 8.484 20.577 -30.785 1.00 88.31 488 GLU A N 1
ATOM 3936 C CA . GLU A 1 488 ? 8.540 19.481 -29.804 1.00 88.31 488 GLU A CA 1
ATOM 3937 C C . GLU A 1 488 ? 7.756 19.821 -28.530 1.00 88.31 488 GLU A C 1
ATOM 3939 O O . GLU A 1 488 ? 6.900 19.053 -28.092 1.00 88.31 488 GLU A O 1
ATOM 3944 N N . LEU A 1 489 ? 7.940 21.027 -27.977 1.00 84.69 489 LEU A N 1
ATOM 3945 C CA . LEU A 1 489 ? 7.159 21.498 -26.827 1.00 84.69 489 LEU A CA 1
ATOM 3946 C C . LEU A 1 489 ? 5.653 21.527 -27.114 1.00 84.69 489 LEU A C 1
ATOM 3948 O O . LEU A 1 489 ? 4.846 21.230 -26.231 1.00 84.69 489 LEU A O 1
ATOM 3952 N N . THR A 1 490 ? 5.255 21.878 -28.337 1.00 89.25 490 THR A N 1
ATOM 3953 C CA . THR A 1 490 ? 3.844 21.864 -28.744 1.00 89.25 490 THR A CA 1
ATOM 3954 C C . THR A 1 490 ? 3.318 20.430 -28.847 1.00 89.25 490 THR A C 1
ATOM 3956 O O . THR A 1 490 ? 2.237 20.158 -28.326 1.00 89.25 490 THR A O 1
ATOM 3959 N N . GLN A 1 491 ? 4.098 19.505 -29.417 1.00 89.12 491 GLN A N 1
ATOM 3960 C CA . GLN A 1 491 ? 3.765 18.077 -29.496 1.00 89.12 491 GLN A CA 1
ATOM 3961 C C . GLN A 1 491 ? 3.622 17.439 -28.105 1.00 89.12 491 GLN A C 1
ATOM 3963 O O . GLN A 1 491 ? 2.651 16.726 -27.841 1.00 89.12 491 GLN A O 1
ATOM 3968 N N . HIS A 1 492 ? 4.530 17.747 -27.174 1.00 84.81 492 HIS A N 1
ATOM 3969 C CA . HIS A 1 492 ? 4.432 17.279 -25.792 1.00 84.81 492 HIS A CA 1
ATOM 3970 C C . HIS A 1 492 ? 3.200 17.840 -25.079 1.00 84.81 492 HIS A C 1
ATOM 3972 O O . HIS A 1 492 ? 2.506 17.097 -24.387 1.00 84.81 492 HIS A O 1
ATOM 3978 N N . ARG A 1 493 ? 2.864 19.122 -25.280 1.00 86.75 493 ARG A N 1
ATOM 3979 C CA . ARG A 1 493 ? 1.637 19.714 -24.721 1.00 86.75 493 ARG A CA 1
ATOM 3980 C C . ARG A 1 493 ? 0.375 19.044 -25.260 1.00 86.75 493 ARG A C 1
ATOM 3982 O O . ARG A 1 493 ? -0.531 18.769 -24.475 1.00 86.75 493 ARG A O 1
ATOM 3989 N N . THR A 1 494 ? 0.314 18.755 -26.561 1.00 89.88 494 THR A N 1
ATOM 3990 C CA . THR A 1 494 ? -0.820 18.021 -27.145 1.00 89.88 494 THR A CA 1
ATOM 3991 C C . THR A 1 494 ? -0.905 16.597 -26.608 1.00 89.88 494 THR A C 1
ATOM 3993 O O . THR A 1 494 ? -1.985 16.161 -26.229 1.00 89.88 494 THR A O 1
ATOM 3996 N N . PHE A 1 495 ? 0.227 15.904 -26.463 1.00 87.38 495 PHE A N 1
ATOM 3997 C CA . PHE A 1 495 ? 0.261 14.554 -25.903 1.00 87.38 495 PHE A CA 1
ATOM 3998 C C . PHE A 1 495 ? -0.206 14.514 -24.440 1.00 87.38 495 PHE A C 1
ATOM 4000 O O . PHE A 1 495 ? -1.016 13.666 -24.076 1.00 87.38 495 PHE A O 1
ATOM 4007 N N . ILE A 1 496 ? 0.260 15.451 -23.604 1.00 83.88 496 ILE A N 1
ATOM 4008 C CA . ILE A 1 496 ? -0.176 15.565 -22.203 1.00 83.88 496 ILE A CA 1
ATOM 4009 C C . ILE A 1 496 ? -1.692 15.770 -22.134 1.00 83.88 496 ILE A C 1
ATOM 4011 O O . ILE A 1 496 ? -2.358 15.101 -21.343 1.00 83.88 496 ILE A O 1
ATOM 4015 N N . LYS A 1 497 ? -2.240 16.644 -22.985 1.00 91.31 497 LYS A N 1
ATOM 4016 C CA . LYS A 1 497 ? -3.681 16.894 -23.054 1.00 91.31 497 LYS A CA 1
ATOM 4017 C C . LYS A 1 497 ? -4.462 15.643 -23.476 1.00 91.31 497 LYS A C 1
ATOM 4019 O O . LYS A 1 497 ? -5.426 15.286 -22.811 1.00 91.31 497 LYS A O 1
ATOM 4024 N N . ASP A 1 498 ? -4.000 14.919 -24.494 1.00 89.88 498 ASP A N 1
ATOM 4025 C CA . ASP A 1 498 ? -4.634 13.671 -24.941 1.00 89.88 498 ASP A CA 1
ATOM 4026 C C . ASP A 1 498 ? -4.631 12.585 -23.852 1.00 89.88 498 ASP A C 1
ATOM 4028 O O . ASP A 1 498 ? -5.580 11.806 -23.731 1.00 89.88 498 ASP A O 1
ATOM 4032 N N . VAL A 1 499 ? -3.556 12.499 -23.060 1.00 84.12 499 VAL A N 1
ATOM 4033 C CA . VAL A 1 499 ? -3.479 11.578 -21.918 1.00 84.12 499 VAL A CA 1
ATOM 4034 C C . VAL A 1 499 ? -4.457 11.997 -20.819 1.00 84.12 499 VAL A C 1
ATOM 4036 O O . VAL A 1 499 ? -5.160 11.136 -20.291 1.00 84.12 499 VAL A O 1
ATOM 4039 N N . GLN A 1 500 ? -4.550 13.294 -20.505 1.00 84.25 500 GLN A N 1
ATOM 4040 C CA . GLN A 1 500 ? -5.521 13.824 -19.540 1.00 84.25 500 GLN A CA 1
ATOM 4041 C C . GLN A 1 500 ? -6.964 13.530 -19.973 1.00 84.25 500 GLN A C 1
ATOM 4043 O O . GLN A 1 500 ? -7.713 12.930 -19.203 1.00 84.25 500 GLN A O 1
ATOM 4048 N N . ASP A 1 501 ? -7.318 13.815 -21.228 1.00 90.44 501 ASP A N 1
ATOM 4049 C CA . ASP A 1 501 ? -8.660 13.571 -21.771 1.00 90.44 501 ASP A CA 1
ATOM 4050 C C . ASP A 1 501 ? -9.028 12.070 -21.747 1.00 90.44 501 ASP A C 1
ATOM 4052 O O . ASP A 1 501 ? -10.169 11.691 -21.448 1.00 90.44 501 ASP A O 1
ATOM 4056 N N . LYS A 1 502 ? -8.058 11.176 -22.007 1.00 89.44 502 LYS A N 1
ATOM 4057 C CA . LYS A 1 502 ? -8.246 9.717 -21.880 1.00 89.44 502 LYS A CA 1
ATOM 4058 C C . LYS A 1 502 ? -8.474 9.293 -20.430 1.00 89.44 502 LYS A C 1
ATOM 4060 O O . LYS A 1 502 ? -9.377 8.494 -20.178 1.00 89.44 502 LYS A O 1
ATOM 4065 N N . CYS A 1 503 ? -7.689 9.819 -19.492 1.00 81.06 503 CYS A N 1
ATOM 4066 C CA . CYS A 1 503 ? -7.861 9.553 -18.065 1.00 81.06 503 CYS A CA 1
ATOM 4067 C C . CYS A 1 503 ? -9.241 10.012 -17.576 1.00 81.06 503 CYS A C 1
ATOM 4069 O O . CYS A 1 503 ? -9.953 9.224 -16.954 1.00 81.06 503 CYS A O 1
ATOM 4071 N N . ASP A 1 504 ? -9.665 11.226 -17.929 1.00 88.19 504 ASP A N 1
ATOM 4072 C CA . ASP A 1 504 ? -10.973 11.769 -17.548 1.00 88.19 504 ASP A CA 1
ATOM 4073 C C . ASP A 1 504 ? -12.126 10.946 -18.135 1.00 88.19 504 ASP A C 1
ATOM 4075 O O . ASP A 1 504 ? -13.113 10.653 -17.452 1.00 88.19 504 ASP A O 1
ATOM 4079 N N . THR A 1 505 ? -11.978 10.482 -19.379 1.00 92.06 505 THR A N 1
ATOM 4080 C CA . THR A 1 505 ? -12.955 9.595 -20.023 1.00 92.06 505 THR A CA 1
ATOM 4081 C C . THR A 1 505 ? -13.096 8.263 -19.276 1.00 92.06 505 THR A C 1
ATOM 4083 O O . THR A 1 505 ? -14.217 7.790 -19.065 1.00 92.06 505 THR A O 1
ATOM 4086 N N . GLU A 1 506 ? -11.990 7.646 -18.852 1.00 87.75 506 GLU A N 1
ATOM 4087 C CA . GLU A 1 506 ? -12.023 6.402 -18.069 1.00 87.75 506 GLU A CA 1
ATOM 4088 C C . GLU A 1 506 ? -12.598 6.622 -16.662 1.00 87.75 506 GLU A C 1
ATOM 4090 O O . GLU A 1 506 ? -13.437 5.838 -16.210 1.00 87.75 506 GLU A O 1
ATOM 4095 N N . VAL A 1 507 ? -12.261 7.733 -15.999 1.00 87.19 507 VAL A N 1
ATOM 4096 C CA . VAL A 1 507 ? -12.862 8.114 -14.708 1.00 87.19 507 VAL A CA 1
ATOM 4097 C C . VAL A 1 507 ? -14.378 8.294 -14.840 1.00 87.19 507 VAL A C 1
ATOM 4099 O O . VAL A 1 507 ? -15.139 7.796 -14.004 1.00 87.19 507 VAL A O 1
ATOM 4102 N N . MET A 1 508 ? -14.857 8.938 -15.910 1.00 89.75 508 MET A N 1
ATOM 4103 C CA . MET A 1 508 ? -16.293 9.069 -16.174 1.00 89.75 508 MET A CA 1
ATOM 4104 C C . MET A 1 508 ? -16.979 7.717 -16.412 1.00 89.75 508 MET A C 1
ATOM 4106 O O . MET A 1 508 ? -18.094 7.509 -15.919 1.00 89.75 508 MET A O 1
ATOM 4110 N N . LYS A 1 509 ? -16.335 6.779 -17.122 1.00 91.88 509 LYS A N 1
ATOM 4111 C CA . LYS A 1 509 ? -16.860 5.413 -17.302 1.00 91.88 509 LYS A CA 1
ATOM 4112 C C . LYS A 1 509 ? -16.977 4.682 -15.968 1.00 91.88 509 LYS A C 1
ATOM 4114 O O . LYS A 1 509 ? -18.051 4.162 -15.671 1.00 91.88 509 LYS A O 1
ATOM 4119 N N . ILE A 1 510 ? -15.930 4.713 -15.143 1.00 87.56 510 ILE A N 1
ATOM 4120 C CA . ILE A 1 510 ? -15.930 4.082 -13.816 1.00 87.56 510 ILE A CA 1
ATOM 4121 C C . ILE A 1 510 ? -17.033 4.684 -12.944 1.00 87.56 510 ILE A C 1
ATOM 4123 O O . ILE A 1 510 ? -17.826 3.946 -12.367 1.00 87.56 510 ILE A O 1
ATOM 4127 N N . ASN A 1 511 ? -17.167 6.012 -12.899 1.00 87.31 511 ASN A N 1
ATOM 4128 C CA . ASN A 1 511 ? -18.231 6.668 -12.134 1.00 87.31 511 ASN A CA 1
ATOM 4129 C C . ASN A 1 511 ? -19.633 6.264 -12.611 1.00 87.31 511 ASN A C 1
ATOM 4131 O O . ASN A 1 511 ? -20.538 6.059 -11.797 1.00 87.31 511 ASN A O 1
ATOM 4135 N N . LYS A 1 512 ? -19.825 6.102 -13.925 1.00 92.75 512 LYS A N 1
ATOM 4136 C CA . LYS A 1 512 ? -21.085 5.614 -14.495 1.00 92.75 512 LYS A CA 1
ATOM 4137 C C . LYS A 1 512 ? -21.369 4.164 -14.096 1.00 92.75 512 LYS A C 1
ATOM 4139 O O . LYS A 1 512 ? -22.504 3.857 -13.731 1.00 92.75 512 LYS A O 1
ATOM 4144 N N . GLU A 1 513 ? -20.363 3.293 -14.125 1.00 89.19 513 GLU A N 1
ATOM 4145 C CA . GLU A 1 513 ? -20.485 1.901 -13.680 1.00 89.19 513 GLU A CA 1
ATOM 4146 C C . GLU A 1 513 ? -20.769 1.808 -12.181 1.00 89.19 513 GLU A C 1
ATOM 4148 O O . GLU A 1 513 ? -21.685 1.094 -11.779 1.00 89.19 513 GLU A O 1
ATOM 4153 N N . VAL A 1 514 ? -20.055 2.573 -11.352 1.00 87.56 514 VAL A N 1
ATOM 4154 C CA . VAL A 1 514 ? -20.298 2.660 -9.905 1.00 87.56 514 VAL A CA 1
ATOM 4155 C C . VAL A 1 514 ? -21.735 3.101 -9.646 1.00 87.56 514 VAL A C 1
ATOM 4157 O O . VAL A 1 514 ? -22.446 2.433 -8.897 1.00 87.56 514 VAL A O 1
ATOM 4160 N N . LYS A 1 515 ? -22.211 4.158 -10.316 1.00 90.25 515 LYS A N 1
ATOM 4161 C CA . LYS A 1 515 ? -23.603 4.616 -10.199 1.00 90.25 515 LYS A CA 1
ATOM 4162 C C . LYS A 1 515 ? -24.595 3.524 -10.607 1.00 90.25 515 LYS A C 1
ATOM 4164 O O . LYS A 1 515 ? -25.576 3.299 -9.906 1.00 90.25 515 LYS A O 1
ATOM 4169 N N . GLN A 1 516 ? -24.319 2.797 -11.691 1.00 90.94 516 GLN A N 1
ATOM 4170 C CA . GLN A 1 516 ? -25.144 1.669 -12.121 1.00 90.94 516 GLN A CA 1
ATOM 4171 C C . GLN A 1 516 ? -25.170 0.541 -11.080 1.00 90.94 516 GLN A C 1
ATOM 4173 O O . GLN A 1 516 ? -26.243 0.012 -10.796 1.00 90.94 516 GLN A O 1
ATOM 4178 N N . TRP A 1 517 ? -24.028 0.176 -10.495 1.00 87.88 517 TRP A N 1
ATOM 4179 C CA . TRP A 1 517 ? -23.953 -0.833 -9.436 1.00 87.88 517 TRP A CA 1
ATOM 4180 C C . TRP A 1 517 ? -24.694 -0.398 -8.175 1.00 87.88 517 TRP A C 1
ATOM 4182 O O . TRP A 1 517 ? -25.418 -1.207 -7.598 1.00 87.88 517 TRP A O 1
ATOM 4192 N N . PHE A 1 518 ? -24.584 0.874 -7.795 1.00 85.56 518 PHE A N 1
ATOM 4193 C CA . PHE A 1 518 ? -25.353 1.450 -6.694 1.00 85.56 518 PHE A CA 1
ATOM 4194 C C . PHE A 1 518 ? -26.860 1.333 -6.939 1.00 85.56 518 PHE A C 1
ATOM 4196 O O . PHE A 1 518 ? -27.562 0.799 -6.085 1.00 85.56 518 PHE A O 1
ATOM 4203 N N . THR A 1 519 ? -27.347 1.723 -8.120 1.00 90.00 519 THR A N 1
ATOM 4204 C CA . THR A 1 519 ? -28.758 1.563 -8.517 1.00 90.00 519 THR A CA 1
ATOM 4205 C C . THR A 1 519 ? -29.184 0.091 -8.536 1.00 90.00 519 THR A C 1
ATOM 4207 O O . THR A 1 519 ? -30.270 -0.263 -8.090 1.00 90.00 519 THR A O 1
ATOM 4210 N N . LEU A 1 520 ? -28.344 -0.822 -9.035 1.00 87.75 520 LEU A N 1
ATOM 4211 C CA . LEU A 1 520 ? -28.658 -2.255 -9.014 1.00 87.75 520 LEU A CA 1
ATOM 4212 C C . LEU A 1 520 ? -28.744 -2.806 -7.586 1.00 87.75 520 LEU A C 1
ATOM 4214 O O . LEU A 1 520 ? -29.593 -3.656 -7.319 1.00 87.75 520 LEU A O 1
ATOM 4218 N N . TYR A 1 521 ? -27.884 -2.342 -6.684 1.00 84.31 521 TYR A N 1
ATOM 4219 C CA . TYR A 1 521 ? -27.861 -2.800 -5.304 1.00 84.31 521 TYR A CA 1
ATOM 4220 C C . TYR A 1 521 ? -29.025 -2.214 -4.498 1.00 84.31 521 TYR A C 1
ATOM 4222 O O . TYR A 1 521 ? -29.881 -2.967 -4.038 1.00 84.31 521 TYR A O 1
ATOM 4230 N N . TYR A 1 522 ? -29.100 -0.888 -4.380 1.00 85.25 522 TYR A N 1
ATOM 4231 C CA . TYR A 1 522 ? -30.080 -0.217 -3.526 1.00 85.25 522 TYR A CA 1
ATOM 4232 C C . TYR A 1 522 ? -31.488 -0.202 -4.117 1.00 85.25 522 TYR A C 1
ATOM 4234 O O . TYR A 1 522 ? -32.433 -0.432 -3.378 1.00 85.25 522 TYR A O 1
ATOM 4242 N N . ASP A 1 523 ? -31.649 -0.020 -5.430 1.00 87.94 523 ASP A N 1
ATOM 4243 C CA . ASP A 1 523 ? -32.997 0.130 -6.004 1.00 87.94 523 ASP A CA 1
ATOM 4244 C C . ASP A 1 523 ? -33.602 -1.208 -6.446 1.00 87.94 523 ASP A C 1
ATOM 4246 O O . ASP A 1 523 ? -34.810 -1.308 -6.656 1.00 87.94 523 ASP A O 1
ATOM 4250 N N . LYS A 1 524 ? -32.780 -2.252 -6.637 1.00 83.69 524 LYS A N 1
ATOM 4251 C CA . LYS A 1 524 ? -33.266 -3.560 -7.117 1.00 83.69 524 LYS A CA 1
ATOM 4252 C C . LYS A 1 524 ? -32.979 -4.711 -6.175 1.00 83.69 524 LYS A C 1
ATOM 4254 O O . LYS A 1 524 ? -33.874 -5.522 -5.961 1.00 83.69 524 LYS A O 1
ATOM 4259 N N . ALA A 1 525 ? -31.753 -4.850 -5.677 1.00 79.88 525 ALA A N 1
ATOM 4260 C CA . ALA A 1 525 ? -31.397 -6.002 -4.854 1.00 79.88 525 ALA A CA 1
ATOM 4261 C C . ALA A 1 525 ? -31.979 -5.881 -3.442 1.00 79.88 525 ALA A C 1
ATOM 4263 O O . ALA A 1 525 ? -32.623 -6.824 -2.998 1.00 79.88 525 ALA A O 1
ATOM 4264 N N . VAL A 1 526 ? -31.822 -4.727 -2.785 1.00 81.62 526 VAL A N 1
ATOM 4265 C CA . VAL A 1 526 ? -32.320 -4.494 -1.419 1.00 81.62 526 VAL A CA 1
ATOM 4266 C C . VAL A 1 526 ? -33.849 -4.658 -1.335 1.00 81.62 526 VAL A C 1
ATOM 4268 O O . VAL A 1 526 ? -34.274 -5.567 -0.626 1.00 81.62 526 VAL A O 1
ATOM 4271 N N . PRO A 1 527 ? -34.680 -3.970 -2.147 1.00 82.25 527 PRO A N 1
ATOM 4272 C CA . PRO A 1 527 ? -36.132 -4.167 -2.124 1.00 82.25 527 PRO A CA 1
ATOM 4273 C C . PRO A 1 527 ? -36.554 -5.595 -2.473 1.00 82.25 527 PRO A C 1
ATOM 4275 O O . PRO A 1 527 ? -37.547 -6.116 -1.969 1.00 82.25 527 PRO A O 1
ATOM 4278 N N . LYS A 1 528 ? -35.806 -6.275 -3.352 1.00 79.81 528 LYS A N 1
ATOM 4279 C CA . LYS A 1 528 ? -36.092 -7.670 -3.695 1.00 79.81 528 LYS A CA 1
ATOM 4280 C C . LYS A 1 528 ? -35.789 -8.616 -2.533 1.00 79.81 528 LYS A C 1
ATOM 4282 O O . LYS A 1 528 ? -36.518 -9.580 -2.345 1.00 79.81 528 LYS A O 1
ATOM 4287 N N . VAL A 1 529 ? -34.725 -8.366 -1.775 1.00 72.44 529 VAL A N 1
ATOM 4288 C CA . VAL A 1 529 ? -34.412 -9.136 -0.566 1.00 72.44 529 VAL A CA 1
ATOM 4289 C C . VAL A 1 529 ? -35.447 -8.840 0.518 1.00 72.44 529 VAL A C 1
ATOM 4291 O O . VAL A 1 529 ? -35.994 -9.783 1.076 1.00 72.44 529 VAL A O 1
ATOM 4294 N N . GLU A 1 530 ? -35.805 -7.573 0.729 1.00 70.44 530 GLU A N 1
ATOM 4295 C CA . GLU A 1 530 ? -36.863 -7.161 1.664 1.00 70.44 530 GLU A CA 1
ATOM 4296 C C . GLU A 1 530 ? -38.225 -7.785 1.328 1.00 70.44 530 GLU A C 1
ATOM 4298 O O . GLU A 1 530 ? -38.942 -8.204 2.224 1.00 70.44 530 GLU A O 1
ATOM 4303 N N . THR A 1 531 ? -38.566 -7.932 0.044 1.00 73.44 531 THR A N 1
ATOM 4304 C CA . THR A 1 531 ? -39.805 -8.612 -0.391 1.00 73.44 531 THR A CA 1
ATOM 4305 C C . THR A 1 531 ? -39.707 -10.142 -0.399 1.00 73.44 531 THR A C 1
ATOM 4307 O O . THR A 1 531 ? -40.732 -10.821 -0.345 1.00 73.44 531 THR A O 1
ATOM 4310 N N . MET A 1 532 ? -38.497 -10.712 -0.488 1.00 62.94 532 MET A N 1
ATOM 4311 C CA . MET A 1 532 ? -38.264 -12.159 -0.364 1.00 62.94 532 MET A CA 1
ATOM 4312 C C . MET A 1 532 ? -38.284 -12.633 1.089 1.00 62.94 532 MET A C 1
ATOM 4314 O O . MET A 1 532 ? -38.581 -13.807 1.329 1.00 62.94 532 MET A O 1
ATOM 4318 N N . ILE A 1 533 ? -38.013 -11.742 2.044 1.00 55.84 533 ILE A N 1
ATOM 4319 C CA . ILE A 1 533 ? -38.406 -11.942 3.437 1.00 55.84 533 ILE A CA 1
ATOM 4320 C C . ILE A 1 533 ? -39.938 -11.950 3.432 1.00 55.84 533 ILE A C 1
ATOM 4322 O O . ILE A 1 533 ? -40.588 -10.912 3.338 1.00 55.84 533 ILE A O 1
ATOM 4326 N N . ARG A 1 534 ? -40.528 -13.153 3.402 1.00 45.25 534 ARG A N 1
ATOM 4327 C CA . ARG A 1 534 ? -41.984 -13.322 3.356 1.00 45.25 534 ARG A CA 1
ATOM 4328 C C . ARG A 1 534 ? -42.594 -12.568 4.530 1.00 45.25 534 ARG A C 1
ATOM 4330 O O . ARG A 1 534 ? -42.116 -12.711 5.652 1.00 45.25 534 ARG A O 1
ATOM 4337 N N . ALA A 1 535 ? -43.702 -11.871 4.285 1.00 50.53 535 ALA A N 1
ATOM 4338 C CA . ALA A 1 535 ? -44.508 -11.260 5.340 1.00 50.53 535 ALA A CA 1
ATOM 4339 C C . ALA A 1 535 ? -44.919 -12.268 6.432 1.00 50.53 535 ALA A C 1
ATOM 4341 O O . ALA A 1 535 ? -45.252 -11.858 7.522 1.00 50.53 535 ALA A O 1
ATOM 4342 N N . GLU A 1 536 ? -44.837 -13.573 6.169 1.00 45.38 536 GLU A N 1
ATOM 4343 C CA . GLU A 1 536 ? -45.089 -14.674 7.107 1.00 45.38 536 GLU A CA 1
ATOM 4344 C C . GLU A 1 536 ? -43.931 -14.940 8.101 1.00 45.38 536 GLU A C 1
ATOM 4346 O O . GLU A 1 536 ? -44.126 -15.648 9.082 1.00 45.38 536 GLU A O 1
ATOM 4351 N N . PHE A 1 537 ? -42.731 -14.379 7.887 1.00 46.25 537 PHE A N 1
ATOM 4352 C CA . PHE A 1 537 ? -41.691 -14.282 8.929 1.00 46.25 537 PHE A CA 1
ATOM 4353 C C . PHE A 1 537 ? -41.900 -13.060 9.845 1.00 46.25 537 PHE A C 1
ATOM 4355 O O . PHE A 1 537 ? -41.226 -12.935 10.865 1.00 46.25 537 PHE A O 1
ATOM 4362 N N . HIS A 1 538 ? -42.875 -12.198 9.529 1.00 49.25 538 HIS A N 1
ATOM 4363 C CA . HIS A 1 538 ? -43.651 -11.490 10.543 1.00 49.25 538 HIS A CA 1
ATOM 4364 C C . HIS A 1 538 ? -44.824 -12.416 10.906 1.00 49.25 538 HIS A C 1
ATOM 4366 O O . HIS A 1 538 ? -45.814 -12.494 10.190 1.00 49.25 538 HIS A O 1
ATOM 4372 N N . GLU A 1 539 ? -44.654 -13.226 11.947 1.00 43.72 539 GLU A N 1
ATOM 4373 C CA . GLU A 1 539 ? -45.514 -14.374 12.271 1.00 43.72 539 GLU A CA 1
ATOM 4374 C C . GLU A 1 539 ? -47.037 -14.155 12.058 1.00 43.72 539 GLU A C 1
ATOM 4376 O O . GLU A 1 539 ? -47.622 -13.248 12.659 1.00 43.72 539 GLU A O 1
ATOM 4381 N N . PRO A 1 540 ? -47.741 -15.068 11.351 1.00 43.19 540 PRO A N 1
ATOM 4382 C CA . PRO A 1 540 ? -49.208 -15.146 11.291 1.00 43.19 540 PRO A CA 1
ATOM 4383 C C . PRO A 1 540 ? -49.853 -15.656 12.596 1.00 43.19 540 PRO A C 1
ATOM 4385 O O . PRO A 1 540 ? -50.978 -16.151 12.588 1.00 43.19 540 PRO A O 1
ATOM 4388 N N . GLY A 1 541 ? -49.132 -15.558 13.714 1.00 43.03 541 GLY A N 1
ATOM 4389 C CA . GLY A 1 541 ? -49.590 -15.838 15.072 1.00 43.03 541 GLY A CA 1
ATOM 4390 C C . GLY A 1 541 ? -49.537 -14.610 15.983 1.00 43.03 541 GLY A C 1
ATOM 4391 O O . GLY A 1 541 ? -49.747 -14.748 17.186 1.00 43.03 541 GLY A O 1
ATOM 4392 N N . TYR A 1 542 ? -49.273 -13.414 15.440 1.00 46.00 542 TYR A N 1
ATOM 4393 C CA . TYR A 1 542 ? -49.274 -12.179 16.220 1.00 46.00 542 TYR A CA 1
ATOM 4394 C C . TYR A 1 542 ? -50.708 -11.790 16.613 1.00 46.00 542 TYR A C 1
ATOM 4396 O O . TYR A 1 542 ? -51.375 -10.970 15.979 1.00 46.00 542 TYR A O 1
ATOM 4404 N N . VAL A 1 543 ? -51.204 -12.413 17.681 1.00 41.09 543 VAL A N 1
ATOM 4405 C CA . VAL A 1 543 ? -52.399 -11.967 18.391 1.00 41.09 543 VAL A CA 1
ATOM 4406 C C . VAL A 1 543 ? -52.024 -10.665 19.090 1.00 41.09 543 VAL A C 1
ATOM 4408 O O . VAL A 1 543 ? -51.132 -10.638 19.938 1.00 41.09 543 VAL A O 1
ATOM 4411 N N . ALA A 1 544 ? -52.696 -9.577 18.715 1.00 38.44 544 ALA A N 1
ATOM 4412 C CA . ALA A 1 544 ? -52.574 -8.269 19.345 1.00 38.44 544 ALA A CA 1
ATOM 4413 C C . ALA A 1 544 ? -52.963 -8.360 20.832 1.00 38.44 544 ALA A C 1
ATOM 4415 O O . ALA A 1 544 ? -54.111 -8.146 21.208 1.00 38.44 544 ALA A O 1
ATOM 4416 N N . GLY A 1 545 ? -52.003 -8.741 21.671 1.00 38.41 545 GLY A N 1
ATOM 4417 C CA . GLY A 1 545 ? -52.223 -8.950 23.098 1.00 38.41 545 GLY A CA 1
ATOM 4418 C C . GLY A 1 545 ? -50.986 -8.758 23.969 1.00 38.41 545 GLY A C 1
ATOM 4419 O O . GLY A 1 545 ? -51.140 -8.504 25.156 1.00 38.41 545 GLY A O 1
ATOM 4420 N N . TRP A 1 546 ? -49.770 -8.814 23.418 1.00 45.88 546 TRP A N 1
ATOM 4421 C CA . TRP A 1 546 ? -48.550 -8.745 24.228 1.00 45.88 546 TRP A CA 1
ATOM 4422 C C . TRP A 1 546 ? -47.639 -7.613 23.759 1.00 45.88 546 TRP A C 1
ATOM 4424 O O . TRP A 1 546 ? -46.670 -7.789 23.028 1.00 45.88 546 TRP A O 1
ATOM 4434 N N . VAL A 1 547 ? -47.982 -6.417 24.235 1.00 50.59 547 VAL A N 1
ATOM 4435 C CA . VAL A 1 547 ? -47.257 -5.145 24.072 1.00 50.59 547 VAL A CA 1
ATOM 4436 C C . VAL A 1 547 ? -45.773 -5.240 24.477 1.00 50.59 547 VAL A C 1
ATOM 4438 O O . VAL A 1 547 ? -44.940 -4.499 23.959 1.00 50.59 547 VAL A O 1
ATOM 4441 N N . LEU A 1 548 ? -45.427 -6.172 25.368 1.00 51.25 548 LEU A N 1
ATOM 4442 C CA . LEU A 1 548 ? -44.082 -6.330 25.926 1.00 51.25 548 LEU A CA 1
ATOM 4443 C C . LEU A 1 548 ? -43.040 -6.763 24.883 1.00 51.25 548 LEU A C 1
ATOM 4445 O O . LEU A 1 548 ? -41.963 -6.178 24.829 1.00 51.25 548 LEU A O 1
ATOM 4449 N N . ALA A 1 549 ? -43.381 -7.690 23.980 1.00 50.66 549 ALA A N 1
ATOM 4450 C CA . ALA A 1 549 ? -42.433 -8.194 22.981 1.00 50.66 549 ALA A CA 1
ATOM 4451 C C . ALA A 1 549 ? -41.995 -7.106 21.981 1.00 50.66 549 ALA A C 1
ATOM 4453 O O . ALA A 1 549 ? -40.841 -7.066 21.558 1.00 50.66 549 ALA A O 1
ATOM 4454 N N . THR A 1 550 ? -42.893 -6.177 21.642 1.00 60.94 550 THR A N 1
ATOM 4455 C CA . THR A 1 550 ? -42.601 -5.058 20.733 1.00 60.94 550 THR A CA 1
ATOM 4456 C C . THR A 1 550 ? -41.776 -3.973 21.417 1.00 60.94 550 THR A C 1
ATOM 4458 O O . THR A 1 550 ? -40.906 -3.379 20.786 1.00 60.94 550 THR A O 1
ATOM 4461 N N . ILE A 1 551 ? -42.006 -3.727 22.712 1.00 60.75 551 ILE A N 1
ATOM 4462 C CA . ILE A 1 551 ? -41.180 -2.809 23.509 1.00 60.75 551 ILE A CA 1
ATOM 4463 C C . ILE A 1 551 ? -39.765 -3.364 23.661 1.00 60.75 551 ILE A C 1
ATOM 4465 O O . ILE A 1 551 ? -38.809 -2.611 23.488 1.00 60.75 551 ILE A O 1
ATOM 4469 N N . ASP A 1 552 ? -39.616 -4.660 23.931 1.00 64.00 552 ASP A N 1
ATOM 4470 C CA . ASP A 1 552 ? -38.304 -5.285 24.104 1.00 64.00 552 ASP A CA 1
ATOM 4471 C C . ASP A 1 552 ? -37.535 -5.380 22.781 1.00 64.00 552 ASP A C 1
ATOM 4473 O O . ASP A 1 552 ? -36.355 -5.029 22.730 1.00 64.00 552 ASP A O 1
ATOM 4477 N N . ALA A 1 553 ? -38.210 -5.711 21.676 1.00 70.38 553 ALA A N 1
ATOM 4478 C CA . ALA A 1 553 ? -37.605 -5.654 20.347 1.00 70.38 553 ALA A CA 1
ATOM 4479 C C . ALA A 1 553 ? -37.143 -4.229 19.993 1.00 70.38 553 ALA A C 1
ATOM 4481 O O . ALA A 1 553 ? -36.024 -4.031 19.517 1.00 70.38 553 ALA A O 1
ATOM 4482 N N . LEU A 1 554 ? -37.964 -3.214 20.284 1.00 72.88 554 LEU A N 1
ATOM 4483 C CA . LEU A 1 554 ? -37.601 -1.815 20.053 1.00 72.88 554 LEU A CA 1
ATOM 4484 C C . LEU A 1 554 ? -36.553 -1.302 21.050 1.00 72.88 554 LEU A C 1
ATOM 4486 O O . LEU A 1 554 ? -35.810 -0.389 20.713 1.00 72.88 554 LEU A O 1
ATOM 4490 N N . ARG A 1 555 ? -36.421 -1.880 22.248 1.00 69.94 555 ARG A N 1
ATOM 4491 C CA . ARG A 1 555 ? -35.304 -1.585 23.163 1.00 69.94 555 ARG A CA 1
ATOM 4492 C C . ARG A 1 555 ? -33.968 -2.055 22.600 1.00 69.94 555 ARG A C 1
ATOM 4494 O O . ARG A 1 555 ? -32.989 -1.335 22.755 1.00 69.94 555 ARG A O 1
ATOM 4501 N N . VAL A 1 556 ? -33.945 -3.215 21.945 1.00 70.31 556 VAL A N 1
ATOM 4502 C CA . VAL A 1 556 ? -32.722 -3.811 21.386 1.00 70.31 556 VAL A CA 1
ATOM 4503 C C . VAL A 1 556 ? -32.347 -3.194 20.037 1.00 70.31 556 VAL A C 1
ATOM 4505 O O . VAL A 1 556 ? -31.169 -2.987 19.764 1.00 70.31 556 VAL A O 1
ATOM 4508 N N . LEU A 1 557 ? -33.333 -2.879 19.193 1.00 70.50 557 LEU A N 1
ATOM 4509 C CA . LEU A 1 557 ? -33.100 -2.467 17.802 1.00 70.50 557 LEU A CA 1
ATOM 4510 C C . LEU A 1 557 ? -33.105 -0.949 17.573 1.00 70.50 557 LEU A C 1
ATOM 4512 O O . LEU A 1 557 ? -32.889 -0.503 16.444 1.00 70.50 557 LEU A O 1
ATOM 4516 N N . ARG A 1 558 ? -33.376 -0.134 18.598 1.00 78.19 558 ARG A N 1
ATOM 4517 C CA . ARG A 1 558 ? -33.454 1.324 18.423 1.00 78.19 558 ARG A CA 1
ATOM 4518 C C . ARG A 1 558 ? -32.084 1.969 18.172 1.00 78.19 558 ARG A C 1
ATOM 4520 O O . ARG A 1 558 ? -31.086 1.554 18.762 1.00 78.19 558 ARG A O 1
ATOM 4527 N N . PRO A 1 559 ? -32.048 3.066 17.400 1.00 77.62 559 PRO A N 1
ATOM 4528 C CA . PRO A 1 559 ? -30.903 3.968 17.368 1.00 77.62 559 PRO A CA 1
ATOM 4529 C C . PRO A 1 559 ? -30.577 4.523 18.767 1.00 77.62 559 PRO A C 1
ATOM 4531 O O . PRO A 1 559 ? -31.479 4.810 19.561 1.00 77.62 559 PRO A O 1
ATOM 4534 N N . LEU A 1 560 ? -29.286 4.711 19.056 1.00 68.44 560 LEU A N 1
ATOM 4535 C CA . LEU A 1 560 ? -28.811 5.394 20.266 1.00 68.44 560 LEU A CA 1
ATOM 4536 C C . LEU A 1 560 ? -29.481 6.776 20.397 1.00 68.44 560 LEU A C 1
ATOM 4538 O O . LEU A 1 560 ? -29.536 7.537 19.434 1.00 68.44 560 LEU A O 1
ATOM 4542 N N . GLY A 1 561 ? -30.012 7.084 21.586 1.00 78.62 561 GLY A N 1
ATOM 4543 C CA . GLY A 1 561 ? -30.706 8.348 21.870 1.00 78.62 561 GLY A CA 1
ATOM 4544 C C . GLY A 1 561 ? -32.217 8.356 21.609 1.00 78.62 561 GLY A C 1
ATOM 4545 O O . GLY A 1 561 ? -32.827 9.415 21.678 1.00 78.62 561 GLY A O 1
ATOM 4546 N N . TRP A 1 562 ? -32.844 7.213 21.327 1.00 86.69 562 TRP A N 1
ATOM 4547 C CA . TRP A 1 562 ? -34.303 7.082 21.197 1.00 86.69 562 TRP A CA 1
ATOM 4548 C C . TRP A 1 562 ? -34.847 6.125 22.260 1.00 86.69 562 TRP A C 1
ATOM 4550 O O . TRP A 1 562 ? -34.150 5.196 22.661 1.00 86.69 562 TRP A O 1
ATOM 4560 N N . ALA A 1 563 ? -36.081 6.328 22.724 1.00 84.88 563 ALA A N 1
ATOM 4561 C CA . ALA A 1 563 ? -36.761 5.445 23.668 1.00 84.88 563 ALA A CA 1
ATOM 4562 C C . ALA A 1 563 ? -38.134 5.012 23.129 1.00 84.88 563 ALA A C 1
ATOM 4564 O O . ALA A 1 563 ? -38.852 5.829 22.552 1.00 84.88 563 ALA A O 1
ATOM 4565 N N . PRO A 1 564 ? -38.522 3.736 23.302 1.00 85.62 564 PRO A N 1
ATOM 4566 C CA . PRO A 1 564 ? -39.867 3.290 22.996 1.00 85.62 564 PRO A CA 1
ATOM 4567 C C . PRO A 1 564 ? -40.830 3.841 24.050 1.00 85.62 564 PRO A C 1
ATOM 4569 O O . PRO A 1 564 ? -40.665 3.592 25.244 1.00 85.62 564 PRO A O 1
ATOM 4572 N N . VAL A 1 565 ? -41.833 4.578 23.592 1.00 81.88 565 VAL A N 1
ATOM 4573 C CA . VAL A 1 565 ? -42.907 5.146 24.403 1.00 81.88 565 VAL A CA 1
ATOM 4574 C C . VAL A 1 565 ? -44.203 4.454 24.011 1.00 81.88 565 VAL A C 1
ATOM 4576 O O . VAL A 1 565 ? -44.504 4.281 22.827 1.00 81.88 565 VAL A O 1
ATOM 4579 N N . PHE A 1 566 ? -44.953 4.012 25.014 1.00 79.81 566 PHE A N 1
ATOM 4580 C CA . PHE A 1 566 ? -46.231 3.346 24.812 1.00 79.81 566 PHE A CA 1
ATOM 4581 C C . PHE A 1 566 ? -47.368 4.350 24.988 1.00 79.81 566 PHE A C 1
ATOM 4583 O O . PHE A 1 566 ? -47.579 4.859 26.086 1.00 79.81 566 PHE A O 1
ATOM 4590 N N . ALA A 1 567 ? -48.093 4.627 23.906 1.00 76.25 567 ALA A N 1
ATOM 4591 C CA . ALA A 1 567 ? -49.246 5.522 23.894 1.00 76.25 567 ALA A CA 1
ATOM 4592 C C . ALA A 1 567 ? -50.335 4.945 22.977 1.00 76.25 567 ALA A C 1
ATOM 4594 O O . ALA A 1 567 ? -50.036 4.368 21.931 1.00 76.25 567 ALA A O 1
ATOM 4595 N N . ASP A 1 568 ? -51.603 5.056 23.375 1.00 80.25 568 ASP A N 1
ATOM 4596 C CA . ASP A 1 568 ? -52.765 4.602 22.589 1.00 80.25 568 ASP A CA 1
ATOM 4597 C C . ASP A 1 568 ? -52.684 3.150 22.091 1.00 80.25 568 ASP A C 1
ATOM 4599 O O . ASP A 1 568 ? -53.022 2.828 20.949 1.00 80.25 568 ASP A O 1
ATOM 4603 N N . LYS A 1 569 ? -52.221 2.244 22.961 1.00 76.00 569 LYS A N 1
ATOM 4604 C CA . LYS A 1 569 ? -52.033 0.814 22.657 1.00 76.00 569 LYS A CA 1
ATOM 4605 C C . LYS A 1 569 ? -51.031 0.530 21.525 1.00 76.00 569 LYS A C 1
ATOM 4607 O O . LYS A 1 569 ? -51.011 -0.579 20.991 1.00 76.00 569 LYS A O 1
ATOM 4612 N N . LYS A 1 570 ? -50.186 1.499 21.169 1.00 70.38 570 LYS A N 1
ATOM 4613 C CA . LYS A 1 570 ? -49.123 1.380 20.165 1.00 70.38 570 LYS A CA 1
ATOM 4614 C C . LYS A 1 570 ? -47.782 1.801 20.772 1.00 70.38 570 LYS A C 1
ATOM 4616 O O . LYS A 1 570 ? -47.724 2.603 21.701 1.00 70.38 570 LYS A O 1
ATOM 4621 N N . VAL A 1 571 ? -46.697 1.221 20.267 1.00 76.81 571 VAL A N 1
ATOM 4622 C CA . VAL A 1 571 ? -45.331 1.570 20.678 1.00 76.81 571 VAL A CA 1
ATOM 4623 C C . VAL A 1 571 ? -44.733 2.467 19.599 1.00 76.81 571 VAL A C 1
ATOM 4625 O O . VAL A 1 571 ? -44.673 2.065 18.438 1.00 76.81 571 VAL A O 1
ATOM 4628 N N . TYR A 1 572 ? -44.288 3.661 19.979 1.00 77.88 572 TYR A N 1
ATOM 4629 C CA . TYR A 1 572 ? -43.596 4.602 19.098 1.00 77.88 572 TYR A CA 1
ATOM 4630 C C . TYR A 1 572 ? -42.172 4.824 19.606 1.00 77.88 572 TYR A C 1
ATOM 4632 O O . TYR A 1 572 ? -41.924 4.752 20.806 1.00 77.88 572 TYR A O 1
ATOM 4640 N N . LEU A 1 573 ? -41.224 5.101 18.712 1.00 77.44 573 LEU A N 1
ATOM 4641 C CA . LEU A 1 573 ? -39.897 5.568 19.111 1.00 77.44 573 LEU A CA 1
ATOM 4642 C C . LEU A 1 573 ? -39.944 7.089 19.244 1.00 77.44 573 LEU A C 1
ATOM 4644 O O . LEU A 1 573 ? -40.233 7.784 18.272 1.00 77.44 573 LEU A O 1
ATOM 4648 N N . GLN A 1 574 ? -39.646 7.595 20.435 1.00 83.06 574 GLN A N 1
ATOM 4649 C CA . GLN A 1 574 ? -39.508 9.021 20.694 1.00 83.06 574 GLN A CA 1
ATOM 4650 C C . GLN A 1 574 ? -38.024 9.337 20.920 1.00 83.06 574 GLN A C 1
ATOM 4652 O O . GLN A 1 574 ? -37.359 8.603 21.657 1.00 83.06 574 GLN A O 1
ATOM 4657 N N . PRO A 1 575 ? -37.471 10.388 20.293 1.00 76.38 575 PRO A N 1
ATOM 4658 C CA . PRO A 1 575 ? -36.113 10.813 20.587 1.00 76.38 575 PRO A CA 1
ATOM 4659 C C . PRO A 1 575 ? -36.044 11.194 22.065 1.00 76.38 575 PRO A C 1
ATOM 4661 O O . PRO A 1 575 ? -36.858 11.967 22.574 1.00 76.38 575 PRO A O 1
ATOM 4664 N N . MET A 1 576 ? -35.090 10.595 22.762 1.00 70.56 576 MET A N 1
ATOM 4665 C CA . MET A 1 576 ? -34.819 10.831 24.167 1.00 70.56 576 MET A CA 1
ATOM 4666 C C . MET A 1 576 ? -34.075 12.165 24.264 1.00 70.56 576 MET A C 1
ATOM 4668 O O . MET A 1 576 ? -32.851 12.221 24.359 1.00 70.56 576 MET A O 1
ATOM 4672 N N . TYR A 1 577 ? -34.819 13.265 24.196 1.00 59.00 577 TYR A N 1
ATOM 4673 C CA . TYR A 1 577 ? -34.303 14.548 24.644 1.00 59.00 577 TYR A CA 1
ATOM 4674 C C . TYR A 1 577 ? -34.195 14.459 26.162 1.00 59.00 577 TYR A C 1
ATOM 4676 O O . TYR A 1 577 ? -35.202 14.518 26.864 1.00 59.00 577 TYR A O 1
ATOM 4684 N N . LYS A 1 578 ? -32.976 14.246 26.666 1.00 55.66 578 LYS A N 1
ATOM 4685 C CA . LYS A 1 578 ? -32.666 14.464 28.079 1.00 55.66 578 LYS A CA 1
ATOM 4686 C C . LYS A 1 578 ? -33.080 15.922 28.346 1.00 55.66 578 LYS A C 1
ATOM 4688 O O . LYS A 1 578 ? -32.526 16.798 27.674 1.00 55.66 578 LYS A O 1
ATOM 4693 N N . PRO A 1 579 ? -34.103 16.208 29.175 1.00 48.44 579 PRO A N 1
ATOM 4694 C CA . PRO A 1 579 ? -34.380 17.592 29.526 1.00 48.44 579 PRO A CA 1
ATOM 4695 C C . PRO A 1 579 ? -33.078 18.139 30.102 1.00 48.44 579 PRO A C 1
ATOM 4697 O O . PRO A 1 579 ? -32.461 17.468 30.928 1.00 48.44 579 PRO A O 1
ATOM 4700 N N . PHE A 1 580 ? -32.612 19.275 29.582 1.00 42.66 580 PHE A N 1
ATOM 4701 C CA . PHE A 1 580 ? -31.424 19.943 30.101 1.00 42.66 580 PHE A CA 1
ATOM 4702 C C . PHE A 1 580 ? -31.665 20.199 31.587 1.00 42.66 580 PHE A C 1
ATOM 4704 O O . PHE A 1 580 ? -32.419 21.099 31.948 1.00 42.66 580 PHE A O 1
ATOM 4711 N N . THR A 1 581 ? -31.091 19.358 32.441 1.00 68.06 581 THR A N 1
ATOM 4712 C CA . THR A 1 581 ? -31.048 19.623 33.871 1.00 68.06 581 THR A CA 1
ATOM 4713 C C . THR A 1 581 ? -30.014 20.720 34.091 1.00 68.06 581 THR A C 1
ATOM 4715 O O . THR A 1 581 ? -29.032 20.818 33.348 1.00 68.06 581 THR A O 1
ATOM 4718 N N . GLU A 1 582 ? -30.225 21.570 35.094 1.00 61.19 582 GLU A N 1
ATOM 4719 C CA . GLU A 1 582 ? -29.260 22.620 35.451 1.00 61.19 582 GLU A CA 1
ATOM 4720 C C . GLU A 1 582 ? -27.856 22.041 35.710 1.00 61.19 582 GLU A C 1
ATOM 4722 O O . GLU A 1 582 ? -26.856 22.677 35.389 1.00 61.19 582 GLU A O 1
ATOM 4727 N N . GLU A 1 583 ? -27.772 20.788 36.167 1.00 64.94 583 GLU A N 1
ATOM 4728 C CA . GLU A 1 583 ? -26.519 20.040 36.321 1.00 64.94 583 GLU A CA 1
ATOM 4729 C C . GLU A 1 583 ? -25.801 19.766 34.986 1.00 64.94 583 GLU A C 1
ATOM 4731 O O . GLU A 1 583 ? -24.588 19.957 34.897 1.00 64.94 583 GLU A O 1
ATOM 4736 N N . ASP A 1 584 ? -26.521 19.391 33.919 1.00 62.38 584 ASP A N 1
ATOM 4737 C CA . ASP A 1 584 ? -25.929 19.178 32.586 1.00 62.38 584 ASP A CA 1
ATOM 4738 C C . ASP A 1 584 ? -25.469 20.517 31.960 1.00 62.38 584 ASP A C 1
ATOM 4740 O O . ASP A 1 584 ? -24.507 20.553 31.185 1.00 62.38 584 ASP A O 1
ATOM 4744 N N . ALA A 1 585 ? -26.120 21.636 32.305 1.00 66.56 585 ALA A N 1
ATOM 4745 C CA . ALA A 1 585 ? -25.682 22.978 31.911 1.00 66.56 585 ALA A CA 1
ATOM 4746 C C . ALA A 1 585 ? -24.418 23.415 32.676 1.00 66.56 585 ALA A C 1
ATOM 4748 O O . ALA A 1 585 ? -23.477 23.928 32.063 1.00 66.56 585 ALA A O 1
ATOM 4749 N N . ALA A 1 586 ? -24.355 23.141 33.982 1.00 72.31 586 ALA A N 1
ATOM 4750 C CA . ALA A 1 586 ? -23.189 23.418 34.818 1.00 72.31 586 ALA A CA 1
ATOM 4751 C C . ALA A 1 586 ? -21.961 22.597 34.386 1.00 72.31 586 ALA A C 1
ATOM 4753 O O . ALA A 1 586 ? -20.871 23.150 34.233 1.00 72.31 586 ALA A O 1
ATOM 4754 N N . ALA A 1 587 ? -22.141 21.307 34.084 1.00 74.38 587 ALA A N 1
ATOM 4755 C CA . ALA A 1 587 ? -21.068 20.444 33.587 1.00 74.38 587 ALA A CA 1
ATOM 4756 C C . ALA A 1 587 ? -20.512 20.928 32.235 1.00 74.38 587 ALA A C 1
ATOM 4758 O O . ALA A 1 587 ? -19.307 20.868 31.984 1.00 74.38 587 ALA A O 1
ATOM 4759 N N . ARG A 1 588 ? -21.371 21.468 31.360 1.00 71.94 588 ARG A N 1
ATOM 4760 C CA . ARG A 1 588 ? -20.941 22.055 30.081 1.00 71.94 588 ARG A CA 1
ATOM 4761 C C . ARG A 1 588 ? -20.185 23.367 30.253 1.00 71.94 588 ARG A C 1
ATOM 4763 O O . ARG A 1 588 ? -19.207 23.571 29.536 1.00 71.94 588 ARG A O 1
ATOM 4770 N N . LEU A 1 589 ? -20.598 24.217 31.193 1.00 78.88 589 LEU A N 1
ATOM 4771 C CA . LEU A 1 589 ? -19.871 25.442 31.536 1.00 78.88 589 LEU A CA 1
ATOM 4772 C C . LEU A 1 589 ? -18.486 25.122 32.110 1.00 78.88 589 LEU A C 1
ATOM 4774 O O . LEU A 1 589 ? -17.500 25.660 31.614 1.00 78.88 589 LEU A O 1
ATOM 4778 N N . GLN A 1 590 ? -18.382 24.159 33.032 1.00 79.50 590 GLN A N 1
ATOM 4779 C CA . GLN A 1 590 ? -17.086 23.696 33.545 1.00 79.50 590 GLN A CA 1
ATOM 4780 C C . GLN A 1 590 ? -16.202 23.093 32.446 1.00 79.50 590 GLN A C 1
ATOM 4782 O O . GLN A 1 590 ? -15.014 23.401 32.360 1.00 79.50 590 GLN A O 1
ATOM 4787 N N . ALA A 1 591 ? -16.764 22.279 31.548 1.00 77.50 591 ALA A N 1
ATOM 4788 C CA . ALA A 1 591 ? -16.012 21.725 30.422 1.00 77.50 591 ALA A CA 1
ATOM 4789 C C . ALA A 1 591 ? -15.534 22.815 29.441 1.00 77.50 591 ALA A C 1
ATOM 4791 O O . ALA A 1 591 ? -14.483 22.677 28.806 1.00 77.50 591 ALA A O 1
ATOM 4792 N N . GLN A 1 592 ? -16.291 23.906 29.300 1.00 79.50 592 GLN A N 1
ATOM 4793 C CA . GLN A 1 592 ? -15.911 25.053 28.479 1.00 79.50 592 GLN A CA 1
ATOM 4794 C C . GLN A 1 592 ? -14.823 25.900 29.155 1.00 79.50 592 GLN A C 1
ATOM 4796 O O . GLN A 1 592 ? -13.867 26.292 28.479 1.00 79.50 592 GLN A O 1
ATOM 4801 N N . GLU A 1 593 ? -14.905 26.105 30.471 1.00 85.06 593 GLU A N 1
ATOM 4802 C CA . GLU A 1 593 ? -13.856 26.746 31.271 1.00 85.06 593 GLU A CA 1
ATOM 4803 C C . GLU A 1 593 ? -12.546 25.961 31.189 1.00 85.06 593 GLU A C 1
ATOM 4805 O O . GLU A 1 593 ? -11.537 26.521 30.759 1.00 85.06 593 GLU A O 1
ATOM 4810 N N . GLN A 1 594 ? -12.569 24.646 31.423 1.00 83.38 594 GLN A N 1
ATOM 4811 C CA . GLN A 1 594 ? -11.381 23.791 31.313 1.00 83.38 594 GLN A CA 1
ATOM 4812 C C . GLN A 1 594 ? -10.764 23.814 29.905 1.00 83.38 594 GLN A C 1
ATOM 4814 O O . GLN A 1 594 ? -9.540 23.803 29.747 1.00 83.38 594 GLN A O 1
ATOM 4819 N N . LYS A 1 595 ? -11.586 23.879 28.847 1.00 82.62 595 LYS A N 1
ATOM 4820 C CA . LYS A 1 595 ? -11.088 24.051 27.470 1.00 82.62 595 LYS A CA 1
ATOM 4821 C C . LYS A 1 595 ? -10.420 25.409 27.269 1.00 82.62 595 LYS A C 1
ATOM 4823 O O . LYS A 1 595 ? -9.394 25.481 26.588 1.00 82.62 595 LYS A O 1
ATOM 4828 N N . SER A 1 596 ? -10.977 26.471 27.846 1.00 82.00 596 SER A N 1
ATOM 4829 C CA . SER A 1 596 ? -10.404 27.815 27.763 1.00 82.00 596 SER A CA 1
ATOM 4830 C C . SER A 1 596 ? -9.079 27.921 28.532 1.00 82.00 596 SER A C 1
ATOM 4832 O O . SER A 1 596 ? -8.117 28.488 28.010 1.00 82.00 596 SER A O 1
ATOM 4834 N N . GLU A 1 597 ? -8.973 27.269 29.692 1.00 82.94 597 GLU A N 1
ATOM 4835 C CA . GLU A 1 597 ? -7.749 27.182 30.492 1.00 82.94 597 GLU A CA 1
ATOM 4836 C C . GLU A 1 597 ? -6.664 26.373 29.778 1.00 82.94 597 GLU A C 1
ATOM 4838 O O . GLU A 1 597 ? -5.532 26.844 29.644 1.00 82.94 597 GLU A O 1
ATOM 4843 N N . LYS A 1 598 ? -7.007 25.205 29.212 1.00 82.75 598 LYS A N 1
ATOM 4844 C CA . LYS A 1 598 ? -6.075 24.411 28.390 1.00 82.75 598 LYS A CA 1
ATOM 4845 C C . LYS A 1 598 ? -5.568 25.221 27.189 1.00 82.75 598 LYS A C 1
ATOM 4847 O O . LYS A 1 598 ? -4.369 25.213 26.905 1.00 82.75 598 LYS A O 1
ATOM 4852 N N . GLN A 1 599 ? -6.433 25.982 26.512 1.00 78.44 599 GLN A N 1
ATOM 4853 C CA . GLN A 1 599 ? -6.010 26.863 25.415 1.00 78.44 599 GLN A CA 1
ATOM 4854 C C . GLN A 1 599 ? -5.113 28.015 25.886 1.00 78.44 599 GLN A C 1
ATOM 4856 O O . GLN A 1 599 ? -4.149 28.358 25.194 1.00 78.44 599 GLN A O 1
ATOM 4861 N N . GLN A 1 600 ? -5.387 28.610 27.048 1.00 81.06 600 GLN A N 1
ATOM 4862 C CA . GLN A 1 600 ? -4.515 29.632 27.628 1.00 81.06 600 GLN A CA 1
ATOM 4863 C C . GLN A 1 600 ? -3.148 29.058 28.010 1.00 81.06 600 GLN A C 1
ATOM 4865 O O . GLN A 1 600 ? -2.131 29.667 27.678 1.00 81.06 600 GLN A O 1
ATOM 4870 N N . HIS A 1 601 ? -3.101 27.870 28.612 1.00 80.12 601 HIS A N 1
ATOM 4871 C CA . HIS A 1 601 ? -1.856 27.195 28.969 1.00 80.12 601 HIS A CA 1
ATOM 4872 C C . HIS A 1 601 ? -1.006 26.881 27.728 1.00 80.12 601 HIS A C 1
ATOM 4874 O O . HIS A 1 601 ? 0.187 27.184 27.692 1.00 80.12 601 HIS A O 1
ATOM 4880 N N . VAL A 1 602 ? -1.624 26.379 26.650 1.00 79.81 602 VAL A N 1
ATOM 4881 C CA . VAL A 1 602 ? -0.937 26.142 25.366 1.00 79.81 602 VAL A CA 1
ATOM 4882 C C . VAL A 1 602 ? -0.383 27.443 24.778 1.00 79.81 602 VAL A C 1
ATOM 4884 O O . VAL A 1 602 ? 0.762 27.462 24.318 1.00 79.81 602 VAL A O 1
ATOM 4887 N N . ARG A 1 603 ? -1.144 28.548 24.830 1.00 73.75 603 ARG A N 1
ATOM 4888 C CA . ARG A 1 603 ? -0.685 29.876 24.378 1.00 73.75 603 ARG A CA 1
ATOM 4889 C C . ARG A 1 603 ? 0.475 30.412 25.220 1.00 73.75 603 ARG A C 1
ATOM 4891 O O . ARG A 1 603 ? 1.391 31.022 24.672 1.00 73.75 603 ARG A O 1
ATOM 4898 N N . GLN A 1 604 ? 0.463 30.192 26.533 1.00 77.38 604 GLN A N 1
ATOM 4899 C CA . GLN A 1 604 ? 1.561 30.596 27.414 1.00 77.38 604 GLN A CA 1
ATOM 4900 C C . GLN A 1 604 ? 2.824 29.760 27.157 1.00 77.38 604 GLN A C 1
ATOM 4902 O O . GLN A 1 604 ? 3.911 30.327 27.027 1.00 77.38 604 GLN A O 1
ATOM 4907 N N . ALA A 1 605 ? 2.679 28.446 26.969 1.00 71.62 605 ALA A N 1
ATOM 4908 C CA . ALA A 1 605 ? 3.783 27.544 26.647 1.00 71.62 605 ALA A CA 1
ATOM 4909 C C . ALA A 1 605 ? 4.440 27.881 25.295 1.00 71.62 605 ALA A C 1
ATOM 4911 O O . ALA A 1 605 ? 5.663 27.989 25.203 1.00 71.62 605 ALA A O 1
ATOM 4912 N N . THR A 1 606 ? 3.648 28.152 24.251 1.00 67.06 606 THR A N 1
ATOM 4913 C CA . THR A 1 606 ? 4.191 28.573 22.942 1.00 67.06 606 THR A CA 1
ATOM 4914 C C . THR A 1 606 ? 4.885 29.933 23.009 1.00 67.06 606 THR A C 1
ATOM 4916 O O . THR A 1 606 ? 5.925 30.128 22.380 1.00 67.06 606 THR A O 1
ATOM 4919 N N . LYS A 1 607 ? 4.382 30.869 23.822 1.00 70.81 607 LYS A N 1
ATOM 4920 C CA . LYS A 1 607 ? 5.013 32.185 24.013 1.00 70.81 607 LYS A CA 1
ATOM 4921 C C . LYS A 1 607 ? 6.345 32.104 24.775 1.00 70.81 607 LYS A C 1
ATOM 4923 O O . LYS A 1 607 ? 7.217 32.943 24.544 1.00 70.81 607 LYS A O 1
ATOM 4928 N N . ALA A 1 608 ? 6.524 31.102 25.638 1.00 62.25 608 ALA A N 1
ATOM 4929 C CA . ALA A 1 608 ? 7.778 30.846 26.349 1.00 62.25 608 ALA A CA 1
ATOM 4930 C C . ALA A 1 608 ? 8.869 30.255 25.435 1.00 62.25 608 ALA A C 1
ATOM 4932 O O . ALA A 1 608 ? 10.032 30.643 25.541 1.00 62.25 608 ALA A O 1
ATOM 4933 N N . VAL A 1 609 ? 8.495 29.388 24.487 1.00 64.75 609 VAL A N 1
ATOM 4934 C CA . VAL A 1 609 ? 9.432 28.773 23.525 1.00 64.75 609 VAL A CA 1
ATOM 4935 C C . VAL A 1 609 ? 9.988 29.798 22.525 1.00 64.75 609 VAL A C 1
ATOM 4937 O O . VAL A 1 609 ? 11.160 29.742 22.170 1.00 64.75 609 VAL A O 1
ATOM 4940 N N . ILE A 1 610 ? 9.191 30.796 22.131 1.00 56.19 610 ILE A N 1
ATOM 4941 C CA . ILE A 1 610 ? 9.591 31.825 21.149 1.00 56.19 610 ILE A CA 1
ATOM 4942 C C . ILE A 1 610 ? 10.570 32.869 21.738 1.00 56.19 610 ILE A C 1
ATOM 4944 O O . ILE A 1 610 ? 11.199 33.620 20.997 1.00 56.19 610 ILE A O 1
ATOM 4948 N N . ARG A 1 611 ? 10.751 32.928 23.066 1.00 46.41 611 ARG A N 1
ATOM 4949 C CA . ARG A 1 611 ? 11.575 33.958 23.732 1.00 46.41 611 ARG A CA 1
ATOM 4950 C C . ARG A 1 611 ? 12.992 33.531 24.119 1.00 46.41 611 ARG A C 1
ATOM 4952 O O . ARG A 1 611 ? 13.675 34.324 24.762 1.00 46.41 611 ARG A O 1
ATOM 4959 N N . GLN A 1 612 ? 13.469 32.345 23.740 1.00 43.06 612 GLN A N 1
ATOM 4960 C CA . GLN A 1 612 ? 14.871 31.994 23.991 1.00 43.06 612 GLN A CA 1
ATOM 4961 C C . GLN A 1 612 ? 15.784 32.540 22.877 1.00 43.06 612 GLN A C 1
ATOM 4963 O O . GLN A 1 612 ? 15.708 32.064 21.744 1.00 43.06 612 GLN A O 1
ATOM 4968 N N . PRO A 1 613 ? 16.660 33.530 23.153 1.00 43.00 613 PRO A N 1
ATOM 4969 C CA . PRO A 1 613 ? 17.632 33.987 22.172 1.00 43.00 613 PRO A CA 1
ATOM 4970 C C . PRO A 1 613 ? 18.685 32.897 21.951 1.00 43.00 613 PRO A C 1
ATOM 4972 O O . PRO A 1 613 ? 19.415 32.517 22.870 1.00 43.00 613 PRO A O 1
ATOM 4975 N N . VAL A 1 614 ? 18.782 32.409 20.714 1.00 46.06 614 VAL A N 1
ATOM 4976 C CA . VAL A 1 614 ? 19.843 31.499 20.274 1.00 46.06 614 VAL A CA 1
ATOM 4977 C C . VAL A 1 614 ? 21.182 32.234 20.389 1.00 46.06 614 VAL A C 1
ATOM 4979 O O . VAL A 1 614 ? 21.531 33.066 19.553 1.00 46.06 614 VAL A O 1
ATOM 4982 N N . LYS A 1 615 ? 21.949 31.947 21.446 1.00 42.38 615 LYS A N 1
ATOM 4983 C CA . LYS A 1 615 ? 23.351 32.370 21.556 1.00 42.38 615 LYS A CA 1
ATOM 4984 C C . LYS A 1 615 ? 24.191 31.533 20.594 1.00 42.38 615 LYS A C 1
ATOM 4986 O O . LYS A 1 615 ? 24.646 30.445 20.940 1.00 42.38 615 LYS A O 1
ATOM 4991 N N . VAL A 1 616 ? 24.413 32.058 19.393 1.00 44.25 616 VAL A N 1
ATOM 4992 C CA . VAL A 1 616 ? 25.402 31.523 18.451 1.00 44.25 616 VAL A CA 1
ATOM 4993 C C . VAL A 1 616 ? 26.799 31.836 18.998 1.00 44.25 616 VAL A C 1
ATOM 4995 O O . VAL A 1 616 ? 27.210 32.993 19.063 1.00 44.25 616 VAL A O 1
ATOM 4998 N N . LYS A 1 617 ? 27.522 30.803 19.445 1.00 47.06 617 LYS A N 1
ATOM 4999 C CA . LYS A 1 617 ? 28.947 30.887 19.798 1.00 47.06 617 LYS A CA 1
ATOM 5000 C C . LYS A 1 617 ? 29.777 30.745 18.510 1.00 47.06 617 LYS A C 1
ATOM 5002 O O . LYS A 1 617 ? 29.548 29.777 17.786 1.00 47.06 617 LYS A O 1
ATOM 5007 N N . PRO A 1 618 ? 30.739 31.637 18.216 1.00 42.44 618 PRO A N 1
ATOM 5008 C CA . PRO A 1 618 ? 31.623 31.463 17.068 1.00 42.44 618 PRO A CA 1
ATOM 5009 C C . PRO A 1 618 ? 32.595 30.300 17.313 1.00 42.44 618 PRO A C 1
ATOM 5011 O O . PRO A 1 618 ? 33.209 30.194 18.378 1.00 42.44 618 PRO A O 1
ATOM 5014 N N . ALA A 1 619 ? 32.709 29.415 16.323 1.00 36.38 619 ALA A N 1
ATOM 5015 C CA . ALA A 1 619 ? 33.606 28.270 16.340 1.00 36.38 619 ALA A CA 1
ATOM 5016 C C . ALA A 1 619 ? 35.067 28.733 16.215 1.00 36.38 619 ALA A C 1
ATOM 5018 O O . ALA A 1 619 ? 35.480 29.265 15.187 1.00 36.38 619 ALA A O 1
ATOM 5019 N N . SER A 1 620 ? 35.843 28.521 17.279 1.00 35.44 620 SER A N 1
ATOM 5020 C CA . SER A 1 620 ? 37.303 28.606 17.261 1.00 35.44 620 SER A CA 1
ATOM 5021 C C . SER A 1 620 ? 37.862 27.256 16.816 1.00 35.44 620 SER A C 1
ATOM 5023 O O . SER A 1 620 ? 37.585 26.227 17.434 1.00 35.44 620 SER A O 1
ATOM 5025 N N . VAL A 1 621 ? 38.623 27.268 15.723 1.00 45.53 621 VAL A N 1
ATOM 5026 C CA . VAL A 1 621 ? 39.369 26.119 15.206 1.00 45.53 621 VAL A CA 1
ATOM 5027 C C . VAL A 1 621 ? 40.533 25.840 16.156 1.00 45.53 621 VAL A C 1
ATOM 5029 O O . VAL A 1 621 ? 41.481 26.620 16.233 1.00 45.53 621 VAL A O 1
ATOM 5032 N N . HIS A 1 622 ? 40.476 24.720 16.873 1.00 36.78 622 HIS A N 1
ATOM 5033 C CA . HIS A 1 622 ? 41.617 24.190 17.611 1.00 36.78 622 HIS A CA 1
ATOM 5034 C C . HIS A 1 622 ? 41.784 22.708 17.281 1.00 36.78 622 HIS A C 1
ATOM 5036 O O . HIS A 1 622 ? 40.878 21.908 17.503 1.00 36.78 622 HIS A O 1
ATOM 5042 N N . ILE A 1 623 ? 42.935 22.377 16.700 1.00 46.16 623 ILE A N 1
ATOM 5043 C CA . ILE A 1 623 ? 43.385 21.026 16.357 1.00 46.16 623 ILE A CA 1
ATOM 5044 C C . ILE A 1 623 ? 44.010 20.416 17.620 1.00 46.16 623 ILE A C 1
ATOM 5046 O O . ILE A 1 623 ? 44.989 20.987 18.102 1.00 46.16 623 ILE A O 1
ATOM 5050 N N . PRO A 1 624 ? 43.538 19.266 18.140 1.00 39.78 624 PRO A N 1
ATOM 5051 C CA . PRO A 1 624 ? 44.286 18.514 19.133 1.00 39.78 624 PRO A CA 1
ATOM 5052 C C . PRO A 1 624 ? 44.822 17.199 18.556 1.00 39.78 624 PRO A C 1
ATOM 5054 O O . PRO A 1 624 ? 44.113 16.391 17.956 1.00 39.78 624 PRO A O 1
ATOM 5057 N N . SER A 1 625 ? 46.113 17.015 18.791 1.00 35.81 625 SER A N 1
ATOM 5058 C CA . SER A 1 625 ? 46.921 15.820 18.585 1.00 35.81 625 SER A CA 1
ATOM 5059 C C . SER A 1 625 ? 46.448 14.607 19.400 1.00 35.81 625 SER A C 1
ATOM 5061 O O . SER A 1 625 ? 45.966 14.743 20.523 1.00 35.81 625 SER A O 1
ATOM 5063 N N . CYS A 1 626 ? 46.670 13.418 18.830 1.00 40.41 626 CYS A N 1
ATOM 5064 C CA . CYS A 1 626 ? 46.481 12.088 19.425 1.00 40.41 626 CYS A CA 1
ATOM 5065 C C . CYS A 1 626 ? 47.074 11.923 20.836 1.00 40.41 626 CYS A C 1
ATOM 5067 O O . CYS A 1 626 ? 48.151 12.458 21.112 1.00 40.41 626 CYS A O 1
ATOM 5069 N N . PRO A 1 627 ? 46.495 11.002 21.632 1.00 47.25 627 PRO A N 1
ATOM 5070 C CA . PRO A 1 627 ? 47.311 10.162 22.499 1.00 47.25 627 PRO A CA 1
ATOM 5071 C C . PRO A 1 627 ? 47.043 8.649 22.353 1.00 47.25 627 PRO A C 1
ATOM 5073 O O . PRO A 1 627 ? 45.946 8.179 22.057 1.00 47.25 627 PRO A O 1
ATOM 5076 N N . THR A 1 628 ? 48.132 7.921 22.574 1.00 38.50 628 THR A N 1
ATOM 5077 C CA . THR A 1 628 ? 48.401 6.473 22.563 1.00 38.50 628 THR A CA 1
ATOM 5078 C C . THR A 1 628 ? 47.635 5.696 23.658 1.00 38.50 628 THR A C 1
ATOM 5080 O O . THR A 1 628 ? 47.342 6.279 24.702 1.00 38.50 628 THR A O 1
ATOM 5083 N N . PRO A 1 629 ? 47.356 4.380 23.499 1.00 47.47 629 PRO A N 1
ATOM 5084 C CA . PRO A 1 629 ? 46.627 3.592 24.496 1.00 47.47 629 PRO A CA 1
ATOM 5085 C C . PRO A 1 629 ? 47.555 2.855 25.484 1.00 47.47 629 PRO A C 1
ATOM 5087 O O . PRO A 1 629 ? 48.613 2.353 25.107 1.00 47.47 629 PRO A O 1
ATOM 5090 N N . VAL A 1 630 ? 47.118 2.733 26.743 1.00 38.88 630 VAL A N 1
ATOM 5091 C CA . VAL A 1 630 ? 47.728 1.907 27.809 1.00 38.88 630 VAL A CA 1
ATOM 5092 C C . VAL A 1 630 ? 46.625 1.034 28.442 1.00 38.88 630 VAL A C 1
ATOM 5094 O O . VAL A 1 630 ? 45.493 1.509 28.561 1.00 38.88 630 VAL A O 1
ATOM 5097 N N . PRO A 1 631 ? 46.894 -0.240 28.806 1.00 49.09 631 PRO A N 1
ATOM 5098 C CA . PRO A 1 631 ? 45.862 -1.249 29.038 1.00 49.09 631 PRO A CA 1
ATOM 5099 C C . PRO A 1 631 ? 45.413 -1.316 30.503 1.00 49.09 631 PRO A C 1
ATOM 5101 O O . PRO A 1 631 ? 46.185 -1.035 31.418 1.00 49.09 631 PRO A O 1
ATOM 5104 N N . THR A 1 632 ? 44.179 -1.767 30.742 1.00 34.69 632 THR A N 1
ATOM 5105 C CA . THR A 1 632 ? 43.659 -2.024 32.094 1.00 34.69 632 THR A CA 1
ATOM 5106 C C . THR A 1 632 ? 43.248 -3.489 32.247 1.00 34.69 632 THR A C 1
ATOM 5108 O O . THR A 1 632 ? 42.477 -4.023 31.454 1.00 34.69 632 THR A O 1
ATOM 5111 N N . GLN A 1 633 ? 43.802 -4.131 33.276 1.00 35.34 633 GLN A N 1
ATOM 5112 C CA . GLN A 1 633 ? 43.487 -5.480 33.756 1.00 35.34 633 GLN A CA 1
ATOM 5113 C C . GLN A 1 633 ? 42.333 -5.479 34.790 1.00 35.34 633 GLN A C 1
ATOM 5115 O O . GLN A 1 633 ? 41.954 -4.409 35.274 1.00 35.34 633 GLN A O 1
ATOM 5120 N N . PRO A 1 634 ? 41.766 -6.657 35.141 1.00 47.31 634 PRO A N 1
ATOM 5121 C CA . PRO A 1 634 ? 40.474 -6.780 35.815 1.00 47.31 634 PRO A CA 1
ATOM 5122 C C . PRO A 1 634 ? 40.582 -6.834 37.349 1.00 47.31 634 PRO A C 1
ATOM 5124 O O . PRO A 1 634 ? 41.568 -7.316 37.905 1.00 47.31 634 PRO A O 1
ATOM 5127 N N . ARG A 1 635 ? 39.524 -6.400 38.050 1.00 34.62 635 ARG A N 1
ATOM 5128 C CA . ARG A 1 635 ? 39.359 -6.594 39.501 1.00 34.62 635 ARG A CA 1
ATOM 5129 C C . ARG A 1 635 ? 38.273 -7.624 39.807 1.00 34.62 635 ARG A C 1
ATOM 5131 O O . ARG A 1 635 ? 37.122 -7.465 39.417 1.00 34.62 635 ARG A O 1
ATOM 5138 N N . HIS A 1 636 ? 38.672 -8.631 40.579 1.00 38.91 636 HIS A N 1
ATOM 5139 C CA . HIS A 1 636 ? 37.817 -9.474 41.406 1.00 38.91 636 HIS A CA 1
ATOM 5140 C C . HIS A 1 636 ? 37.231 -8.683 42.584 1.00 38.91 636 HIS A C 1
ATOM 5142 O O . HIS A 1 636 ? 37.959 -7.918 43.215 1.00 38.91 636 HIS A O 1
ATOM 5148 N N . THR A 1 637 ? 36.001 -9.003 42.986 1.00 37.28 637 THR A N 1
ATOM 5149 C CA . THR A 1 637 ? 35.597 -9.029 44.400 1.00 37.28 637 THR A CA 1
ATOM 5150 C C . THR A 1 637 ? 34.624 -10.180 44.648 1.00 37.28 637 THR A C 1
ATOM 5152 O O . THR A 1 637 ? 33.795 -10.529 43.812 1.00 37.28 637 THR A O 1
ATOM 5155 N N . ALA A 1 638 ? 34.804 -10.805 45.807 1.00 35.88 638 ALA A N 1
ATOM 5156 C CA . ALA A 1 638 ? 34.103 -11.974 46.308 1.00 35.88 638 ALA A CA 1
ATOM 5157 C C . ALA A 1 638 ? 33.268 -11.618 47.552 1.00 35.88 638 ALA A C 1
ATOM 5159 O O . ALA A 1 638 ? 33.438 -10.541 48.123 1.00 35.88 638 ALA A O 1
ATOM 5160 N N . ALA A 1 639 ? 32.517 -12.626 48.022 1.00 34.53 639 ALA A N 1
ATOM 5161 C CA . ALA A 1 639 ? 31.826 -12.768 49.316 1.00 34.53 639 ALA A CA 1
ATOM 5162 C C . ALA A 1 639 ? 30.356 -12.280 49.332 1.00 34.53 639 ALA A C 1
ATOM 5164 O O . ALA A 1 639 ? 30.025 -11.291 48.702 1.00 34.53 639 ALA A O 1
ATOM 5165 N N . LYS A 1 640 ? 29.402 -12.916 50.030 1.00 32.72 640 LYS A N 1
ATOM 5166 C CA . LYS A 1 640 ? 29.464 -13.970 51.057 1.00 32.72 640 LYS A CA 1
ATOM 5167 C C . LYS A 1 640 ? 28.076 -14.616 51.218 1.00 32.72 640 LYS A C 1
ATOM 5169 O O . LYS A 1 640 ? 27.058 -13.958 51.048 1.00 32.72 640 LYS A O 1
ATOM 5174 N N . ALA A 1 641 ? 28.068 -15.887 51.606 1.00 36.56 641 ALA A N 1
ATOM 5175 C CA . ALA A 1 641 ? 26.893 -16.685 51.937 1.00 36.56 641 ALA A CA 1
ATOM 5176 C C . ALA A 1 641 ? 26.249 -16.310 53.288 1.00 36.56 641 ALA A C 1
ATOM 5178 O O . ALA A 1 641 ? 26.960 -15.983 54.240 1.00 36.56 641 ALA A O 1
ATOM 5179 N N . MET A 1 642 ? 24.935 -16.526 53.408 1.00 34.72 642 MET A N 1
ATOM 5180 C CA . MET A 1 642 ? 24.286 -16.906 54.667 1.00 34.72 642 MET A CA 1
ATOM 5181 C C . MET A 1 642 ? 23.267 -18.026 54.441 1.00 34.72 642 MET A C 1
ATOM 5183 O O . MET A 1 642 ? 22.715 -18.207 53.363 1.00 34.72 642 MET A O 1
ATOM 5187 N N . ARG A 1 643 ? 23.132 -18.836 55.487 1.00 36.41 643 ARG A N 1
ATOM 5188 C CA . ARG A 1 643 ? 22.687 -20.226 55.539 1.00 36.41 643 ARG A CA 1
ATOM 5189 C C . ARG A 1 643 ? 21.643 -20.308 56.647 1.00 36.41 643 ARG A C 1
ATOM 5191 O O . ARG A 1 643 ? 21.983 -19.945 57.768 1.00 36.41 643 ARG A O 1
ATOM 5198 N N . THR A 1 644 ? 20.468 -20.882 56.403 1.00 35.59 644 THR A N 1
ATOM 5199 C CA . THR A 1 644 ? 19.598 -21.392 57.477 1.00 35.59 644 THR A CA 1
ATOM 5200 C C . THR A 1 644 ? 18.946 -22.724 57.090 1.00 35.59 644 THR A C 1
ATOM 5202 O O . THR A 1 644 ? 18.382 -22.904 56.018 1.00 35.59 644 THR A O 1
ATOM 5205 N N . LYS A 1 645 ? 19.140 -23.680 58.005 1.00 35.69 645 LYS A N 1
ATOM 5206 C CA . LYS A 1 645 ? 18.522 -25.009 58.195 1.00 35.69 645 LYS A CA 1
ATOM 5207 C C . LYS A 1 645 ? 17.028 -24.827 58.569 1.00 35.69 645 LYS A C 1
ATOM 5209 O O . LYS A 1 645 ? 16.699 -23.747 59.035 1.00 35.69 645 LYS A O 1
ATOM 5214 N N . ALA A 1 646 ? 16.077 -25.765 58.551 1.00 35.28 646 ALA A N 1
ATOM 5215 C CA . ALA A 1 646 ? 15.940 -27.197 58.260 1.00 35.28 646 ALA A CA 1
ATOM 5216 C C . ALA A 1 646 ? 14.424 -27.546 58.312 1.00 35.28 646 ALA A C 1
ATOM 5218 O O . ALA A 1 646 ? 13.666 -26.790 58.915 1.00 35.28 646 ALA A O 1
ATOM 5219 N N . ARG A 1 647 ? 14.039 -28.732 57.798 1.00 32.25 647 ARG A N 1
ATOM 5220 C CA . ARG A 1 647 ? 13.162 -29.776 58.409 1.00 32.25 647 ARG A CA 1
ATOM 5221 C C . ARG A 1 647 ? 12.203 -30.427 57.387 1.00 32.25 647 ARG A C 1
ATOM 5223 O O . ARG A 1 647 ? 11.532 -29.755 56.621 1.00 32.25 647 ARG A O 1
ATOM 5230 N N . VAL A 1 648 ? 12.194 -31.759 57.398 1.00 34.97 648 VAL A N 1
ATOM 5231 C CA . VAL A 1 648 ? 11.524 -32.757 56.527 1.00 34.97 648 VAL A CA 1
ATOM 5232 C C . VAL A 1 648 ? 11.127 -33.925 57.475 1.00 34.97 648 VAL A C 1
ATOM 5234 O O . VAL A 1 648 ? 11.835 -34.065 58.479 1.00 34.97 648 VAL A O 1
ATOM 5237 N N . PRO A 1 649 ? 10.193 -34.868 57.188 1.00 64.75 649 PRO A N 1
ATOM 5238 C CA . PRO A 1 649 ? 8.780 -34.863 56.737 1.00 64.75 649 PRO A CA 1
ATOM 5239 C C . PRO A 1 649 ? 7.889 -35.690 57.737 1.00 64.75 649 PRO A C 1
ATOM 5241 O O . PRO A 1 649 ? 8.272 -35.743 58.909 1.00 64.75 649 PRO A O 1
ATOM 5244 N N . PRO A 1 650 ? 6.751 -36.348 57.359 1.00 57.16 650 PRO A N 1
ATOM 5245 C CA . PRO A 1 650 ? 6.851 -37.696 56.747 1.00 57.16 650 PRO A CA 1
ATOM 5246 C C . PRO A 1 650 ? 5.756 -38.143 55.718 1.00 57.16 650 PRO A C 1
ATOM 5248 O O . PRO A 1 650 ? 4.595 -37.780 55.844 1.00 57.16 650 PRO A O 1
ATOM 5251 N N . THR A 1 651 ? 6.200 -38.963 54.732 1.00 36.62 651 THR A N 1
ATOM 5252 C CA . THR A 1 651 ? 5.606 -40.184 54.072 1.00 36.62 651 THR A CA 1
ATOM 5253 C C . THR A 1 651 ? 4.140 -40.206 53.581 1.00 36.62 651 THR A C 1
ATOM 5255 O O . THR A 1 651 ? 3.252 -39.805 54.314 1.00 36.62 651 THR A O 1
ATOM 5258 N N . THR A 1 652 ? 3.737 -40.732 52.401 1.00 34.97 652 THR A N 1
ATOM 5259 C CA . THR A 1 652 ? 4.024 -42.004 51.650 1.00 34.97 652 THR A CA 1
ATOM 5260 C C . THR A 1 652 ? 3.114 -42.029 50.375 1.00 34.97 652 THR A C 1
ATOM 5262 O O . THR A 1 652 ? 2.210 -41.200 50.324 1.00 34.97 652 THR A O 1
ATOM 5265 N N . PRO A 1 653 ? 3.132 -43.018 49.443 1.00 50.72 653 PRO A N 1
ATOM 5266 C CA . PRO A 1 653 ? 4.218 -43.661 48.693 1.00 50.72 653 PRO A CA 1
ATOM 5267 C C . PRO A 1 653 ? 4.049 -43.591 47.146 1.00 50.72 653 PRO A C 1
ATOM 5269 O O . PRO A 1 653 ? 2.979 -43.350 46.597 1.00 50.72 653 PRO A O 1
ATOM 5272 N N . SER A 1 654 ? 5.152 -43.891 46.458 1.00 32.25 654 SER A N 1
ATOM 5273 C CA . SER A 1 654 ? 5.277 -44.192 45.021 1.00 32.25 654 SER A CA 1
ATOM 5274 C C . SER A 1 654 ? 4.794 -45.618 44.677 1.00 32.25 654 SER A C 1
ATOM 5276 O O . SER A 1 654 ? 4.724 -46.470 45.565 1.00 32.25 654 SER A O 1
ATOM 5278 N N . PRO A 1 655 ? 4.583 -45.920 43.381 1.00 46.91 655 PRO A N 1
ATOM 5279 C CA . PRO A 1 655 ? 5.361 -47.015 42.800 1.00 46.91 655 PRO A CA 1
ATOM 5280 C C . PRO A 1 655 ? 6.156 -46.584 41.554 1.00 46.91 655 PRO A C 1
ATOM 5282 O O . PRO A 1 655 ? 5.795 -45.660 40.828 1.00 46.91 655 PRO A O 1
ATOM 5285 N N . ALA A 1 656 ? 7.290 -47.257 41.385 1.00 38.69 656 ALA A N 1
ATOM 5286 C CA . ALA A 1 656 ? 8.351 -47.059 40.399 1.00 38.69 656 ALA A CA 1
ATOM 5287 C C . ALA A 1 656 ? 8.110 -47.922 39.126 1.00 38.69 656 ALA A C 1
ATOM 5289 O O . ALA A 1 656 ? 7.047 -48.527 39.005 1.00 38.69 656 ALA A O 1
ATOM 5290 N N . PRO A 1 657 ? 9.126 -48.188 38.278 1.00 55.06 657 PRO A N 1
ATOM 5291 C CA . PRO A 1 657 ? 9.909 -47.287 37.413 1.00 55.06 657 PRO A CA 1
ATOM 5292 C C . PRO A 1 657 ? 9.928 -47.793 35.946 1.00 55.06 657 PRO A C 1
ATOM 5294 O O . PRO A 1 657 ? 9.554 -48.932 35.704 1.00 55.06 657 PRO A O 1
ATOM 5297 N N . LEU A 1 658 ? 10.461 -47.022 34.979 1.00 30.75 658 LEU A N 1
ATOM 5298 C CA . LEU A 1 658 ? 11.232 -47.580 33.844 1.00 30.75 658 LEU A CA 1
ATOM 5299 C C . LEU A 1 658 ? 11.947 -46.510 32.987 1.00 30.75 658 LEU A C 1
ATOM 5301 O O . LEU A 1 658 ? 11.369 -45.505 32.593 1.00 30.75 658 LEU A O 1
ATOM 5305 N N . CYS A 1 659 ? 13.200 -46.846 32.660 1.00 30.52 659 CYS A N 1
ATOM 5306 C CA . CYS A 1 659 ? 14.050 -46.407 31.544 1.00 30.52 659 CYS A CA 1
ATOM 5307 C C . CYS A 1 659 ? 14.738 -45.025 31.557 1.00 30.52 659 CYS A C 1
ATOM 5309 O O . CYS A 1 659 ? 14.247 -44.006 31.087 1.00 30.52 659 CYS A O 1
ATOM 5311 N N . THR A 1 660 ? 16.005 -45.098 31.968 1.00 37.91 660 THR A N 1
ATOM 5312 C CA . THR A 1 660 ? 17.157 -44.254 31.624 1.00 37.91 660 THR A CA 1
ATOM 5313 C C . THR A 1 660 ? 17.386 -44.082 30.117 1.00 37.91 660 THR A C 1
ATOM 5315 O O . THR A 1 660 ? 17.500 -45.082 29.409 1.00 37.91 660 THR A O 1
ATOM 5318 N N . LEU A 1 661 ? 17.627 -42.844 29.667 1.00 34.56 661 LEU A N 1
ATOM 5319 C CA . LEU A 1 661 ? 18.420 -42.537 28.470 1.00 34.56 661 LEU A CA 1
ATOM 5320 C C . LEU A 1 661 ? 19.061 -41.137 28.572 1.00 34.56 661 LEU A C 1
ATOM 5322 O O . LEU A 1 661 ? 18.371 -40.129 28.645 1.00 34.56 661 LEU A O 1
ATOM 5326 N N . GLY A 1 662 ? 20.398 -41.124 28.562 1.00 31.14 662 GLY A N 1
ATOM 5327 C CA . GLY A 1 662 ? 21.247 -40.140 27.878 1.00 31.14 662 GLY A CA 1
ATOM 5328 C C . GLY A 1 662 ? 21.218 -38.678 28.328 1.00 31.14 662 GLY A C 1
ATOM 5329 O O . GLY A 1 662 ? 20.471 -37.867 27.793 1.00 31.14 662 GLY A O 1
ATOM 5330 N N . ALA A 1 663 ? 22.165 -38.304 29.191 1.00 40.19 663 ALA A N 1
ATOM 5331 C CA . ALA A 1 663 ? 22.564 -36.915 29.396 1.00 40.19 663 ALA A CA 1
ATOM 5332 C C . ALA A 1 663 ? 23.176 -36.319 28.110 1.00 40.19 663 ALA A C 1
ATOM 5334 O O . ALA A 1 663 ? 24.242 -36.751 27.664 1.00 40.19 663 ALA A O 1
ATOM 5335 N N . ALA A 1 664 ? 22.523 -35.307 27.534 1.00 34.53 664 ALA A N 1
ATOM 5336 C CA . ALA A 1 664 ? 23.072 -34.476 26.467 1.00 34.53 664 ALA A CA 1
ATOM 5337 C C . ALA A 1 664 ? 23.710 -33.204 27.053 1.00 34.53 664 ALA A C 1
ATOM 5339 O O . ALA A 1 664 ? 23.129 -32.524 27.898 1.00 34.53 664 ALA A O 1
ATOM 5340 N N . ARG A 1 665 ? 24.936 -32.914 26.600 1.00 40.44 665 ARG A N 1
ATOM 5341 C CA . ARG A 1 665 ? 25.744 -31.727 26.928 1.00 40.44 665 ARG A CA 1
ATOM 5342 C C . ARG A 1 665 ? 25.006 -30.408 26.634 1.00 40.44 665 ARG A C 1
ATOM 5344 O O . ARG A 1 665 ? 24.257 -30.353 25.660 1.00 40.44 665 ARG A O 1
ATOM 5351 N N . PRO A 1 666 ? 25.302 -29.321 27.371 1.00 37.38 666 PRO A N 1
ATOM 5352 C CA . PRO A 1 666 ? 24.840 -27.988 27.004 1.00 37.38 666 PRO A CA 1
ATOM 5353 C C . PRO A 1 666 ? 25.502 -27.534 25.692 1.00 37.38 666 PRO A C 1
ATOM 5355 O O . PRO A 1 666 ? 26.713 -27.676 25.506 1.00 37.38 666 PRO A O 1
ATOM 5358 N N . ALA A 1 667 ? 24.685 -27.019 24.773 1.00 34.56 667 ALA A N 1
ATOM 5359 C CA . ALA A 1 667 ? 25.113 -26.458 23.495 1.00 34.56 667 ALA A CA 1
ATOM 5360 C C . ALA A 1 667 ? 25.946 -25.172 23.694 1.00 34.56 667 ALA A C 1
ATOM 5362 O O . ALA A 1 667 ? 25.671 -24.412 24.626 1.00 34.56 667 ALA A O 1
ATOM 5363 N N . PRO A 1 668 ? 26.947 -24.896 22.836 1.00 41.44 668 PRO A N 1
ATOM 5364 C CA . PRO A 1 668 ? 27.719 -23.663 22.909 1.00 41.44 668 PRO A CA 1
ATOM 5365 C C . PRO A 1 668 ? 26.884 -22.468 22.431 1.00 41.44 668 PRO A C 1
ATOM 5367 O O . PRO A 1 668 ? 26.122 -22.566 21.467 1.00 41.44 668 PRO A O 1
ATOM 5370 N N . LEU A 1 669 ? 27.058 -21.337 23.118 1.00 38.12 669 LEU A N 1
ATOM 5371 C CA . LEU A 1 669 ? 26.522 -20.029 22.748 1.00 38.12 669 LEU A CA 1
ATOM 5372 C C . LEU A 1 669 ? 26.879 -19.700 21.293 1.00 38.12 669 LEU A C 1
ATOM 5374 O O . LEU A 1 669 ? 28.045 -19.705 20.902 1.00 38.12 669 LEU A O 1
ATOM 5378 N N . TYR A 1 670 ? 25.841 -19.448 20.500 1.00 41.88 670 TYR A N 1
ATOM 5379 C CA . TYR A 1 670 ? 25.923 -19.155 19.077 1.00 41.88 670 TYR A CA 1
ATOM 5380 C C . TYR A 1 670 ? 26.452 -17.727 18.885 1.00 41.88 670 TYR A C 1
ATOM 5382 O O . TYR A 1 670 ? 25.779 -16.750 19.209 1.00 41.88 670 TYR A O 1
ATOM 5390 N N . GLU A 1 671 ? 27.672 -17.610 18.373 1.00 47.53 671 GLU A N 1
ATOM 5391 C CA . GLU A 1 671 ? 28.260 -16.343 17.940 1.00 47.53 671 GLU A CA 1
ATOM 5392 C C . GLU A 1 671 ? 27.543 -15.865 16.653 1.00 47.53 671 GLU A C 1
ATOM 5394 O O . GLU A 1 671 ? 27.298 -16.684 15.756 1.00 47.53 671 GLU A O 1
ATOM 5399 N N . PRO A 1 672 ? 27.152 -14.582 16.515 1.00 56.38 672 PRO A N 1
ATOM 5400 C CA . PRO A 1 672 ? 26.371 -14.135 15.365 1.00 56.38 672 PRO A CA 1
ATOM 5401 C C . PRO A 1 672 ? 27.192 -14.242 14.074 1.00 56.38 672 PRO A C 1
ATOM 5403 O O . PRO A 1 672 ? 28.148 -13.502 13.872 1.00 56.38 672 PRO A O 1
ATOM 5406 N N . GLN A 1 673 ? 26.782 -15.107 13.140 1.00 52.19 673 GLN A N 1
ATOM 5407 C CA . GLN A 1 673 ? 27.457 -15.281 11.840 1.00 52.19 673 GLN A CA 1
ATOM 5408 C C . GLN A 1 673 ? 27.498 -14.010 10.966 1.00 52.19 673 GLN A C 1
ATOM 5410 O O . GLN A 1 673 ? 28.198 -13.969 9.954 1.00 52.19 673 GLN A O 1
ATOM 5415 N N . PHE A 1 674 ? 26.783 -12.959 11.368 1.00 52.09 674 PHE A N 1
ATOM 5416 C CA . PHE A 1 674 ? 26.768 -11.667 10.695 1.00 52.09 674 PHE A CA 1
ATOM 5417 C C . PHE A 1 674 ? 28.118 -10.936 10.781 1.00 52.09 674 PHE A C 1
ATOM 5419 O O . PHE A 1 674 ? 28.548 -10.343 9.795 1.00 52.09 674 PHE A O 1
ATOM 5426 N N . THR A 1 675 ? 28.839 -11.031 11.905 1.00 58.66 675 THR A N 1
ATOM 5427 C CA . THR A 1 675 ? 30.165 -10.397 12.044 1.00 58.66 675 THR A CA 1
ATOM 5428 C C . THR A 1 675 ? 31.189 -11.074 11.138 1.00 58.66 675 THR A C 1
ATOM 5430 O O . THR A 1 675 ? 31.893 -10.406 10.387 1.00 58.66 675 THR A O 1
ATOM 5433 N N . LYS A 1 676 ? 31.163 -12.410 11.074 1.00 62.38 676 LYS A N 1
ATOM 5434 C CA . LYS A 1 676 ? 32.038 -13.207 10.202 1.00 62.38 676 LYS A CA 1
ATOM 5435 C C . LYS A 1 676 ? 31.812 -12.927 8.710 1.00 62.38 676 LYS A C 1
ATOM 5437 O O . LYS A 1 676 ? 32.762 -12.925 7.930 1.00 62.38 676 LYS A O 1
ATOM 5442 N N . PHE A 1 677 ? 30.568 -12.657 8.309 1.00 69.12 677 PHE A N 1
ATOM 5443 C CA . PHE A 1 677 ? 30.238 -12.241 6.944 1.00 69.12 677 PHE A CA 1
ATOM 5444 C C . PHE A 1 677 ? 30.736 -10.819 6.637 1.00 69.12 677 PHE A C 1
ATOM 5446 O O . PHE A 1 677 ? 31.336 -10.594 5.583 1.00 69.12 677 PHE A O 1
ATOM 5453 N N . MET A 1 678 ? 30.554 -9.873 7.564 1.00 79.62 678 MET A N 1
ATOM 5454 C CA . MET A 1 678 ? 31.034 -8.495 7.402 1.00 79.62 678 MET A CA 1
ATOM 5455 C C . MET A 1 678 ? 32.564 -8.423 7.347 1.00 79.62 678 MET A C 1
ATOM 5457 O O . MET A 1 678 ? 33.107 -7.732 6.485 1.00 79.62 678 MET A O 1
ATOM 5461 N N . ASP A 1 679 ? 33.263 -9.205 8.169 1.00 74.56 679 ASP A N 1
ATOM 5462 C CA . ASP A 1 679 ? 34.727 -9.260 8.176 1.00 74.56 679 ASP A CA 1
ATOM 5463 C C . ASP A 1 679 ? 35.284 -9.879 6.889 1.00 74.56 679 ASP A C 1
ATOM 5465 O O . ASP A 1 679 ? 36.248 -9.370 6.312 1.00 74.56 679 ASP A O 1
ATOM 5469 N N . MET A 1 680 ? 34.634 -10.922 6.362 1.00 79.75 680 MET A N 1
ATOM 5470 C CA . MET A 1 680 ? 35.032 -11.542 5.095 1.00 79.75 680 MET A CA 1
ATOM 5471 C C . MET A 1 680 ? 34.768 -10.622 3.891 1.00 79.75 680 MET A C 1
ATOM 5473 O O . MET A 1 680 ? 35.549 -10.602 2.938 1.00 79.75 680 MET A O 1
ATOM 5477 N N . THR A 1 681 ? 33.696 -9.829 3.939 1.00 76.88 681 THR A N 1
ATOM 5478 C CA . THR A 1 681 ? 33.358 -8.854 2.888 1.00 76.88 681 THR A CA 1
ATOM 5479 C C . THR A 1 681 ? 34.301 -7.651 2.934 1.00 76.88 681 THR A C 1
ATOM 5481 O O . THR A 1 681 ? 34.812 -7.228 1.897 1.00 76.88 681 THR A O 1
ATOM 5484 N N . ARG A 1 682 ? 34.639 -7.167 4.136 1.00 80.19 682 ARG A N 1
ATOM 5485 C CA . ARG A 1 682 ? 35.643 -6.116 4.349 1.00 80.19 682 ARG A CA 1
ATOM 5486 C C . ARG A 1 682 ? 37.031 -6.559 3.887 1.00 80.19 682 ARG A C 1
ATOM 5488 O O . ARG A 1 682 ? 37.716 -5.786 3.226 1.00 80.19 682 ARG A O 1
ATOM 5495 N N . ALA A 1 683 ? 37.426 -7.804 4.156 1.00 83.19 683 ALA A N 1
ATOM 5496 C CA . ALA A 1 683 ? 38.701 -8.352 3.692 1.00 83.19 683 ALA A CA 1
ATOM 5497 C C . ALA A 1 683 ? 38.779 -8.441 2.156 1.00 83.19 683 ALA A C 1
ATOM 5499 O O . ALA A 1 683 ? 39.803 -8.086 1.573 1.00 83.19 683 ALA A O 1
ATOM 5500 N N . LYS A 1 684 ? 37.692 -8.850 1.485 1.00 81.69 684 LYS A N 1
ATOM 5501 C CA . LYS A 1 684 ? 37.617 -8.876 0.013 1.00 81.69 684 LYS A CA 1
ATOM 5502 C C . LYS A 1 684 ? 37.660 -7.476 -0.600 1.00 81.69 684 LYS A C 1
ATOM 5504 O O . LYS A 1 684 ? 38.356 -7.278 -1.590 1.00 81.69 684 LYS A O 1
ATOM 5509 N N . LEU A 1 685 ? 36.978 -6.507 0.014 1.00 75.12 685 LEU A N 1
ATOM 5510 C CA . LEU A 1 685 ? 37.003 -5.111 -0.425 1.00 75.12 685 LEU A CA 1
ATOM 5511 C C . LEU A 1 685 ? 38.405 -4.501 -0.281 1.00 75.12 685 LEU A C 1
ATOM 5513 O O . LEU A 1 685 ? 38.905 -3.882 -1.215 1.00 75.12 685 LEU A O 1
ATOM 5517 N N . MET A 1 686 ? 39.071 -4.723 0.857 1.00 86.94 686 MET A N 1
ATOM 5518 C CA . MET A 1 686 ? 40.430 -4.218 1.082 1.00 86.94 686 MET A CA 1
ATOM 5519 C C . MET A 1 686 ? 41.444 -4.868 0.136 1.00 86.94 686 MET A C 1
ATOM 5521 O O . MET A 1 686 ? 42.327 -4.177 -0.363 1.00 86.94 686 MET A O 1
ATOM 5525 N N . LYS A 1 687 ? 41.282 -6.160 -0.178 1.00 78.31 687 LYS A N 1
ATOM 5526 C CA . LYS A 1 687 ? 42.104 -6.849 -1.178 1.00 78.31 687 LYS A CA 1
ATOM 5527 C C . LYS A 1 687 ? 41.920 -6.254 -2.581 1.00 78.31 687 LYS A C 1
ATOM 5529 O O . LYS A 1 687 ? 42.916 -5.953 -3.226 1.00 78.31 687 LYS A O 1
ATOM 5534 N N . GLY A 1 688 ? 40.681 -5.989 -3.004 1.00 74.56 688 GLY A N 1
ATOM 5535 C CA . GLY A 1 688 ? 40.408 -5.334 -4.290 1.00 74.56 688 GLY A CA 1
ATOM 5536 C C . GLY A 1 688 ? 40.958 -3.904 -4.372 1.00 74.56 688 GLY A C 1
ATOM 5537 O O . GLY A 1 688 ? 41.488 -3.501 -5.401 1.00 74.56 688 GLY A O 1
ATOM 5538 N N . ILE A 1 689 ? 40.910 -3.142 -3.275 1.00 78.25 689 ILE A N 1
ATOM 5539 C CA . ILE A 1 689 ? 41.509 -1.796 -3.213 1.00 78.25 689 ILE A CA 1
ATOM 5540 C C . ILE A 1 689 ? 43.042 -1.860 -3.302 1.00 78.25 689 ILE A C 1
ATOM 5542 O O . ILE A 1 689 ? 43.649 -0.997 -3.933 1.00 78.25 689 ILE A O 1
ATOM 5546 N N . SER A 1 690 ? 43.675 -2.863 -2.688 1.00 72.12 690 SER A N 1
ATOM 5547 C CA . SER A 1 690 ? 45.122 -3.075 -2.797 1.00 72.12 690 SER A CA 1
ATOM 5548 C C . SER A 1 690 ? 45.546 -3.497 -4.205 1.00 72.12 690 SER A C 1
ATOM 5550 O O . SER A 1 690 ? 46.541 -2.978 -4.694 1.00 72.12 690 SER A O 1
ATOM 5552 N N . GLU A 1 691 ? 44.776 -4.364 -4.865 1.00 76.75 691 GLU A N 1
ATOM 5553 C CA . GLU A 1 691 ? 45.035 -4.817 -6.242 1.00 76.75 691 GLU A CA 1
ATOM 5554 C C . GLU A 1 691 ? 44.813 -3.713 -7.288 1.00 76.75 691 GLU A C 1
ATOM 5556 O O . GLU A 1 691 ? 45.460 -3.728 -8.323 1.00 76.75 691 GLU A O 1
ATOM 5561 N N . MET A 1 692 ? 43.952 -2.723 -7.019 1.00 60.09 692 MET A N 1
ATOM 5562 C CA . MET A 1 692 ? 43.781 -1.548 -7.893 1.00 60.09 692 MET A CA 1
ATOM 5563 C C . MET A 1 692 ? 44.854 -0.464 -7.702 1.00 60.09 692 MET A C 1
ATOM 5565 O O . MET A 1 692 ? 44.916 0.479 -8.488 1.00 60.09 692 MET A O 1
ATOM 5569 N N . ARG A 1 693 ? 45.651 -0.533 -6.627 1.00 61.97 693 ARG A N 1
ATOM 5570 C CA . ARG A 1 693 ? 46.739 0.426 -6.357 1.00 61.97 693 ARG A CA 1
ATOM 5571 C C . ARG A 1 693 ? 48.098 -0.032 -6.887 1.00 61.97 693 ARG A C 1
ATOM 5573 O O . ARG A 1 693 ? 49.004 0.794 -6.952 1.00 61.97 693 ARG A O 1
ATOM 5580 N N . THR A 1 694 ? 48.237 -1.315 -7.199 1.00 59.94 694 THR A N 1
ATOM 5581 C CA . THR A 1 694 ? 49.378 -1.907 -7.911 1.00 59.94 694 THR A CA 1
ATOM 5582 C C . THR A 1 694 ? 49.099 -1.926 -9.397 1.00 59.94 694 THR A C 1
ATOM 5584 O O . THR A 1 694 ? 50.028 -1.598 -10.163 1.00 59.94 694 THR A O 1
#

Sequence (694 aa):
MQGVLIPNGNALRCRPYIRRKIKTQKQQWIDMSPDQRQTLVEHILSLRQGPAQGAQKVETSGRRYCPPVAVSLKDQIATKIVLKCKPDWQQLRADIRTRKYLDQQSITTYNSIDDYDRSTPPPENDSGRGERSETDWTSSDGDEGAELRTIEELKKALKQKEEEVTALQSECDQTNDELQNERQRYAELKGKHDKQVAQRQDDKEKVDDAWAYCRDADEKHKELQDTIQTLQNEFDGAKKHTHKHKMAAMEAELERTKALVNAKNEELGLVSQKATAQLHEVTKTCESNRQAWKLEKKGLEPKLSQMDADAGDVIKRNENEIMRITTIKRWLEQEVDLLVSATRGDCANATAIRDMVTGIQVMQKELHDVRRSNTILEEKIENTLESMQQERDLQNLEYTKEKVARRDELLHNLEDELKMKESRAQAESPQDRTLCSGVYSQLLIENLRNQINNGVSTEKDQKLREHLQKTTVEIQVVTEQASEMRKELTQHRTFIKDVQDKCDTEVMKINKEVKQWFTLYYDKAVPKVETMIRAEFHEPGYVAGWVLATIDALRVLRPLGWAPVFADKKVYLQPMYKPFTEEDAAARLQAQEQKSEKQQHVRQATKAVIRQPVKVKPASVHIPSCPTPVPTQPRHTAAKAMRTKARVPPTTPSPAPLCTLGAARPAPLYEPQFTKFMDMTRAKLMKGISEMRT

Organism: NCBI:txid1469910